Protein AF-A0A166EWQ1-F1 (afdb_monomer_lite)

pLDDT: mean 90.66, std 12.65, range [46.38, 98.62]

Foldseek 3Di:
DVVVVVVVCVVPDDPPPLVDPVNVVLLVVLLVCLVVCLVVVLLLDPPNPVCCPPPNCSNQVVLVVNLVSLLVNVVSQDSVAPPHAGDSPDPVSLLSLLLSLLSSLLSDDPPDALSSLLSLLSSLSNLVVDDPVSNVVCCVVRPPVPQNLQSSLLSVLVSLQDPRDPDLVSLLSSLQSCLVVCLDASNQQRCVVSCNLVSLLNNLVVLPLPDADSNLSNLLSSLSNLLSQLVRHDCVRRVQCCLQPNLVVVSLLSSLLRVLPHPDPPPPSCSSLSSLVSLLVVLLVLVPDDDDRPSLVSNLVSCLVRLQVSLVSLVCVCVVPVSSVVSSVRNNVSSVSSCVSSVHDNVVSVVVVVVVQVVQQQAAPQPPDPRNVPGDPDHWDADPQASSGTHPDPVSVVCCCVPVCVVVVRPRVSDDDDPPDPDD

Sequence (424 aa):
MVDATITRYATDTVVADYEGPHMKQLRRIILALCHAGYPNRELFMDDNVVLKTYAPGVSLELRFRFQHMLNMSYPFYLKAVGDKIFSMGSPGDTKAFRRMATLLWYYRSPEEGWQPESLITFSLQILTESSENDYFDFYDNDIVKLMGPFNFLTSLSGNLRRGDFPSPVFHERLLQNLGPVIAIYHLWPHYSSSGFFASLREVLDSYASLEGSRRWNIWEAGLHILMRITDQAPVNEGASPLIRHFDVVELMARSSILYVQTDTTKVDHNTCLKIIEDYTRIAEALHLRAGKNTLRKAFRQAARREWYPTLKVLRELPLRDRRTLPKCTKLIPAWQDLGRALGLDEANEKADFEREMKKAAQMCAWFECEYHEKKPPHPTRACVGCAEARYCSRLCQQKDWREGGHKQKCKRIKSEPHQPRGES

Secondary structure (DSSP, 8-state):
-HHHHHHHHHHS-----TTSHHHHHHHHHHHHHHHHHTTTGGGGSTT-HHHHHHSTTHHHHHHHHHHHHHHHHHHHHHHTTTTSPP-SSSHHHHHHHHHHHHHHHHT--TT--SHHHHHHHHHHHHHHTS-HHHHHHHIIIIIIITT-HHHHHHHHHHHHT-S--S-HHHHHHHHHHHHHHHT-GGGGGGTTTTTHHHHHHHHHHHGGG--HHHHHHHHHHHHHHHHHHHHHS-TTTTHHHHHHHS-HHHHHHHHHHHHHHS----TT--HHHHHHHHHHHHHHHHHHS-S--HHHHHHHHHHHHHHHHHHHHHHHHHHH-GGGHHHHHHHHHHHHHHHHHTT--HHHHHHHHHHHHHHHTTS-S-TTSGGGSS--SSPPEEPTTTSS-EESSHHHHHHHHHTSSHHHH-GGGGT---------

Structure (mmCIF, N/CA/C/O backbone):
data_AF-A0A166EWQ1-F1
#
_entry.id   AF-A0A166EWQ1-F1
#
loop_
_atom_site.group_PDB
_atom_site.id
_atom_site.type_symbol
_atom_site.label_atom_id
_atom_site.label_alt_id
_atom_site.label_comp_id
_atom_site.label_asym_id
_atom_site.label_entity_id
_atom_site.label_seq_id
_atom_site.pdbx_PDB_ins_code
_atom_site.Cartn_x
_atom_site.Cartn_y
_atom_site.Cartn_z
_atom_site.occupancy
_atom_site.B_iso_or_equiv
_atom_site.auth_seq_id
_atom_site.auth_comp_id
_atom_site.auth_asym_id
_atom_site.auth_atom_id
_atom_site.pdbx_PDB_model_num
ATOM 1 N N . MET A 1 1 ? 26.049 18.172 -4.152 1.00 46.38 1 MET A N 1
ATOM 2 C CA . MET A 1 1 ? 25.898 19.144 -5.263 1.00 46.38 1 MET A CA 1
ATOM 3 C C . MET A 1 1 ? 24.766 18.760 -6.222 1.00 46.38 1 MET A C 1
ATOM 5 O O . MET A 1 1 ? 23.975 19.631 -6.539 1.00 46.38 1 MET A O 1
ATOM 9 N N . VAL A 1 2 ? 24.627 17.483 -6.609 1.00 46.66 2 VAL A N 1
ATOM 10 C CA . VAL A 1 2 ? 23.572 16.981 -7.525 1.00 46.66 2 VAL A CA 1
ATOM 11 C C . VAL A 1 2 ? 22.136 17.204 -7.011 1.00 46.66 2 VAL A C 1
ATOM 13 O O . VAL A 1 2 ? 21.260 17.595 -7.779 1.00 46.66 2 VAL A O 1
ATOM 16 N N . ASP A 1 3 ? 21.900 17.036 -5.708 1.00 49.88 3 ASP A N 1
ATOM 17 C CA . ASP A 1 3 ? 20.554 17.111 -5.108 1.00 49.88 3 ASP A CA 1
ATOM 18 C C . ASP A 1 3 ? 19.939 18.526 -5.156 1.00 49.88 3 ASP A C 1
ATOM 20 O O . ASP A 1 3 ? 18.742 18.712 -5.395 1.00 49.88 3 ASP A O 1
ATOM 24 N N . ALA A 1 4 ? 20.787 19.553 -5.025 1.00 51.03 4 ALA A N 1
ATOM 25 C CA . ALA A 1 4 ? 20.375 20.949 -5.152 1.00 51.03 4 ALA A CA 1
ATOM 26 C C . ALA A 1 4 ? 20.030 21.313 -6.605 1.00 51.03 4 ALA A C 1
ATOM 28 O O . ALA A 1 4 ? 19.145 22.130 -6.835 1.00 51.03 4 ALA A O 1
ATOM 29 N N . THR A 1 5 ? 20.689 20.697 -7.592 1.00 52.03 5 THR A N 1
ATOM 30 C CA . THR A 1 5 ? 20.446 20.963 -9.016 1.00 52.03 5 THR A CA 1
ATOM 31 C C . THR A 1 5 ? 19.100 20.400 -9.463 1.00 52.03 5 THR A C 1
ATOM 33 O O . THR A 1 5 ? 18.322 21.128 -10.070 1.00 52.03 5 THR A O 1
ATOM 36 N N . ILE A 1 6 ? 18.774 19.152 -9.110 1.00 51.84 6 ILE A N 1
ATOM 37 C CA . ILE A 1 6 ? 17.490 18.528 -9.479 1.00 51.84 6 ILE A CA 1
ATOM 38 C C . ILE A 1 6 ? 16.313 19.276 -8.839 1.00 51.84 6 ILE A C 1
ATOM 40 O O . ILE A 1 6 ? 15.338 19.602 -9.517 1.00 51.84 6 ILE A O 1
ATOM 44 N N . THR A 1 7 ? 16.434 19.617 -7.553 1.00 51.84 7 THR A N 1
ATOM 45 C CA . THR A 1 7 ? 15.386 20.346 -6.826 1.00 51.84 7 THR A CA 1
ATOM 46 C C . THR A 1 7 ? 15.168 21.748 -7.404 1.00 51.84 7 THR A C 1
ATOM 48 O O . THR A 1 7 ? 14.027 22.174 -7.564 1.00 51.84 7 THR A O 1
ATOM 51 N N . ARG A 1 8 ? 16.243 22.443 -7.803 1.00 52.38 8 ARG A N 1
ATOM 52 C CA . ARG A 1 8 ? 16.173 23.790 -8.392 1.00 52.38 8 ARG A CA 1
ATOM 53 C C . ARG A 1 8 ? 15.623 23.786 -9.826 1.00 52.38 8 ARG A C 1
ATOM 55 O O . ARG A 1 8 ? 14.864 24.682 -10.183 1.00 52.38 8 ARG A O 1
ATOM 62 N N . TYR A 1 9 ? 15.916 22.749 -10.618 1.00 51.88 9 TYR A N 1
ATOM 63 C CA . TYR A 1 9 ? 15.311 22.551 -11.946 1.00 51.88 9 TYR A CA 1
ATOM 64 C C . TYR A 1 9 ? 13.805 22.261 -11.889 1.00 51.88 9 TYR A C 1
ATOM 66 O O . TYR A 1 9 ? 13.086 22.579 -12.834 1.00 51.88 9 TYR A O 1
ATOM 74 N N . ALA A 1 10 ? 13.315 21.668 -10.797 1.00 51.69 10 ALA A N 1
ATOM 75 C CA . ALA A 1 10 ? 11.887 21.416 -10.622 1.00 51.69 10 ALA A CA 1
ATOM 76 C C . ALA A 1 10 ? 11.091 22.695 -10.299 1.00 51.69 10 ALA A C 1
ATOM 78 O O . ALA A 1 10 ? 9.906 22.762 -10.623 1.00 51.69 10 ALA A O 1
ATOM 79 N N . THR A 1 11 ? 11.721 23.700 -9.680 1.00 52.19 11 THR A N 1
ATOM 80 C CA . THR A 1 11 ? 11.050 24.933 -9.236 1.00 52.19 11 THR A CA 1
ATOM 81 C C . THR A 1 11 ? 11.173 26.097 -10.221 1.00 52.19 11 THR A C 1
ATOM 83 O O . THR A 1 11 ? 10.214 26.849 -10.367 1.00 52.19 11 THR A O 1
ATOM 86 N N . ASP A 1 12 ? 12.289 26.225 -10.948 1.00 51.22 12 ASP A N 1
ATOM 87 C CA . ASP A 1 12 ? 12.482 27.289 -11.945 1.00 51.22 12 ASP A CA 1
ATOM 88 C C . ASP A 1 12 ? 12.051 26.806 -13.340 1.00 51.22 12 ASP A C 1
ATOM 90 O O . ASP A 1 12 ? 12.851 26.458 -14.210 1.00 51.22 12 ASP A O 1
ATOM 94 N N . THR A 1 13 ? 10.735 26.741 -13.556 1.00 51.94 13 THR A N 1
ATOM 95 C CA . THR A 1 13 ? 10.128 26.314 -14.821 1.00 51.94 13 THR A CA 1
ATOM 96 C C . THR A 1 13 ? 10.307 27.343 -15.938 1.00 51.94 13 THR A C 1
ATOM 98 O O . THR A 1 13 ? 9.356 28.001 -16.352 1.00 51.94 13 THR A O 1
ATOM 101 N N . VAL A 1 14 ? 11.493 27.394 -16.540 1.00 57.47 14 VAL A N 1
ATOM 102 C CA . VAL A 1 14 ? 11.603 27.831 -17.936 1.00 57.47 14 VAL A CA 1
ATOM 103 C C . VAL A 1 14 ? 10.801 26.828 -18.776 1.00 57.47 14 VAL A C 1
ATOM 105 O O . VAL A 1 14 ? 10.929 25.608 -18.612 1.00 57.47 14 VAL A O 1
ATOM 108 N N . VAL A 1 15 ? 9.878 27.312 -19.608 1.00 63.47 15 VAL A N 1
ATOM 109 C CA . VAL A 1 15 ? 9.184 26.487 -20.607 1.00 63.47 15 VAL A CA 1
ATOM 110 C C . VAL A 1 15 ? 10.235 26.107 -21.645 1.00 63.47 15 VAL A C 1
ATOM 112 O O . VAL A 1 15 ? 10.474 26.844 -22.594 1.00 63.47 15 VAL A O 1
ATOM 115 N N . ALA A 1 16 ? 10.960 25.017 -21.396 1.00 66.69 16 ALA A N 1
ATOM 116 C CA . ALA A 1 16 ? 11.902 24.489 -22.365 1.00 66.69 16 ALA A CA 1
ATOM 117 C C . ALA A 1 16 ? 11.133 24.131 -23.644 1.00 66.69 16 ALA A C 1
ATOM 119 O O . ALA A 1 16 ? 10.062 23.529 -23.573 1.00 66.69 16 ALA A O 1
ATOM 120 N N . ASP A 1 17 ? 11.670 24.510 -24.801 1.00 77.19 17 ASP A N 1
ATOM 121 C CA . ASP A 1 17 ? 11.145 24.095 -26.099 1.00 77.19 17 ASP A CA 1
ATOM 122 C C . ASP A 1 17 ? 11.398 22.589 -26.288 1.00 77.19 17 ASP A C 1
ATOM 124 O O . ASP A 1 17 ? 12.441 22.163 -26.789 1.00 77.19 17 ASP A O 1
ATOM 128 N N . TYR A 1 18 ? 10.454 21.767 -25.821 1.00 74.44 18 TYR A N 1
ATOM 129 C CA . TYR A 1 18 ? 10.530 20.302 -25.874 1.00 74.44 18 TYR A CA 1
ATOM 130 C C . TYR A 1 18 ? 10.568 19.747 -27.301 1.00 74.44 18 TYR A C 1
ATOM 132 O O . TYR A 1 18 ? 11.015 18.617 -27.509 1.00 74.44 18 TYR A O 1
ATOM 140 N N . GLU A 1 19 ? 10.131 20.546 -28.273 1.00 81.06 19 GLU A N 1
ATOM 141 C CA . GLU A 1 19 ? 10.158 20.216 -29.695 1.00 81.06 19 GLU A CA 1
ATOM 142 C C . GLU A 1 19 ? 11.393 20.771 -30.412 1.00 81.06 19 GLU A C 1
ATOM 144 O O . GLU A 1 19 ? 11.589 20.503 -31.607 1.00 81.06 19 GLU A O 1
ATOM 149 N N . GLY A 1 20 ? 12.261 21.465 -29.673 1.00 87.62 20 GLY A N 1
ATOM 150 C CA . GLY A 1 20 ? 13.514 22.002 -30.162 1.00 87.62 20 GLY A CA 1
ATOM 151 C C . GLY A 1 20 ? 14.469 20.910 -30.669 1.00 87.62 20 GLY A C 1
ATOM 152 O O . GLY A 1 20 ? 14.436 19.753 -30.224 1.00 87.62 20 GLY A O 1
ATOM 153 N N . PRO A 1 21 ? 15.375 21.254 -31.600 1.00 90.38 21 PRO A N 1
ATOM 154 C CA . PRO A 1 21 ? 16.267 20.295 -32.255 1.00 90.38 21 PRO A CA 1
ATOM 155 C C . PRO A 1 21 ? 17.169 19.536 -31.270 1.00 90.38 21 PRO A C 1
ATOM 157 O O . PRO A 1 21 ? 17.369 18.331 -31.426 1.00 90.38 21 PRO A O 1
ATOM 160 N N . HIS A 1 22 ? 17.651 20.200 -30.215 1.00 87.75 22 HIS A N 1
ATOM 161 C CA . HIS A 1 22 ? 18.484 19.575 -29.181 1.00 87.75 22 HIS A CA 1
ATOM 162 C C . HIS A 1 22 ? 17.735 18.493 -28.395 1.00 87.75 22 HIS A C 1
ATOM 164 O O . HIS A 1 22 ? 18.294 17.441 -28.092 1.00 87.75 22 HIS A O 1
ATOM 170 N N . MET A 1 23 ? 16.449 18.711 -28.120 1.00 86.00 23 MET A N 1
ATOM 171 C CA . MET A 1 23 ? 15.612 17.773 -27.370 1.00 86.00 23 MET A CA 1
ATOM 172 C C . MET A 1 23 ? 15.293 16.534 -28.199 1.00 86.00 23 MET A C 1
ATOM 174 O O . MET A 1 23 ? 15.384 15.405 -27.714 1.00 86.00 23 MET A O 1
ATOM 178 N N . LYS A 1 24 ? 15.009 16.734 -29.489 1.00 88.75 24 LYS A N 1
ATOM 179 C CA . LYS A 1 24 ? 14.868 15.645 -30.462 1.00 88.75 24 LYS A CA 1
ATOM 180 C C . LYS A 1 24 ? 16.156 14.835 -30.588 1.00 88.75 24 LYS A C 1
ATOM 182 O O . LYS A 1 24 ? 16.094 13.608 -30.636 1.00 88.75 24 LYS A O 1
ATOM 187 N N . GLN A 1 25 ? 17.314 15.495 -30.605 1.00 92.06 25 GLN A N 1
ATOM 188 C CA . GLN A 1 25 ? 18.610 14.820 -30.647 1.00 92.06 25 GLN A CA 1
ATOM 189 C C . GLN A 1 25 ? 18.873 14.005 -29.374 1.00 92.06 25 GLN A C 1
ATOM 191 O O . GLN A 1 25 ? 19.219 12.830 -29.480 1.00 92.06 25 GLN A O 1
ATOM 196 N N . LEU A 1 26 ? 18.651 14.580 -28.189 1.00 90.06 26 LEU A N 1
ATOM 197 C CA . LEU A 1 26 ? 18.811 13.877 -26.913 1.00 90.06 26 LEU A CA 1
ATOM 198 C C . LEU A 1 26 ? 17.898 12.646 -26.830 1.00 90.06 26 LEU A C 1
ATOM 200 O O . LEU A 1 26 ? 18.365 11.559 -26.490 1.00 90.06 26 LEU A O 1
ATOM 204 N N . ARG A 1 27 ? 16.624 12.787 -27.222 1.00 90.81 27 ARG A N 1
ATOM 205 C CA . ARG A 1 27 ? 15.670 11.668 -27.287 1.00 90.81 27 ARG A CA 1
ATOM 206 C C . ARG A 1 27 ? 16.175 10.556 -28.208 1.00 90.81 27 ARG A C 1
ATOM 208 O O . ARG A 1 27 ? 16.168 9.396 -27.811 1.00 90.81 27 ARG A O 1
ATOM 215 N N . ARG A 1 28 ? 16.661 10.897 -29.409 1.00 93.62 28 ARG A N 1
ATOM 216 C CA . ARG A 1 28 ? 17.239 9.920 -30.353 1.00 93.62 28 ARG A CA 1
ATOM 217 C C . ARG A 1 28 ? 18.448 9.194 -29.767 1.00 93.62 28 ARG A C 1
ATOM 219 O O . ARG A 1 28 ? 18.538 7.984 -29.931 1.00 93.62 28 ARG A O 1
ATOM 226 N N . ILE A 1 29 ? 19.345 9.904 -29.078 1.00 95.06 29 ILE A N 1
ATOM 227 C CA . ILE A 1 29 ? 20.519 9.299 -28.429 1.00 95.06 29 ILE A CA 1
ATOM 228 C C . ILE A 1 29 ? 20.074 8.307 -27.353 1.00 95.06 29 ILE A C 1
ATOM 230 O O . ILE A 1 29 ? 20.511 7.160 -27.361 1.00 95.06 29 ILE A O 1
ATOM 234 N N . ILE A 1 30 ? 19.166 8.714 -26.464 1.00 95.25 30 ILE A N 1
ATOM 235 C CA . ILE A 1 30 ? 18.662 7.849 -25.388 1.00 95.25 30 ILE A CA 1
ATOM 236 C C . ILE A 1 30 ? 17.980 6.607 -25.953 1.00 95.25 30 ILE A C 1
ATOM 238 O O . ILE A 1 30 ? 18.204 5.507 -25.457 1.00 95.25 30 ILE A O 1
ATOM 242 N N . LEU A 1 31 ? 17.188 6.761 -27.012 1.00 95.38 31 LEU A N 1
ATOM 243 C CA . LEU A 1 31 ? 16.522 5.635 -27.656 1.00 95.38 31 LEU A CA 1
ATOM 244 C C . LEU A 1 31 ? 17.490 4.698 -28.358 1.00 95.38 31 LEU A C 1
ATOM 246 O O . LEU A 1 31 ? 17.360 3.489 -28.198 1.00 95.38 31 LEU A O 1
ATOM 250 N N . ALA A 1 32 ? 18.486 5.229 -29.067 1.00 97.12 32 ALA A N 1
ATOM 251 C CA . ALA A 1 32 ? 19.542 4.412 -29.650 1.00 97.12 32 ALA A CA 1
ATOM 252 C C . ALA A 1 32 ? 20.263 3.594 -28.566 1.00 97.12 32 ALA A C 1
ATOM 254 O O . ALA A 1 32 ? 20.479 2.397 -28.740 1.00 97.12 32 ALA A O 1
ATOM 255 N N . LEU A 1 33 ? 20.550 4.210 -27.413 1.00 96.88 33 LEU A N 1
ATOM 256 C CA . LEU A 1 33 ? 21.139 3.520 -26.267 1.00 96.88 33 LEU A CA 1
ATOM 257 C C . LEU A 1 33 ? 20.197 2.474 -25.656 1.00 96.88 33 LEU A C 1
ATOM 259 O O . LEU A 1 33 ? 20.669 1.413 -25.268 1.00 96.88 33 LEU A O 1
ATOM 263 N N . CYS A 1 34 ? 18.886 2.721 -25.571 1.00 97.31 34 CYS A N 1
ATOM 264 C CA . CYS A 1 34 ? 17.930 1.738 -25.038 1.00 97.31 34 CYS A CA 1
ATOM 265 C C . CYS A 1 34 ? 17.773 0.537 -25.982 1.00 97.31 34 CYS A C 1
ATOM 267 O O . CYS A 1 34 ? 17.806 -0.609 -25.534 1.00 97.31 34 CYS A O 1
ATOM 269 N N . HIS A 1 35 ? 17.655 0.795 -27.289 1.00 97.12 35 HIS A N 1
ATOM 270 C CA . HIS A 1 35 ? 17.559 -0.237 -28.327 1.00 97.12 35 HIS A CA 1
ATOM 271 C C . HIS A 1 35 ? 18.827 -1.077 -28.436 1.00 97.12 35 HIS A C 1
ATOM 273 O O . HIS A 1 35 ? 18.727 -2.277 -28.659 1.00 97.12 35 HIS A O 1
ATOM 279 N N . ALA A 1 36 ? 20.007 -0.479 -28.262 1.00 97.62 36 ALA A N 1
ATOM 280 C CA . ALA A 1 36 ? 21.264 -1.222 -28.240 1.00 97.62 36 ALA A CA 1
ATOM 281 C C . ALA A 1 36 ? 21.509 -1.907 -26.885 1.00 97.62 36 ALA A C 1
ATOM 283 O O . ALA A 1 36 ? 21.977 -3.040 -26.837 1.00 97.62 36 ALA A O 1
ATOM 284 N N . GLY A 1 37 ? 21.188 -1.238 -25.779 1.00 96.88 37 GLY A N 1
ATOM 285 C CA . GLY A 1 37 ? 21.506 -1.693 -24.429 1.00 96.88 37 GLY A CA 1
ATOM 286 C C . GLY A 1 37 ? 20.692 -2.903 -23.989 1.00 96.88 37 GLY A C 1
ATOM 287 O O . GLY A 1 37 ? 21.254 -3.834 -23.427 1.00 96.88 37 GLY A O 1
ATOM 288 N N . TYR A 1 38 ? 19.388 -2.937 -24.270 1.00 97.06 38 TYR A N 1
ATOM 289 C CA . TYR A 1 38 ? 18.529 -4.012 -23.767 1.00 97.06 38 TYR A CA 1
ATOM 290 C C . TYR A 1 38 ? 18.789 -5.399 -24.406 1.00 97.06 38 TYR A C 1
ATOM 292 O O . TYR A 1 38 ? 18.804 -6.402 -23.682 1.00 97.06 38 TYR A O 1
ATOM 300 N N . PRO A 1 39 ? 19.039 -5.522 -25.726 1.00 97.00 39 PRO A N 1
ATOM 301 C CA . PRO A 1 39 ? 19.503 -6.780 -26.310 1.00 97.00 39 PRO A CA 1
ATOM 302 C C . PRO A 1 39 ? 20.836 -7.262 -25.728 1.00 97.00 39 PRO A C 1
ATOM 304 O O . PRO A 1 39 ? 21.005 -8.469 -25.610 1.00 97.00 39 PRO A O 1
ATOM 307 N N . ASN A 1 40 ? 21.710 -6.335 -25.312 1.00 97.19 40 ASN A N 1
ATOM 308 C CA . ASN A 1 40 ? 23.003 -6.597 -24.665 1.00 97.19 40 ASN A CA 1
ATOM 309 C C . ASN A 1 40 ? 22.927 -6.402 -23.132 1.00 97.19 40 ASN A C 1
ATOM 311 O O . ASN A 1 40 ? 23.843 -5.866 -22.496 1.00 97.19 40 ASN A O 1
ATOM 315 N N . ARG A 1 41 ? 21.783 -6.755 -22.524 1.00 96.69 41 ARG A N 1
ATOM 316 C CA . ARG A 1 41 ? 21.499 -6.500 -21.098 1.00 96.69 41 ARG A CA 1
ATOM 317 C C . ARG A 1 41 ? 22.480 -7.182 -20.151 1.00 96.69 41 ARG A C 1
ATOM 319 O O . ARG A 1 41 ? 22.698 -6.682 -19.054 1.00 96.69 41 ARG A O 1
ATOM 326 N N . GLU A 1 42 ? 23.098 -8.277 -20.577 1.00 96.81 42 GLU A N 1
ATOM 327 C CA . GLU A 1 42 ? 24.138 -8.986 -19.839 1.00 96.81 42 GLU A CA 1
ATOM 328 C C . GLU A 1 42 ? 25.334 -8.088 -19.510 1.00 96.81 42 GLU A C 1
ATOM 330 O O . GLU A 1 42 ? 26.019 -8.334 -18.525 1.00 96.81 42 GLU A O 1
ATOM 335 N N . LEU A 1 43 ? 25.583 -7.012 -20.266 1.00 96.69 43 LEU A N 1
ATOM 336 C CA . LEU A 1 43 ? 26.629 -6.038 -19.932 1.00 96.69 43 LEU A CA 1
ATOM 337 C C . LEU A 1 43 ? 26.334 -5.283 -18.626 1.00 96.69 43 LEU A C 1
ATOM 339 O O . LEU A 1 43 ? 27.253 -4.804 -17.962 1.00 96.69 43 LEU A O 1
ATOM 343 N N . PHE A 1 44 ? 25.059 -5.201 -18.248 1.00 96.38 44 PHE A N 1
ATOM 344 C CA . PHE A 1 44 ? 24.575 -4.520 -17.053 1.00 96.38 44 PHE A CA 1
ATOM 345 C C . PHE A 1 44 ? 24.315 -5.485 -15.890 1.00 96.38 44 PHE A C 1
ATOM 347 O O . PHE A 1 44 ? 23.883 -5.035 -14.836 1.00 96.38 44 PHE A O 1
ATOM 354 N N . MET A 1 45 ? 24.558 -6.788 -16.031 1.00 95.44 45 MET A N 1
ATOM 355 C CA . MET A 1 45 ? 24.306 -7.769 -14.969 1.00 95.44 45 MET A CA 1
ATOM 356 C C . MET A 1 45 ? 25.591 -8.089 -14.194 1.00 95.44 45 MET A C 1
ATOM 358 O O . MET A 1 45 ? 26.683 -8.105 -14.760 1.00 95.44 45 MET A O 1
ATOM 362 N N . ASP A 1 46 ? 25.473 -8.342 -12.888 1.00 91.50 46 ASP A N 1
ATOM 363 C CA . ASP A 1 46 ? 26.631 -8.625 -12.019 1.00 91.50 46 ASP A CA 1
ATOM 364 C C . ASP A 1 46 ? 27.250 -10.015 -12.246 1.00 91.50 46 ASP A C 1
ATOM 366 O O . ASP A 1 46 ? 28.379 -10.282 -11.828 1.00 91.50 46 ASP A O 1
ATOM 370 N N . ASP A 1 47 ? 26.523 -10.909 -12.911 1.00 92.56 47 ASP A N 1
ATOM 371 C CA . ASP A 1 47 ? 26.925 -12.281 -13.219 1.00 92.56 47 ASP A CA 1
ATOM 372 C C . ASP A 1 47 ? 27.624 -12.422 -14.582 1.00 92.56 47 ASP A C 1
ATOM 374 O O . ASP A 1 47 ? 27.967 -13.536 -14.987 1.00 92.56 47 ASP A O 1
ATOM 378 N N . ASN A 1 48 ? 27.919 -11.313 -15.272 1.00 95.56 48 ASN A N 1
ATOM 379 C CA . ASN A 1 48 ? 28.677 -11.344 -16.518 1.00 95.56 48 ASN A CA 1
ATOM 380 C C . ASN A 1 48 ? 30.131 -11.773 -16.276 1.00 95.56 48 ASN A C 1
ATOM 382 O O . ASN A 1 48 ? 31.006 -10.969 -15.946 1.00 95.56 48 ASN A O 1
ATOM 386 N N . VAL A 1 49 ? 30.395 -13.065 -16.476 1.00 96.06 49 VAL A N 1
ATOM 387 C CA . VAL A 1 49 ? 31.709 -13.685 -16.251 1.00 96.06 49 VAL A CA 1
ATOM 388 C C . VAL A 1 49 ? 32.803 -13.027 -17.095 1.00 96.06 49 VAL A C 1
ATOM 390 O O . VAL A 1 49 ? 33.920 -12.850 -16.608 1.00 96.06 49 VAL A O 1
ATOM 393 N N . VAL A 1 50 ? 32.494 -12.617 -18.330 1.00 96.25 50 VAL A N 1
ATOM 394 C CA . VAL A 1 50 ? 33.470 -12.000 -19.240 1.00 96.25 50 VAL A CA 1
ATOM 395 C C . VAL A 1 50 ? 33.902 -10.637 -18.707 1.00 96.25 50 VAL A C 1
ATOM 397 O O . VAL A 1 50 ? 35.094 -10.414 -18.503 1.00 96.25 50 VAL A O 1
ATOM 400 N N . LEU A 1 51 ? 32.955 -9.744 -18.406 1.00 95.88 51 LEU A N 1
ATOM 401 C CA . LEU A 1 51 ? 33.282 -8.425 -17.854 1.00 95.88 51 LEU A CA 1
ATOM 402 C C . LEU A 1 51 ? 33.940 -8.541 -16.481 1.00 95.88 51 LEU A C 1
ATOM 404 O O . LEU A 1 51 ? 34.929 -7.864 -16.222 1.00 95.88 51 LEU A O 1
ATOM 408 N N . LYS A 1 52 ? 33.476 -9.456 -15.628 1.00 95.38 52 LYS A N 1
ATOM 409 C CA . LYS A 1 52 ? 34.104 -9.704 -14.326 1.00 95.38 52 LYS A CA 1
ATOM 410 C C . LYS A 1 52 ? 35.568 -10.141 -14.450 1.00 95.38 52 LYS A C 1
ATOM 412 O O . LYS A 1 52 ? 36.375 -9.779 -13.599 1.00 95.38 52 LYS A O 1
ATOM 417 N N . THR A 1 53 ? 35.903 -10.898 -15.494 1.00 96.88 53 THR A N 1
ATOM 418 C CA . THR A 1 53 ? 37.260 -11.417 -15.723 1.00 96.88 53 THR A CA 1
ATOM 419 C C . THR A 1 53 ? 38.174 -10.380 -16.368 1.00 96.88 53 THR A C 1
ATOM 421 O O . THR A 1 53 ? 39.312 -10.217 -15.936 1.00 96.88 53 THR A O 1
ATOM 424 N N . TYR A 1 54 ? 37.694 -9.679 -17.396 1.00 97.56 54 TYR A N 1
ATOM 425 C CA . TYR A 1 54 ? 38.548 -8.845 -18.248 1.00 97.56 54 TYR A CA 1
ATOM 426 C C . TYR A 1 54 ? 38.405 -7.339 -18.005 1.00 97.56 54 TYR A C 1
ATOM 428 O O . TYR A 1 54 ? 39.280 -6.576 -18.405 1.00 97.56 54 TYR A O 1
ATOM 436 N N . ALA A 1 55 ? 37.321 -6.896 -17.369 1.00 96.50 55 ALA A N 1
ATOM 437 C CA . ALA A 1 55 ? 37.015 -5.485 -17.161 1.00 96.50 55 ALA A CA 1
ATOM 438 C C . ALA A 1 55 ? 36.200 -5.266 -15.863 1.00 96.50 55 ALA A C 1
ATOM 440 O O . ALA A 1 55 ? 35.050 -4.808 -15.910 1.00 96.50 55 ALA A O 1
ATOM 441 N N . PRO A 1 56 ? 36.754 -5.630 -14.688 1.00 95.31 56 PRO A N 1
ATOM 442 C CA . PRO A 1 56 ? 36.026 -5.571 -13.425 1.00 95.31 56 PRO A CA 1
ATOM 443 C C . PRO A 1 56 ? 35.532 -4.148 -13.138 1.00 95.31 56 PRO A C 1
ATOM 445 O O . PRO A 1 56 ? 36.275 -3.178 -13.264 1.00 95.31 56 PRO A O 1
ATOM 448 N N . GLY A 1 57 ? 34.259 -4.029 -12.758 1.00 93.81 57 GLY A N 1
ATOM 449 C CA . GLY A 1 57 ? 33.606 -2.746 -12.480 1.00 93.81 57 GLY A CA 1
ATOM 450 C C . GLY A 1 57 ? 32.962 -2.065 -13.692 1.00 93.81 57 GLY A C 1
ATOM 451 O O . GLY A 1 57 ? 32.151 -1.163 -13.496 1.00 93.81 57 GLY A O 1
ATOM 452 N N . VAL A 1 58 ? 33.219 -2.515 -14.930 1.00 95.50 58 VAL A N 1
ATOM 453 C CA . VAL A 1 58 ? 32.615 -1.891 -16.125 1.00 95.50 58 VAL A CA 1
ATOM 454 C C . VAL A 1 58 ? 31.091 -1.985 -16.122 1.00 95.50 58 VAL A C 1
ATOM 456 O O . VAL A 1 58 ? 30.437 -1.001 -16.449 1.00 95.50 58 VAL A O 1
ATOM 459 N N . SER A 1 59 ? 30.503 -3.105 -15.690 1.00 95.56 59 SER A N 1
ATOM 460 C CA . SER A 1 59 ? 29.041 -3.220 -15.566 1.00 95.56 59 SER A CA 1
ATOM 461 C C . SER A 1 59 ? 28.458 -2.174 -14.619 1.00 95.56 59 SER A C 1
ATOM 463 O O . SER A 1 59 ? 27.445 -1.557 -14.934 1.00 95.56 59 SER A O 1
ATOM 465 N N . LEU A 1 60 ? 29.125 -1.927 -13.487 1.00 94.31 60 LEU A N 1
ATOM 466 C CA . LEU A 1 60 ? 28.695 -0.927 -12.514 1.00 94.31 60 LEU A CA 1
ATOM 467 C C . LEU A 1 60 ? 28.762 0.488 -13.100 1.00 94.31 60 LEU A C 1
ATOM 469 O O . LEU A 1 60 ? 27.783 1.224 -13.008 1.00 94.31 60 LEU A O 1
ATOM 473 N N . GLU A 1 61 ? 29.873 0.842 -13.750 1.00 94.19 61 GLU A N 1
ATOM 474 C CA . GLU A 1 61 ? 30.047 2.157 -14.380 1.00 94.19 61 GLU A CA 1
ATOM 475 C C . GLU A 1 61 ? 29.040 2.374 -15.521 1.00 94.19 61 GLU A C 1
ATOM 477 O O . GLU A 1 61 ? 28.431 3.441 -15.622 1.00 94.19 61 GLU A O 1
ATOM 482 N N . LEU A 1 62 ? 28.804 1.355 -16.357 1.00 95.19 62 LEU A N 1
ATOM 483 C CA . LEU A 1 62 ? 27.803 1.409 -17.426 1.00 95.19 62 LEU A CA 1
ATOM 484 C C . LEU A 1 62 ? 26.405 1.666 -16.867 1.00 95.19 62 LEU A C 1
ATOM 486 O O . LEU A 1 62 ? 25.686 2.522 -17.389 1.00 95.19 62 LEU A O 1
ATOM 490 N N . ARG A 1 63 ? 26.025 0.960 -15.796 1.00 94.75 63 ARG A N 1
ATOM 491 C CA . ARG A 1 63 ? 24.745 1.180 -15.119 1.00 94.75 63 ARG A CA 1
ATOM 492 C C . ARG A 1 63 ? 24.648 2.587 -14.561 1.00 94.75 63 ARG A C 1
ATOM 494 O O . ARG A 1 63 ? 23.712 3.284 -14.933 1.00 94.75 63 ARG A O 1
ATOM 501 N N . PHE A 1 64 ? 25.639 3.022 -13.787 1.00 93.00 64 PHE A N 1
ATOM 502 C CA . PHE A 1 64 ? 25.665 4.349 -13.174 1.00 93.00 64 PHE A CA 1
ATOM 503 C C . PHE A 1 64 ? 25.480 5.456 -14.219 1.00 93.00 64 PHE A C 1
ATOM 505 O O . PHE A 1 64 ? 24.598 6.314 -14.112 1.00 93.00 64 PHE A O 1
ATOM 512 N N . ARG A 1 65 ? 26.269 5.413 -15.300 1.00 93.19 65 ARG A N 1
ATOM 513 C CA . ARG A 1 65 ? 26.190 6.406 -16.380 1.00 93.19 65 ARG A CA 1
ATOM 514 C C . ARG A 1 65 ? 24.834 6.381 -17.066 1.00 93.19 65 ARG A C 1
ATOM 516 O O . ARG A 1 65 ? 24.267 7.442 -17.333 1.00 93.19 65 ARG A O 1
ATOM 523 N N . PHE A 1 66 ? 24.303 5.196 -17.352 1.00 95.00 66 PHE A N 1
ATOM 524 C CA . PHE A 1 66 ? 23.040 5.086 -18.068 1.00 95.00 66 PHE A CA 1
ATOM 525 C C . PHE A 1 66 ? 21.849 5.473 -17.182 1.00 95.00 66 PHE A C 1
ATOM 527 O O . PHE A 1 66 ? 20.999 6.251 -17.609 1.00 95.00 66 PHE A O 1
ATOM 534 N N . GLN A 1 67 ? 21.830 5.051 -15.920 1.00 93.75 67 GLN A N 1
ATOM 535 C CA . GLN A 1 67 ? 20.857 5.499 -14.924 1.00 93.75 67 GLN A CA 1
ATOM 536 C C . GLN A 1 67 ? 20.849 7.020 -14.823 1.00 93.75 67 GLN A C 1
ATOM 538 O O . GLN A 1 67 ? 19.788 7.638 -14.915 1.00 93.75 67 GLN A O 1
ATOM 543 N N . HIS A 1 68 ? 22.027 7.637 -14.714 1.00 90.69 68 HIS A N 1
ATOM 544 C CA . HIS A 1 68 ? 22.142 9.087 -14.673 1.00 90.69 68 HIS A CA 1
ATOM 545 C C . HIS A 1 68 ? 21.576 9.747 -15.938 1.00 90.69 68 HIS A C 1
ATOM 547 O O . HIS A 1 68 ? 20.792 10.688 -15.830 1.00 90.69 68 HIS A O 1
ATOM 553 N N . MET A 1 69 ? 21.899 9.237 -17.132 1.00 92.62 69 MET A N 1
ATOM 554 C CA . MET A 1 69 ? 21.346 9.759 -18.389 1.00 92.62 69 MET A CA 1
ATOM 555 C C . MET A 1 69 ? 19.817 9.653 -18.443 1.00 92.62 69 MET A C 1
ATOM 557 O O . MET A 1 69 ? 19.155 10.636 -18.783 1.00 92.62 69 MET A O 1
ATOM 561 N N . LEU A 1 70 ? 19.245 8.501 -18.075 1.00 92.75 70 LEU A N 1
ATOM 562 C CA . LEU A 1 70 ? 17.792 8.312 -18.066 1.00 92.75 70 LEU A CA 1
ATOM 563 C C . LEU A 1 70 ? 17.118 9.255 -17.060 1.00 92.75 70 LEU A C 1
ATOM 565 O O . LEU A 1 70 ? 16.171 9.956 -17.419 1.00 92.75 70 LEU A O 1
ATOM 569 N N . ASN A 1 71 ? 17.653 9.357 -15.844 1.00 88.88 71 ASN A N 1
ATOM 570 C CA . ASN A 1 71 ? 17.113 10.228 -14.799 1.00 88.88 71 ASN A CA 1
ATOM 571 C C . ASN A 1 71 ? 17.209 11.714 -15.161 1.00 88.88 71 ASN A C 1
ATOM 573 O O . ASN A 1 71 ? 16.242 12.454 -14.996 1.00 88.88 71 ASN A O 1
ATOM 577 N N . MET A 1 72 ? 18.335 12.160 -15.720 1.00 85.25 72 MET A N 1
ATOM 578 C CA . MET A 1 72 ? 18.500 13.551 -16.158 1.00 85.25 72 MET A CA 1
ATOM 579 C C . MET A 1 72 ? 17.606 13.901 -17.344 1.00 85.25 72 MET A C 1
ATOM 581 O O . MET A 1 72 ? 17.228 15.058 -17.515 1.00 85.25 72 MET A O 1
ATOM 585 N N . SER A 1 73 ? 17.239 12.909 -18.153 1.00 85.44 73 SER A N 1
ATOM 586 C CA . SER A 1 73 ? 16.336 13.119 -19.277 1.00 85.44 73 SER A CA 1
ATOM 587 C C . SER A 1 73 ? 14.855 13.170 -18.887 1.00 85.44 73 SER A C 1
ATOM 589 O O . SER A 1 73 ? 14.031 13.661 -19.653 1.00 85.44 73 SER A O 1
ATOM 591 N N . TYR A 1 74 ? 14.508 12.716 -17.681 1.00 78.69 74 TYR A N 1
ATOM 592 C CA . TYR A 1 74 ? 13.123 12.573 -17.241 1.00 78.69 74 TYR A CA 1
ATOM 593 C C . TYR A 1 74 ? 12.289 13.866 -17.244 1.00 78.69 74 TYR A C 1
ATOM 595 O O . TYR A 1 74 ? 11.188 13.841 -17.808 1.00 78.69 74 TYR A O 1
ATOM 603 N N . PRO A 1 75 ? 12.753 14.999 -16.664 1.00 74.50 75 PRO A N 1
ATOM 604 C CA . PRO A 1 75 ? 11.954 16.227 -16.614 1.00 74.50 75 PRO A CA 1
ATOM 605 C C . PRO A 1 75 ? 11.492 16.691 -17.999 1.00 74.50 75 PRO A C 1
ATOM 607 O O . PRO A 1 75 ? 10.484 17.388 -18.134 1.00 74.50 75 PRO A O 1
ATOM 610 N N . PHE A 1 76 ? 12.219 16.275 -19.036 1.00 73.69 76 PHE A N 1
ATOM 611 C CA . PHE A 1 76 ? 11.921 16.596 -20.416 1.00 73.69 76 PHE A CA 1
ATOM 612 C C . PHE A 1 76 ? 10.745 15.823 -21.000 1.00 73.69 76 PHE A C 1
ATOM 614 O O . PHE A 1 76 ? 10.032 16.355 -21.847 1.00 73.69 76 PHE A O 1
ATOM 621 N N . TYR A 1 77 ? 10.509 14.602 -20.533 1.00 71.00 77 TYR A N 1
ATOM 622 C CA . TYR A 1 77 ? 9.408 13.774 -21.017 1.00 71.00 77 TYR A CA 1
ATOM 623 C C . TYR A 1 77 ? 8.112 14.046 -20.263 1.00 71.00 77 TYR A C 1
ATOM 625 O O . TYR A 1 77 ? 7.041 13.967 -20.852 1.00 71.00 77 TYR A O 1
ATOM 633 N N . LEU A 1 78 ? 8.192 14.428 -18.985 1.00 67.25 78 LEU A N 1
ATOM 634 C CA . LEU A 1 78 ? 6.992 14.673 -18.188 1.00 67.25 78 LEU A CA 1
ATOM 635 C C . LEU A 1 78 ? 6.277 15.981 -18.568 1.00 67.25 78 LEU A C 1
ATOM 637 O O . LEU A 1 78 ? 5.053 16.047 -18.589 1.00 67.25 78 LEU A O 1
ATOM 641 N N . LYS A 1 79 ? 7.036 17.047 -18.852 1.00 59.47 79 LYS A N 1
ATOM 642 C CA . LYS A 1 79 ? 6.479 18.400 -19.024 1.00 59.47 79 LYS A CA 1
ATOM 643 C C . LYS A 1 79 ? 6.038 18.711 -20.461 1.00 59.47 79 LYS A C 1
ATOM 645 O O . LYS A 1 79 ? 5.171 19.559 -20.645 1.00 59.47 79 LYS A O 1
ATOM 650 N N . ALA A 1 80 ? 6.541 17.979 -21.459 1.00 52.78 80 ALA A N 1
ATOM 651 C CA . ALA A 1 80 ? 6.094 18.090 -22.854 1.00 52.78 80 ALA A CA 1
ATOM 652 C C . ALA A 1 80 ? 4.642 17.614 -23.069 1.00 52.78 80 ALA A C 1
ATOM 654 O O . ALA A 1 80 ? 4.044 17.860 -24.114 1.00 52.78 80 ALA A O 1
ATOM 655 N N . VAL A 1 81 ? 4.085 16.909 -22.085 1.00 48.91 81 VAL A N 1
ATOM 656 C CA . VAL A 1 81 ? 2.932 16.035 -22.282 1.00 48.91 81 VAL A CA 1
ATOM 657 C C . VAL A 1 81 ? 1.685 16.528 -21.524 1.00 48.91 81 VAL A C 1
ATOM 659 O O . VAL A 1 81 ? 0.569 16.191 -21.909 1.00 48.91 81 VAL A O 1
ATOM 662 N N . GLY A 1 82 ? 1.810 17.410 -20.526 1.00 53.28 82 GLY A N 1
ATOM 663 C CA . GLY A 1 82 ? 0.678 17.739 -19.643 1.00 53.28 82 GLY A CA 1
ATOM 664 C C . GLY A 1 82 ? 0.159 16.482 -18.927 1.00 53.28 82 GLY A C 1
ATOM 665 O O . GLY A 1 82 ? 0.919 15.538 -18.742 1.00 53.28 82 GLY A O 1
ATOM 666 N N . ASP A 1 83 ? -1.132 16.424 -18.591 1.00 56.25 83 ASP A N 1
ATOM 667 C CA . ASP A 1 83 ? -1.808 15.210 -18.081 1.00 56.25 83 ASP A CA 1
ATOM 668 C C . ASP A 1 83 ? -1.884 14.049 -19.114 1.00 56.25 83 ASP A C 1
ATOM 670 O O . ASP A 1 83 ? -2.711 13.149 -18.972 1.00 56.25 83 ASP A O 1
ATOM 674 N N . LYS A 1 84 ? -1.094 14.059 -20.199 1.00 56.78 84 LYS A N 1
ATOM 675 C CA . LYS A 1 84 ? -1.146 13.016 -21.237 1.00 56.78 84 LYS A CA 1
ATOM 676 C C . LYS A 1 84 ? -0.154 11.866 -20.967 1.00 56.78 84 LYS A C 1
ATOM 678 O O . LYS A 1 84 ? 0.720 11.928 -20.107 1.00 56.78 84 LYS A O 1
ATOM 683 N N . ILE A 1 85 ? -0.335 10.828 -21.775 1.00 75.56 85 ILE A N 1
ATOM 684 C CA . ILE A 1 85 ? 0.391 9.555 -21.842 1.00 75.56 85 ILE A CA 1
ATOM 685 C C . ILE A 1 85 ? 1.890 9.770 -22.103 1.00 75.56 85 ILE A C 1
ATOM 687 O O . ILE A 1 85 ? 2.258 10.509 -23.023 1.00 75.56 85 ILE A O 1
ATOM 691 N N . PHE A 1 86 ? 2.759 9.109 -21.333 1.00 85.25 86 PHE A N 1
ATOM 692 C CA . PHE A 1 86 ? 4.208 9.152 -21.548 1.00 85.25 86 PHE A CA 1
ATOM 693 C C . PHE A 1 86 ? 4.544 8.539 -22.915 1.00 85.25 86 PHE A C 1
ATOM 695 O O . PHE A 1 86 ? 4.158 7.414 -23.222 1.00 85.25 86 PHE A O 1
ATOM 702 N N . SER A 1 87 ? 5.312 9.250 -23.746 1.00 86.00 87 SER A N 1
ATOM 703 C CA . SER A 1 87 ? 5.701 8.750 -25.068 1.00 86.00 87 SER A CA 1
ATOM 704 C C . SER A 1 87 ? 7.130 9.124 -25.432 1.00 86.00 87 SER A C 1
ATOM 706 O O . SER A 1 87 ? 7.538 10.282 -25.331 1.00 86.00 87 SER A O 1
ATOM 708 N N . MET A 1 88 ? 7.870 8.141 -25.946 1.00 88.62 88 MET A N 1
ATOM 709 C CA . MET A 1 88 ? 9.196 8.344 -26.529 1.00 88.62 88 MET A CA 1
ATOM 710 C C . MET A 1 88 ? 9.162 8.544 -28.052 1.00 88.62 88 MET A C 1
ATOM 712 O O . MET A 1 88 ? 10.203 8.540 -28.699 1.00 88.62 88 MET A O 1
ATOM 716 N N . GLY A 1 89 ? 7.990 8.767 -28.648 1.00 88.00 89 GLY A N 1
ATOM 717 C CA . GLY A 1 89 ? 7.826 8.947 -30.094 1.00 88.00 89 GLY A CA 1
ATOM 718 C C . GLY A 1 89 ? 7.018 7.814 -30.711 1.00 88.00 89 GLY A C 1
ATOM 719 O O . GLY A 1 89 ? 5.889 8.049 -31.131 1.00 88.00 89 GLY A O 1
ATOM 720 N N . SER A 1 90 ? 7.556 6.591 -30.729 1.00 92.44 90 SER A N 1
ATOM 721 C CA . SER A 1 90 ? 6.815 5.394 -31.151 1.00 92.44 90 SER A CA 1
ATOM 722 C C . SER A 1 90 ? 6.495 4.454 -29.971 1.00 92.44 90 SER A C 1
ATOM 724 O O . SER A 1 90 ? 7.163 4.513 -28.928 1.00 92.44 90 SER A O 1
ATOM 726 N N . PRO A 1 91 ? 5.505 3.547 -30.102 1.00 93.06 91 PRO A N 1
ATOM 727 C CA . PRO A 1 91 ? 5.262 2.500 -29.105 1.00 93.06 91 PRO A CA 1
ATOM 728 C C . PRO A 1 91 ? 6.485 1.599 -28.870 1.00 93.06 91 PRO A C 1
ATOM 730 O O . PRO A 1 91 ? 6.790 1.258 -27.730 1.00 93.06 91 PRO A O 1
ATOM 733 N N . GLY A 1 92 ? 7.233 1.266 -29.931 1.00 95.56 92 GLY A N 1
ATOM 734 C CA . GLY A 1 92 ? 8.456 0.461 -29.835 1.00 95.56 92 GLY A CA 1
ATOM 735 C C . GLY A 1 92 ? 9.574 1.164 -29.060 1.00 95.56 92 GLY A C 1
ATOM 736 O O . GLY A 1 92 ? 10.218 0.549 -28.213 1.00 95.56 92 GLY A O 1
ATOM 737 N N . ASP A 1 93 ? 9.752 2.466 -29.283 1.00 94.69 93 ASP A N 1
ATOM 738 C CA . ASP A 1 93 ? 10.714 3.295 -28.542 1.00 94.69 93 ASP A CA 1
ATOM 739 C C . ASP A 1 93 ? 10.358 3.392 -27.057 1.00 94.69 93 ASP A C 1
ATOM 741 O O . ASP A 1 93 ? 11.215 3.284 -26.180 1.00 94.69 93 ASP A O 1
ATOM 745 N N . THR A 1 94 ? 9.067 3.550 -26.773 1.00 93.81 94 THR A N 1
ATOM 746 C CA . THR A 1 94 ? 8.537 3.637 -25.409 1.00 93.81 94 THR A CA 1
ATOM 747 C C . THR A 1 94 ? 8.728 2.311 -24.664 1.00 93.81 94 THR A C 1
ATOM 749 O O . THR A 1 94 ? 9.171 2.300 -23.513 1.00 93.81 94 THR A O 1
ATOM 752 N N . LYS A 1 95 ? 8.512 1.182 -25.350 1.00 95.75 95 LYS A N 1
ATOM 753 C CA . LYS A 1 95 ? 8.805 -0.167 -24.848 1.00 95.75 95 LYS A CA 1
ATOM 754 C C . LYS A 1 95 ? 10.295 -0.376 -24.566 1.00 95.75 95 LYS A C 1
ATOM 756 O O . LYS A 1 95 ? 10.639 -0.890 -23.501 1.00 95.75 95 LYS A O 1
ATOM 761 N N . ALA A 1 96 ? 11.176 0.019 -25.487 1.00 96.31 96 ALA A N 1
ATOM 762 C CA . ALA A 1 96 ? 12.624 -0.109 -25.311 1.00 96.31 96 ALA A CA 1
ATOM 763 C C . ALA A 1 96 ? 13.118 0.702 -24.103 1.00 96.31 96 ALA A C 1
ATOM 765 O O . ALA A 1 96 ? 13.870 0.184 -23.277 1.00 96.31 96 ALA A O 1
ATOM 766 N N . PHE A 1 97 ? 12.630 1.938 -23.952 1.00 96.25 97 PHE A N 1
ATOM 767 C CA . PHE A 1 97 ? 12.917 2.766 -22.782 1.00 96.25 97 PHE A CA 1
ATOM 768 C C . PHE A 1 97 ? 12.434 2.108 -21.484 1.00 96.25 97 PHE A C 1
ATOM 770 O O . PHE A 1 97 ? 13.224 1.973 -20.551 1.00 96.25 97 PHE A O 1
ATOM 777 N N . ARG A 1 98 ? 11.171 1.650 -21.424 1.00 95.88 98 ARG A N 1
ATOM 778 C CA . ARG A 1 98 ? 10.605 0.977 -20.239 1.00 95.88 98 ARG A CA 1
ATOM 779 C C . ARG A 1 98 ? 11.479 -0.192 -19.800 1.00 95.88 98 ARG A C 1
ATOM 781 O O . ARG A 1 98 ? 11.856 -0.281 -18.636 1.00 95.88 98 ARG A O 1
ATOM 788 N N . ARG A 1 99 ? 11.813 -1.077 -20.739 1.00 97.19 99 ARG A N 1
ATOM 789 C CA . ARG A 1 99 ? 12.631 -2.266 -20.487 1.00 97.19 99 ARG A CA 1
ATOM 790 C C . ARG A 1 99 ? 14.005 -1.915 -19.929 1.00 97.19 99 ARG A C 1
ATOM 792 O O . ARG A 1 99 ? 14.426 -2.498 -18.931 1.00 97.19 99 ARG A O 1
ATOM 799 N N . MET A 1 100 ? 14.664 -0.920 -20.521 1.00 97.50 100 MET A N 1
ATOM 800 C CA . MET A 1 100 ? 15.961 -0.462 -20.036 1.00 97.50 100 MET A CA 1
ATOM 801 C C . MET A 1 100 ? 15.864 0.188 -18.649 1.00 97.50 100 MET A C 1
ATOM 803 O O . MET A 1 100 ? 16.689 -0.092 -17.782 1.00 97.50 100 MET A O 1
ATOM 807 N N . ALA A 1 101 ? 14.832 0.997 -18.398 1.00 96.38 101 ALA A N 1
ATOM 808 C CA . ALA A 1 101 ? 14.592 1.615 -17.096 1.00 96.38 101 ALA A CA 1
ATOM 809 C C . ALA A 1 101 ? 14.369 0.565 -15.991 1.00 96.38 101 ALA A C 1
ATOM 811 O O . ALA A 1 101 ? 14.966 0.676 -14.920 1.00 96.38 101 ALA A O 1
ATOM 812 N N . THR A 1 102 ? 13.575 -0.482 -16.251 1.00 96.94 102 THR A N 1
ATOM 813 C CA . THR A 1 102 ? 13.366 -1.585 -15.295 1.00 96.94 102 THR A CA 1
ATOM 814 C C . THR A 1 102 ? 14.661 -2.343 -15.020 1.00 96.94 102 THR A C 1
ATOM 816 O O . THR A 1 102 ? 14.982 -2.595 -13.860 1.00 96.94 102 THR A O 1
ATOM 819 N N . LEU A 1 103 ? 15.416 -2.690 -16.071 1.00 97.06 103 LEU A N 1
ATOM 820 C CA . LEU A 1 103 ? 16.690 -3.401 -15.950 1.00 97.06 103 LEU A CA 1
ATOM 821 C C . LEU A 1 103 ? 17.668 -2.622 -15.063 1.00 97.06 103 LEU A C 1
ATOM 823 O O . LEU A 1 103 ? 18.218 -3.165 -14.106 1.00 97.06 103 LEU A O 1
ATOM 827 N N . LEU A 1 104 ? 17.848 -1.335 -15.361 1.00 96.06 104 LEU A N 1
ATOM 828 C CA . LEU A 1 104 ? 18.757 -0.466 -14.626 1.00 96.06 104 LEU A CA 1
ATOM 829 C C . LEU A 1 104 ? 18.289 -0.203 -13.191 1.00 96.06 104 LEU A C 1
ATOM 831 O O . LEU A 1 104 ? 19.120 -0.090 -12.299 1.00 96.06 104 LEU A O 1
ATOM 835 N N . TRP A 1 105 ? 16.983 -0.125 -12.931 1.00 95.81 105 TRP A N 1
ATOM 836 C CA . TRP A 1 105 ? 16.471 -0.063 -11.559 1.00 95.81 105 TRP A CA 1
ATOM 837 C C . TRP A 1 105 ? 16.780 -1.337 -10.762 1.00 95.81 105 TRP A C 1
ATOM 839 O O . TRP A 1 105 ? 17.137 -1.269 -9.580 1.00 95.81 105 TRP A O 1
ATOM 849 N N . TYR A 1 106 ? 16.622 -2.501 -11.393 1.00 96.31 106 TYR A N 1
ATOM 850 C CA . TYR A 1 106 ? 16.813 -3.781 -10.725 1.00 96.31 106 TYR A CA 1
ATOM 851 C C . TYR A 1 106 ? 18.286 -4.017 -10.379 1.00 96.31 106 TYR A C 1
ATOM 853 O O . TYR A 1 106 ? 18.593 -4.295 -9.223 1.00 96.31 106 TYR A O 1
ATOM 861 N N . TYR A 1 107 ? 19.194 -3.798 -11.334 1.00 94.88 107 TYR A N 1
ATOM 862 C CA . TYR A 1 107 ? 20.644 -3.923 -11.133 1.00 94.88 107 TYR A CA 1
ATOM 863 C C . TYR A 1 107 ? 21.306 -2.635 -10.610 1.00 94.88 107 TYR A C 1
ATOM 865 O O . TYR A 1 107 ? 22.487 -2.406 -10.843 1.00 94.88 107 TYR A O 1
ATOM 873 N N . ARG A 1 108 ? 20.567 -1.752 -9.932 1.00 92.06 108 ARG A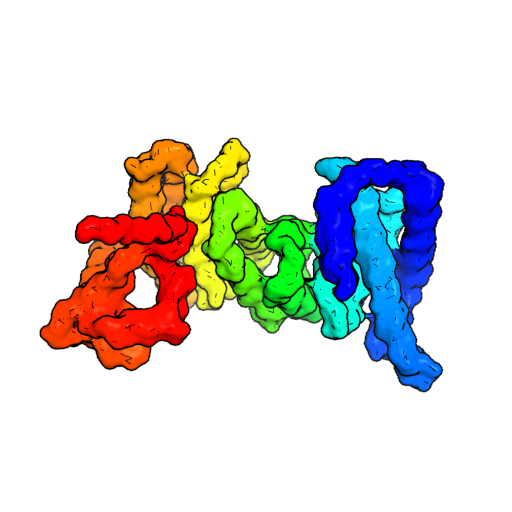 N 1
ATOM 874 C CA . ARG A 1 108 ? 21.075 -0.430 -9.524 1.00 92.06 108 ARG A CA 1
ATOM 875 C C . ARG A 1 108 ? 22.356 -0.484 -8.684 1.00 92.06 108 ARG A C 1
ATOM 877 O O . ARG A 1 108 ? 22.543 -1.397 -7.882 1.00 92.06 108 ARG A O 1
ATOM 884 N N . SER A 1 109 ? 23.207 0.535 -8.830 1.00 85.00 109 SER A N 1
ATOM 885 C CA . SER A 1 109 ? 24.378 0.710 -7.967 1.00 85.00 109 SER A CA 1
ATOM 886 C C . SER A 1 109 ? 23.954 0.972 -6.509 1.00 85.00 109 SER A C 1
ATOM 888 O O . SER A 1 109 ? 23.067 1.799 -6.280 1.00 85.00 109 SER A O 1
ATOM 890 N N . PRO A 1 110 ? 24.573 0.315 -5.510 1.00 77.69 110 PRO A N 1
ATOM 891 C CA . PRO A 1 110 ? 24.265 0.539 -4.096 1.00 77.69 110 PRO A CA 1
ATOM 892 C C . PRO A 1 110 ? 24.695 1.926 -3.593 1.00 77.69 110 PRO A C 1
ATOM 894 O O . PRO A 1 110 ? 24.191 2.377 -2.569 1.00 77.69 110 PRO A O 1
ATOM 897 N N . GLU A 1 111 ? 25.611 2.600 -4.294 1.00 77.62 111 GLU A N 1
ATOM 898 C CA . GLU A 1 111 ? 26.118 3.928 -3.914 1.00 77.62 111 GLU A CA 1
ATOM 899 C C . GLU A 1 111 ? 25.213 5.078 -4.378 1.00 77.62 111 GLU A C 1
ATOM 901 O O . GLU A 1 111 ? 25.477 6.246 -4.085 1.00 77.62 111 GLU A O 1
ATOM 906 N N . GLU A 1 112 ? 24.142 4.774 -5.110 1.00 67.31 112 GLU A N 1
ATOM 907 C CA . GLU A 1 112 ? 23.246 5.795 -5.635 1.00 67.31 112 GLU A CA 1
ATOM 908 C C . GLU A 1 112 ? 22.184 6.220 -4.615 1.00 67.31 112 GLU A C 1
ATOM 910 O O . GLU A 1 112 ? 21.681 5.438 -3.800 1.00 67.31 112 GLU A O 1
ATOM 915 N N . GLY A 1 113 ? 21.838 7.509 -4.679 1.00 77.56 113 GLY A N 1
ATOM 916 C CA . GLY A 1 113 ? 20.724 8.078 -3.931 1.00 77.56 113 GLY A CA 1
ATOM 917 C C . GLY A 1 113 ? 19.383 7.531 -4.426 1.00 77.56 113 GLY A C 1
ATOM 918 O O . GLY A 1 113 ? 19.263 6.388 -4.850 1.00 77.56 113 GLY A O 1
ATOM 919 N N . TRP A 1 114 ? 18.349 8.358 -4.377 1.00 77.44 114 TRP A N 1
ATOM 920 C CA . TRP A 1 114 ? 16.982 7.988 -4.755 1.00 77.44 114 TRP A CA 1
ATOM 921 C C . TRP A 1 114 ? 16.746 7.898 -6.278 1.00 77.44 114 TRP A C 1
ATOM 923 O O . TRP A 1 114 ? 15.629 7.635 -6.727 1.00 77.44 114 TRP A O 1
ATOM 933 N N . GLN A 1 115 ? 17.747 8.212 -7.107 1.00 82.88 115 GLN A N 1
ATOM 934 C CA . GLN A 1 115 ? 17.537 8.377 -8.546 1.00 82.88 115 GLN A CA 1
ATOM 935 C C . GLN A 1 115 ? 17.085 7.080 -9.251 1.00 82.88 115 GLN A C 1
ATOM 937 O O . GLN A 1 115 ? 16.135 7.155 -10.042 1.00 82.88 115 GLN A O 1
ATOM 942 N N . PRO A 1 116 ? 17.662 5.891 -8.982 1.00 85.56 116 PRO A N 1
ATOM 943 C CA . PRO A 1 116 ? 17.182 4.632 -9.557 1.00 85.56 116 PRO A CA 1
ATOM 944 C C . PRO A 1 116 ? 15.708 4.346 -9.272 1.00 85.56 116 PRO A C 1
ATOM 946 O O . PRO A 1 116 ? 15.012 3.785 -10.113 1.00 85.56 116 PRO A O 1
ATOM 949 N N . GLU A 1 117 ? 15.205 4.738 -8.104 1.00 88.25 117 GLU A N 1
ATOM 950 C CA . GLU A 1 117 ? 13.825 4.503 -7.683 1.00 88.25 117 GLU A CA 1
ATOM 951 C C . GLU A 1 117 ? 12.815 5.217 -8.593 1.00 88.25 117 GLU A C 1
ATOM 953 O O . GLU A 1 117 ? 11.682 4.761 -8.779 1.00 88.25 117 GLU A O 1
ATOM 958 N N . SER A 1 118 ? 13.222 6.332 -9.193 1.00 89.44 118 SER A N 1
ATOM 959 C CA . SER A 1 118 ? 12.376 7.040 -10.143 1.00 89.44 118 SER A CA 1
ATOM 960 C C . SER A 1 118 ? 12.197 6.244 -11.447 1.00 89.44 118 SER A C 1
ATOM 962 O O . SER A 1 118 ? 11.094 6.218 -11.993 1.00 89.44 118 SER A O 1
ATOM 964 N N . LEU A 1 119 ? 13.206 5.468 -11.870 1.00 93.56 119 LEU A N 1
ATOM 965 C CA . LEU A 1 119 ? 13.148 4.642 -13.083 1.00 93.56 119 LEU A CA 1
ATOM 966 C C . LEU A 1 119 ? 12.049 3.577 -13.021 1.00 93.56 119 LEU A C 1
ATOM 968 O O . LEU A 1 119 ? 11.326 3.406 -14.004 1.00 93.56 119 LEU A O 1
ATOM 972 N N . ILE A 1 120 ? 11.868 2.894 -11.882 1.00 95.00 120 ILE A N 1
ATOM 973 C CA . ILE A 1 120 ? 10.767 1.924 -11.752 1.00 95.00 120 ILE A CA 1
ATOM 974 C C . ILE A 1 120 ? 9.410 2.616 -11.761 1.00 95.00 120 ILE A C 1
ATOM 976 O O . ILE A 1 120 ? 8.480 2.125 -12.392 1.00 95.00 120 ILE A O 1
ATOM 980 N N . THR A 1 121 ? 9.304 3.791 -11.139 1.00 92.50 121 THR A N 1
ATOM 981 C CA . THR A 1 121 ? 8.063 4.574 -11.148 1.00 92.50 121 THR A CA 1
ATOM 982 C C . THR A 1 121 ? 7.651 4.913 -12.582 1.00 92.50 121 THR A C 1
ATOM 984 O O . THR A 1 121 ? 6.479 4.773 -12.933 1.00 92.50 121 THR A O 1
ATOM 987 N N . PHE A 1 122 ? 8.612 5.297 -13.428 1.00 90.81 122 PHE A N 1
ATOM 988 C CA . PHE A 1 122 ? 8.367 5.612 -14.840 1.00 90.81 122 PHE A CA 1
ATOM 989 C C . PHE A 1 122 ? 8.073 4.372 -15.666 1.00 90.81 122 PHE A C 1
ATOM 991 O O . PHE A 1 122 ? 7.150 4.379 -16.474 1.00 90.81 122 PHE A O 1
ATOM 998 N N . SER A 1 123 ? 8.824 3.297 -15.441 1.00 95.00 123 SER A N 1
ATOM 999 C CA . SER A 1 123 ? 8.583 2.028 -16.115 1.00 95.00 123 SER A CA 1
ATOM 1000 C C . SER A 1 123 ? 7.152 1.532 -15.879 1.00 95.00 123 SER A C 1
ATOM 1002 O O . SER A 1 123 ? 6.443 1.195 -16.829 1.00 95.00 123 SER A O 1
ATOM 1004 N N . LEU A 1 124 ? 6.692 1.579 -14.625 1.00 94.50 124 LEU A N 1
ATOM 1005 C CA . LEU A 1 124 ? 5.330 1.205 -14.258 1.00 94.50 124 LEU A CA 1
ATOM 1006 C C . LEU A 1 124 ? 4.294 2.163 -14.855 1.00 94.50 124 LEU A C 1
ATOM 1008 O O . LEU A 1 124 ? 3.269 1.696 -15.340 1.00 94.50 124 LEU A O 1
ATOM 1012 N N . GLN A 1 125 ? 4.561 3.474 -14.884 1.00 92.44 125 GLN A N 1
ATOM 1013 C CA . GLN A 1 125 ? 3.670 4.446 -15.530 1.00 92.44 125 GLN A CA 1
ATOM 1014 C C . GLN A 1 125 ? 3.441 4.094 -17.006 1.00 92.44 125 GLN A C 1
ATOM 1016 O O . GLN A 1 125 ? 2.301 3.937 -17.434 1.00 92.44 125 GLN A O 1
ATOM 1021 N N . ILE A 1 126 ? 4.524 3.885 -17.759 1.00 93.44 126 ILE A N 1
ATOM 1022 C CA . ILE A 1 126 ? 4.468 3.489 -19.173 1.00 93.44 126 ILE A CA 1
ATOM 1023 C C . ILE A 1 126 ? 3.664 2.200 -19.347 1.00 93.44 126 ILE A C 1
ATOM 1025 O O . ILE A 1 126 ? 2.878 2.052 -20.282 1.00 93.44 126 ILE A O 1
ATOM 1029 N N . LEU A 1 127 ? 3.869 1.245 -18.441 1.00 93.81 127 LEU A N 1
ATOM 1030 C CA . LEU A 1 127 ? 3.189 -0.039 -18.479 1.00 93.81 127 LEU A CA 1
ATOM 1031 C C . LEU A 1 127 ? 1.669 0.096 -18.302 1.00 93.81 127 LEU A C 1
ATOM 1033 O O . LEU A 1 127 ? 0.936 -0.631 -18.966 1.00 93.81 127 LEU A O 1
ATOM 1037 N N . THR A 1 128 ? 1.189 1.035 -17.477 1.00 90.75 128 THR A N 1
ATOM 1038 C CA . THR A 1 128 ? -0.261 1.278 -17.309 1.00 90.75 128 THR A CA 1
ATOM 1039 C C . THR A 1 128 ? -0.954 1.780 -18.578 1.00 90.75 128 THR A C 1
ATOM 1041 O O . THR A 1 128 ? -2.162 1.615 -18.723 1.00 90.75 128 THR A O 1
ATOM 1044 N N . GLU A 1 129 ? -0.190 2.348 -19.511 1.00 89.81 129 GLU A N 1
ATOM 1045 C CA . GLU A 1 129 ? -0.668 2.892 -20.787 1.00 89.81 129 GLU A CA 1
ATOM 1046 C C . GLU A 1 129 ? -0.401 1.936 -21.965 1.00 89.81 129 GLU A C 1
ATOM 1048 O O . GLU A 1 129 ? -0.736 2.227 -23.114 1.00 89.81 129 GLU A O 1
ATOM 1053 N N . SER A 1 130 ? 0.230 0.792 -21.694 1.00 92.44 130 SER A N 1
ATOM 1054 C CA . SER A 1 130 ? 0.616 -0.184 -22.710 1.00 92.44 130 SER A CA 1
ATOM 1055 C C . SER A 1 130 ? -0.551 -1.091 -23.101 1.00 92.44 130 SER A C 1
ATOM 1057 O O . SER A 1 130 ? -1.467 -1.339 -22.319 1.00 92.44 130 SER A O 1
ATOM 1059 N N . SER A 1 131 ? -0.505 -1.638 -24.319 1.00 94.81 131 SER A N 1
ATOM 1060 C CA . SER A 1 131 ? -1.456 -2.679 -24.732 1.00 94.81 131 SER A CA 1
ATOM 1061 C C . SER A 1 131 ? -1.333 -3.919 -23.842 1.00 94.81 131 SER A C 1
ATOM 1063 O O . SER A 1 131 ? -0.229 -4.248 -23.411 1.00 94.81 131 SER A O 1
ATOM 1065 N N . GLU A 1 132 ? -2.422 -4.663 -23.667 1.00 94.81 132 GLU A N 1
ATOM 1066 C CA . GLU A 1 132 ? -2.457 -5.899 -22.874 1.00 94.81 132 GLU A CA 1
ATOM 1067 C C . GLU A 1 132 ? -1.385 -6.926 -23.298 1.00 94.81 132 GLU A C 1
ATOM 1069 O O . GLU A 1 132 ? -0.665 -7.460 -22.458 1.00 94.81 132 GLU A O 1
ATOM 1074 N N . ASN A 1 133 ? -1.185 -7.124 -24.606 1.00 95.69 133 ASN A N 1
ATOM 1075 C CA . ASN A 1 133 ? -0.134 -8.013 -25.122 1.00 95.69 133 ASN A CA 1
ATOM 1076 C C . ASN A 1 133 ? 1.272 -7.570 -24.699 1.00 95.69 133 ASN A C 1
ATOM 1078 O O . ASN A 1 133 ? 2.110 -8.390 -24.337 1.00 95.69 133 ASN A O 1
ATOM 1082 N N . ASP A 1 134 ? 1.538 -6.266 -24.756 1.00 94.69 134 ASP A N 1
ATOM 1083 C CA . ASP A 1 134 ? 2.825 -5.711 -24.344 1.00 94.69 134 ASP A CA 1
ATOM 1084 C C . ASP A 1 134 ? 3.016 -5.772 -22.823 1.00 94.69 134 ASP A C 1
ATOM 1086 O O . ASP A 1 134 ? 4.132 -5.986 -22.351 1.00 94.69 134 ASP A O 1
ATOM 1090 N N . TYR A 1 135 ? 1.928 -5.637 -22.064 1.00 94.75 135 TYR A N 1
ATOM 1091 C CA . TYR A 1 135 ? 1.922 -5.808 -20.618 1.00 94.75 135 TYR A CA 1
ATOM 1092 C C . TYR A 1 135 ? 2.332 -7.232 -20.217 1.00 94.75 135 TYR A C 1
ATOM 1094 O O . TYR A 1 135 ? 3.252 -7.397 -19.412 1.00 94.75 135 TYR A O 1
ATOM 1102 N N . PHE A 1 136 ? 1.712 -8.257 -20.814 1.00 94.88 136 PHE A N 1
ATOM 1103 C CA . PHE A 1 136 ? 2.046 -9.654 -20.523 1.00 94.88 136 PHE A CA 1
ATOM 1104 C C . PHE A 1 136 ? 3.440 -10.035 -21.031 1.00 94.88 136 PHE A C 1
ATOM 1106 O O . PHE A 1 136 ? 4.202 -10.653 -20.292 1.00 94.88 136 PHE A O 1
ATOM 1113 N N . ASP A 1 137 ? 3.822 -9.595 -22.236 1.00 95.69 137 ASP A N 1
ATOM 1114 C CA . ASP A 1 137 ? 5.170 -9.819 -22.776 1.00 95.69 137 ASP A CA 1
ATOM 1115 C C . ASP A 1 137 ? 6.258 -9.221 -21.877 1.00 95.69 137 ASP A C 1
ATOM 1117 O O . ASP A 1 137 ? 7.279 -9.862 -21.619 1.00 95.69 137 ASP A O 1
ATOM 1121 N N . PHE A 1 138 ? 6.043 -7.999 -21.382 1.00 95.62 138 PHE A N 1
ATOM 1122 C CA . PHE A 1 138 ? 6.941 -7.384 -20.413 1.00 95.62 138 PHE A CA 1
ATOM 1123 C C . PHE A 1 138 ? 7.011 -8.207 -19.135 1.00 95.62 138 PHE A C 1
ATOM 1125 O O . PHE A 1 138 ? 8.093 -8.536 -18.666 1.00 95.62 138 PHE A O 1
ATOM 1132 N N . TYR A 1 139 ? 5.871 -8.576 -18.567 1.00 94.81 139 TYR A N 1
ATOM 1133 C CA . TYR A 1 139 ? 5.887 -9.282 -17.302 1.00 94.81 139 TYR A CA 1
ATOM 1134 C C . TYR A 1 139 ? 6.565 -10.657 -17.393 1.00 94.81 139 TYR A C 1
ATOM 1136 O O . TYR A 1 139 ? 7.463 -10.958 -16.603 1.00 94.81 139 TYR A O 1
ATOM 1144 N N . ASP A 1 140 ? 6.194 -11.468 -18.380 1.00 95.75 140 ASP A N 1
ATOM 1145 C CA . ASP A 1 140 ? 6.719 -12.824 -18.519 1.00 95.75 140 ASP A CA 1
ATOM 1146 C C . ASP A 1 140 ? 8.221 -12.819 -18.818 1.00 95.75 140 ASP A C 1
ATOM 1148 O O . ASP A 1 140 ? 8.973 -13.617 -18.253 1.00 95.75 140 ASP A O 1
ATOM 1152 N N . ASN A 1 141 ? 8.685 -11.919 -19.689 1.00 96.12 141 ASN A N 1
ATOM 1153 C CA . ASN A 1 141 ? 10.080 -11.914 -20.122 1.00 96.12 141 ASN A CA 1
ATOM 1154 C C . ASN A 1 141 ? 10.991 -11.063 -19.228 1.00 96.12 141 ASN A C 1
ATOM 1156 O O . ASN A 1 141 ? 12.105 -11.491 -18.924 1.00 96.12 141 ASN A O 1
ATOM 1160 N N . ASP A 1 142 ? 10.536 -9.892 -18.783 1.00 95.56 142 ASP A N 1
ATOM 1161 C CA . ASP A 1 142 ? 11.353 -8.947 -18.017 1.00 95.56 142 ASP A CA 1
ATOM 1162 C C . ASP A 1 142 ? 11.244 -9.145 -16.500 1.00 95.56 142 ASP A C 1
ATOM 1164 O O . ASP A 1 142 ? 12.225 -8.935 -15.790 1.00 95.56 142 ASP A O 1
ATOM 1168 N N . ILE A 1 143 ? 10.083 -9.548 -15.978 1.00 95.75 143 ILE A N 1
ATOM 1169 C CA . ILE A 1 143 ? 9.891 -9.703 -14.528 1.00 95.75 143 ILE A CA 1
ATOM 1170 C C . ILE A 1 143 ? 10.070 -11.161 -14.110 1.00 95.75 143 ILE A C 1
ATOM 1172 O O . ILE A 1 143 ? 10.920 -11.458 -13.271 1.00 95.75 143 ILE A O 1
ATOM 1176 N N . VAL A 1 144 ? 9.311 -12.087 -14.700 1.00 95.69 144 VAL A N 1
ATOM 1177 C CA . VAL A 1 144 ? 9.331 -13.500 -14.289 1.00 95.69 144 VAL A CA 1
ATOM 1178 C C . VAL A 1 144 ? 10.626 -14.181 -14.706 1.00 95.69 144 VAL A C 1
ATOM 1180 O O . VAL A 1 144 ? 11.318 -14.723 -13.848 1.00 95.69 144 VAL A O 1
ATOM 1183 N N . LYS A 1 145 ? 10.970 -14.155 -16.001 1.00 96.06 145 LYS A N 1
ATOM 1184 C CA . LYS A 1 145 ? 12.152 -14.870 -16.508 1.00 96.06 145 LYS A CA 1
ATOM 1185 C C . LYS A 1 145 ? 13.470 -14.213 -16.111 1.00 96.06 145 LYS A C 1
ATOM 1187 O O . LYS A 1 145 ? 14.402 -14.926 -15.759 1.00 96.06 145 LYS A O 1
ATOM 1192 N N . LEU A 1 146 ? 13.565 -12.886 -16.205 1.00 95.12 146 LEU A N 1
ATOM 1193 C CA . LEU A 1 146 ? 14.831 -12.181 -15.991 1.00 95.12 146 LEU A CA 1
ATOM 1194 C C . LEU A 1 146 ? 15.122 -11.908 -14.508 1.00 95.12 146 LEU A C 1
ATOM 1196 O O . LEU A 1 146 ? 16.228 -12.177 -14.054 1.00 95.12 146 LEU A O 1
ATOM 1200 N N . MET A 1 147 ? 14.158 -11.378 -13.750 1.00 96.31 147 MET A N 1
ATOM 1201 C CA . MET A 1 147 ? 14.384 -10.981 -12.348 1.00 96.31 147 MET A CA 1
ATOM 1202 C C . MET A 1 147 ? 13.982 -12.076 -11.357 1.00 96.31 147 MET A C 1
ATOM 1204 O O . MET A 1 147 ? 14.601 -12.234 -10.302 1.00 96.31 147 MET A O 1
ATOM 1208 N N . GLY A 1 148 ? 12.935 -12.829 -11.688 1.00 97.62 148 GLY A N 1
ATOM 1209 C CA . GLY A 1 148 ? 12.254 -13.735 -10.776 1.00 97.62 148 GLY A CA 1
ATOM 1210 C C . GLY A 1 148 ? 11.240 -12.985 -9.898 1.00 97.62 148 GLY A C 1
ATOM 1211 O O . GLY A 1 148 ? 11.562 -11.931 -9.336 1.00 97.62 148 GLY A O 1
ATOM 1212 N N . PRO A 1 149 ? 10.018 -13.521 -9.715 1.00 97.69 149 PRO A N 1
ATOM 1213 C CA . PRO A 1 149 ? 8.933 -12.812 -9.033 1.00 97.69 149 PRO A CA 1
ATOM 1214 C C . PRO A 1 149 ? 9.268 -12.464 -7.573 1.00 97.69 149 PRO A C 1
ATOM 1216 O O . PRO A 1 149 ? 8.985 -11.354 -7.120 1.00 97.69 149 PRO A O 1
ATOM 1219 N N . PHE A 1 150 ? 9.938 -13.368 -6.850 1.00 98.06 150 PHE A N 1
ATOM 1220 C CA . PHE A 1 150 ? 10.391 -13.117 -5.480 1.00 98.06 150 PHE A CA 1
ATOM 1221 C C . PHE A 1 150 ? 11.398 -11.962 -5.401 1.00 98.06 150 PHE A C 1
ATOM 1223 O O . PHE A 1 150 ? 11.228 -11.049 -4.594 1.00 98.06 150 PHE A O 1
ATOM 1230 N N . ASN A 1 151 ? 12.434 -11.969 -6.246 1.00 97.62 151 ASN A N 1
ATOM 1231 C CA . ASN A 1 151 ? 13.464 -10.929 -6.212 1.00 97.62 151 ASN A CA 1
ATOM 1232 C C . ASN A 1 151 ? 12.909 -9.580 -6.666 1.00 97.62 151 ASN A C 1
ATOM 1234 O O . ASN A 1 151 ? 13.285 -8.554 -6.108 1.00 97.62 151 ASN A O 1
ATOM 1238 N N . PHE A 1 152 ? 11.997 -9.573 -7.644 1.00 97.69 152 PHE A N 1
ATOM 1239 C CA . PHE A 1 152 ? 11.295 -8.361 -8.053 1.00 97.69 152 PHE A CA 1
ATOM 1240 C C . PHE A 1 152 ? 10.559 -7.723 -6.868 1.00 97.69 152 PHE A C 1
ATOM 1242 O O . PHE A 1 152 ? 10.774 -6.545 -6.574 1.00 97.69 152 PHE A O 1
ATOM 1249 N N . LEU A 1 153 ? 9.757 -8.503 -6.132 1.00 98.06 153 LEU A N 1
ATOM 1250 C CA . LEU A 1 153 ? 9.059 -7.994 -4.951 1.00 98.06 153 LEU A CA 1
ATOM 1251 C C . LEU A 1 153 ? 10.013 -7.590 -3.827 1.00 98.06 153 LEU A C 1
ATOM 1253 O O . LEU A 1 153 ? 9.753 -6.594 -3.159 1.00 98.06 153 LEU A O 1
ATOM 1257 N N . THR A 1 154 ? 11.111 -8.316 -3.609 1.00 97.69 154 THR A N 1
ATOM 1258 C CA . THR A 1 154 ? 12.134 -7.951 -2.614 1.00 97.69 154 THR A CA 1
ATOM 1259 C C . THR A 1 154 ? 12.784 -6.609 -2.962 1.00 97.69 154 THR A C 1
ATOM 1261 O O . THR A 1 154 ? 12.868 -5.722 -2.111 1.00 97.69 154 THR A O 1
ATOM 1264 N N . SER A 1 155 ? 13.163 -6.408 -4.227 1.00 96.38 155 SER A N 1
ATOM 1265 C CA . SER A 1 155 ? 13.706 -5.141 -4.728 1.00 96.38 155 SER A CA 1
ATOM 1266 C C . SER A 1 155 ? 12.708 -3.993 -4.586 1.00 96.38 155 SER A C 1
ATOM 1268 O O . SER A 1 155 ? 13.077 -2.910 -4.128 1.00 96.38 155 SER A O 1
ATOM 1270 N N . LEU A 1 156 ? 11.437 -4.237 -4.913 1.00 96.62 156 LEU A N 1
ATOM 1271 C CA . LEU A 1 156 ? 10.352 -3.273 -4.740 1.00 96.62 156 LEU A CA 1
ATOM 1272 C C . LEU A 1 156 ? 10.091 -2.948 -3.263 1.00 96.62 156 LEU A C 1
ATOM 1274 O O . LEU A 1 156 ? 9.874 -1.794 -2.913 1.00 96.62 156 LEU A O 1
ATOM 1278 N N . SER A 1 157 ? 10.170 -3.944 -2.385 1.00 97.00 157 SER A N 1
ATOM 1279 C CA . SER A 1 157 ? 10.040 -3.774 -0.934 1.00 97.00 157 SER A CA 1
ATOM 1280 C C . SER A 1 157 ? 11.160 -2.893 -0.386 1.00 97.00 157 SER A C 1
ATOM 1282 O O . SER A 1 157 ? 10.906 -1.984 0.399 1.00 97.00 157 SER A O 1
ATOM 1284 N N . GLY A 1 158 ? 12.398 -3.114 -0.837 1.00 94.81 158 GLY A N 1
ATOM 1285 C CA . GLY A 1 158 ? 13.530 -2.249 -0.507 1.00 94.81 158 GLY A CA 1
ATOM 1286 C C . GLY A 1 158 ? 13.314 -0.807 -0.969 1.00 94.81 158 GLY A C 1
ATOM 1287 O O . GLY A 1 158 ? 13.602 0.115 -0.217 1.00 94.81 158 GLY A O 1
ATOM 1288 N N . ASN A 1 159 ? 12.748 -0.623 -2.164 1.00 93.19 159 ASN A N 1
ATOM 1289 C CA . ASN A 1 159 ? 12.409 0.687 -2.714 1.00 93.19 159 ASN A CA 1
ATOM 1290 C C . ASN A 1 159 ? 11.343 1.401 -1.864 1.00 93.19 159 ASN A C 1
ATOM 1292 O O . ASN A 1 159 ? 11.585 2.515 -1.423 1.00 93.19 159 ASN A O 1
ATOM 1296 N N . LEU A 1 160 ? 10.239 0.731 -1.520 1.00 94.81 160 LEU A N 1
ATOM 1297 C CA . LEU A 1 160 ? 9.190 1.289 -0.656 1.00 94.81 160 LEU A CA 1
ATOM 1298 C C . LEU A 1 160 ? 9.728 1.742 0.715 1.00 94.81 160 LEU A C 1
ATOM 1300 O O . LEU A 1 160 ? 9.320 2.772 1.232 1.00 94.81 160 LEU A O 1
ATOM 1304 N N . ARG A 1 161 ? 10.677 1.021 1.318 1.00 93.25 161 ARG A N 1
ATOM 1305 C CA . ARG A 1 161 ? 11.213 1.391 2.644 1.00 93.25 161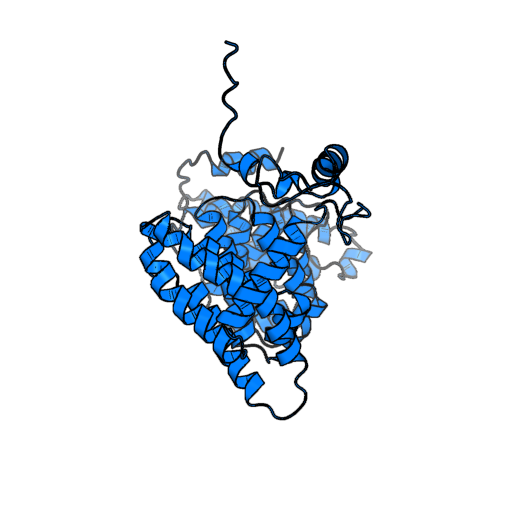 ARG A CA 1
ATOM 1306 C C . ARG A 1 161 ? 12.147 2.597 2.644 1.00 93.25 161 ARG A C 1
ATOM 1308 O O . ARG A 1 161 ? 12.561 3.036 3.719 1.00 93.25 161 ARG A O 1
ATOM 1315 N N . ARG A 1 162 ? 12.537 3.115 1.480 1.00 89.44 162 ARG A N 1
ATOM 1316 C CA . ARG A 1 162 ? 13.485 4.226 1.420 1.00 89.44 162 ARG A CA 1
ATOM 1317 C C . ARG A 1 162 ? 12.859 5.490 2.005 1.00 89.44 162 ARG A C 1
ATOM 1319 O O . ARG A 1 162 ? 11.822 5.971 1.560 1.00 89.44 162 ARG A O 1
ATOM 1326 N N . GLY A 1 163 ? 13.508 6.040 3.027 1.00 84.44 163 GLY A N 1
ATOM 1327 C CA . GLY A 1 163 ? 13.099 7.297 3.661 1.00 84.44 163 GLY A CA 1
ATOM 1328 C C . GLY A 1 163 ? 13.677 8.543 2.986 1.00 84.44 163 GLY A C 1
ATOM 1329 O O . GLY A 1 163 ? 13.276 9.652 3.323 1.00 84.44 163 GLY A O 1
ATOM 1330 N N . ASP A 1 164 ? 14.613 8.371 2.051 1.00 85.38 164 ASP A N 1
ATOM 1331 C CA . ASP A 1 164 ? 15.376 9.440 1.401 1.00 85.38 164 ASP A CA 1
ATOM 1332 C C . ASP A 1 164 ? 14.767 9.916 0.073 1.00 85.38 164 ASP A C 1
ATOM 1334 O O . ASP A 1 164 ? 15.413 10.639 -0.685 1.00 85.38 164 ASP A O 1
ATOM 1338 N N . PHE A 1 165 ? 13.513 9.554 -0.216 1.00 82.19 165 PHE A N 1
ATOM 1339 C CA . PHE A 1 165 ? 12.821 10.098 -1.380 1.00 82.19 165 PHE A CA 1
ATOM 1340 C C . PHE A 1 165 ? 12.656 11.619 -1.267 1.00 82.19 165 PHE A C 1
ATOM 1342 O O . PHE A 1 165 ? 12.189 12.120 -0.241 1.00 82.19 165 PHE A O 1
ATOM 1349 N N . PRO A 1 166 ? 12.917 12.365 -2.354 1.00 77.69 166 PRO A N 1
ATOM 1350 C CA . PRO A 1 166 ? 12.910 13.826 -2.337 1.00 77.69 166 PRO A CA 1
ATOM 1351 C C . PRO A 1 166 ? 11.500 14.394 -2.146 1.00 77.69 166 PRO A C 1
ATOM 1353 O O . PRO A 1 166 ? 11.333 15.543 -1.741 1.00 77.69 166 PRO A O 1
ATOM 1356 N N . SER A 1 167 ? 10.462 13.616 -2.472 1.00 86.94 167 SER A N 1
ATOM 1357 C CA . SER A 1 167 ? 9.075 14.054 -2.377 1.00 86.94 167 SER A CA 1
ATOM 1358 C C . SER A 1 167 ? 8.111 12.876 -2.195 1.00 86.94 167 SER A C 1
ATOM 1360 O O . SER A 1 167 ? 8.234 11.881 -2.915 1.00 86.94 167 SER A O 1
ATOM 1362 N N . PRO A 1 168 ? 7.080 13.011 -1.333 1.00 89.44 168 PRO A N 1
ATOM 1363 C CA . PRO A 1 168 ? 5.991 12.037 -1.208 1.00 89.44 168 PRO A CA 1
ATOM 1364 C C . PRO A 1 168 ? 5.268 11.728 -2.528 1.00 89.44 168 PRO A C 1
ATOM 1366 O O . PRO A 1 168 ? 4.679 10.662 -2.674 1.00 89.44 168 PRO A O 1
ATOM 1369 N N . VAL A 1 169 ? 5.340 12.640 -3.507 1.00 89.00 169 VAL A N 1
ATOM 1370 C CA . VAL A 1 169 ? 4.729 12.473 -4.836 1.00 89.00 169 VAL A CA 1
ATOM 1371 C C . VAL A 1 169 ? 5.311 11.269 -5.586 1.00 89.00 169 VAL A C 1
ATOM 1373 O O . VAL A 1 169 ? 4.598 10.632 -6.357 1.00 89.00 169 VAL A O 1
ATOM 1376 N N . PHE A 1 170 ? 6.583 10.921 -5.364 1.00 89.38 170 PHE A N 1
ATOM 1377 C CA . PHE A 1 170 ? 7.176 9.741 -6.000 1.00 89.38 170 PHE A CA 1
ATOM 1378 C C . PHE A 1 170 ? 6.563 8.449 -5.466 1.00 89.38 170 PHE A C 1
ATOM 1380 O O . PHE A 1 170 ? 6.169 7.606 -6.264 1.00 89.38 170 PHE A O 1
ATOM 1387 N N . HIS A 1 171 ? 6.397 8.327 -4.147 1.00 91.88 171 HIS A N 1
ATOM 1388 C CA . HIS A 1 171 ? 5.702 7.186 -3.554 1.00 91.88 171 HIS A CA 1
ATOM 1389 C C . HIS A 1 171 ? 4.237 7.120 -3.976 1.00 91.88 171 HIS A C 1
ATOM 1391 O O . HIS A 1 171 ? 3.758 6.044 -4.312 1.00 91.88 171 HIS A O 1
ATOM 1397 N N . GLU A 1 172 ? 3.538 8.257 -4.014 1.00 93.19 172 GLU A N 1
ATOM 1398 C CA . GLU A 1 172 ? 2.165 8.318 -4.523 1.00 93.19 172 GLU A CA 1
ATOM 1399 C C . GLU A 1 172 ? 2.073 7.721 -5.938 1.00 93.19 172 GLU A C 1
ATOM 1401 O O . GLU A 1 172 ? 1.291 6.800 -6.168 1.00 93.19 172 GLU A O 1
ATOM 1406 N N . ARG A 1 173 ? 2.924 8.184 -6.864 1.00 92.62 173 ARG A N 1
ATOM 1407 C CA . ARG A 1 173 ? 2.955 7.698 -8.253 1.00 92.62 173 ARG A CA 1
ATOM 1408 C C . ARG A 1 173 ? 3.380 6.240 -8.357 1.00 92.62 173 ARG A C 1
ATOM 1410 O O . ARG A 1 173 ? 2.781 5.484 -9.117 1.00 92.62 173 ARG A O 1
ATOM 1417 N N . LEU A 1 174 ? 4.394 5.838 -7.594 1.00 94.56 174 LEU A N 1
ATOM 1418 C CA . LEU A 1 174 ? 4.851 4.454 -7.547 1.00 94.56 174 LEU A CA 1
ATOM 1419 C C . LEU A 1 174 ? 3.699 3.528 -7.148 1.00 94.56 174 LEU A C 1
ATOM 1421 O O . LEU A 1 174 ? 3.429 2.559 -7.851 1.00 94.56 174 LEU A O 1
ATOM 1425 N N . LEU A 1 175 ? 2.985 3.852 -6.068 1.00 95.94 175 LEU A N 1
ATOM 1426 C CA . LEU A 1 175 ? 1.856 3.057 -5.588 1.00 95.94 175 LEU A CA 1
ATOM 1427 C C . LEU A 1 175 ? 0.688 3.047 -6.589 1.00 95.94 175 LEU A C 1
ATOM 1429 O O . LEU A 1 175 ? 0.117 1.988 -6.841 1.00 95.94 175 LEU A O 1
ATOM 1433 N N . GLN A 1 176 ? 0.362 4.192 -7.202 1.00 93.88 176 GLN A N 1
ATOM 1434 C CA . GLN A 1 176 ? -0.685 4.285 -8.231 1.00 93.88 176 GLN A CA 1
ATOM 1435 C C . GLN A 1 176 ? -0.392 3.365 -9.424 1.00 93.88 176 GLN A C 1
ATOM 1437 O O . GLN A 1 176 ? -1.263 2.607 -9.852 1.00 93.88 176 GLN A O 1
ATOM 1442 N N . ASN A 1 177 ? 0.849 3.379 -9.914 1.00 94.44 177 ASN A N 1
ATOM 1443 C CA . ASN A 1 177 ? 1.253 2.599 -11.085 1.00 94.44 177 ASN A CA 1
ATOM 1444 C C . ASN A 1 177 ? 1.516 1.120 -10.767 1.00 94.44 177 ASN A C 1
ATOM 1446 O O . ASN A 1 177 ? 1.545 0.282 -11.666 1.00 94.44 177 ASN A O 1
ATOM 1450 N N . LEU A 1 178 ? 1.699 0.776 -9.491 1.00 95.50 178 LEU A N 1
ATOM 1451 C CA . LEU A 1 178 ? 1.947 -0.595 -9.063 1.00 95.50 178 LEU A CA 1
ATOM 1452 C C . LEU A 1 178 ? 0.678 -1.461 -9.064 1.00 95.50 178 LEU A C 1
ATOM 1454 O O . LEU A 1 178 ? 0.770 -2.676 -9.235 1.00 95.50 178 LEU A O 1
ATOM 1458 N N . GLY A 1 179 ? -0.502 -0.854 -8.902 1.00 91.06 179 GLY A N 1
ATOM 1459 C CA . GLY A 1 179 ? -1.784 -1.560 -8.786 1.00 91.06 179 GLY A CA 1
ATOM 1460 C C . GLY A 1 179 ? -2.048 -2.611 -9.878 1.00 91.06 179 GLY A C 1
ATOM 1461 O O . GLY A 1 179 ? -2.418 -3.733 -9.535 1.00 91.06 179 GLY A O 1
ATOM 1462 N N . PRO A 1 180 ? -1.845 -2.311 -11.176 1.00 89.06 180 PRO A N 1
ATOM 1463 C CA . PRO A 1 180 ? -1.986 -3.309 -12.233 1.00 89.06 180 PRO A CA 1
ATOM 1464 C C . PRO A 1 180 ? -0.949 -4.428 -12.140 1.00 89.06 180 PRO A C 1
ATOM 1466 O O . PRO A 1 180 ? -1.297 -5.588 -12.306 1.00 89.06 180 PRO A O 1
ATOM 1469 N N . VAL A 1 181 ? 0.319 -4.112 -11.868 1.00 92.50 181 VAL A N 1
ATOM 1470 C CA . VAL A 1 181 ? 1.430 -5.087 -11.891 1.00 92.50 181 VAL A CA 1
ATOM 1471 C C . VAL A 1 181 ? 1.371 -6.054 -10.725 1.00 92.50 181 VAL A C 1
ATOM 1473 O O . VAL A 1 181 ? 1.692 -7.232 -10.866 1.00 92.50 181 VAL A O 1
ATOM 1476 N N . ILE A 1 182 ? 0.957 -5.564 -9.560 1.00 94.75 182 ILE A N 1
ATOM 1477 C CA . ILE A 1 182 ? 0.985 -6.376 -8.355 1.00 94.75 182 ILE A CA 1
ATOM 1478 C C . ILE A 1 182 ? -0.002 -7.536 -8.442 1.00 94.75 182 ILE A C 1
ATOM 1480 O O . ILE A 1 182 ? 0.265 -8.557 -7.836 1.00 94.75 182 ILE A O 1
ATOM 1484 N N . ALA A 1 183 ? -1.082 -7.427 -9.222 1.00 92.06 183 ALA A N 1
ATOM 1485 C CA . ALA A 1 183 ? -2.154 -8.420 -9.306 1.00 92.06 183 ALA A CA 1
ATOM 1486 C C . ALA A 1 183 ? -1.783 -9.722 -10.043 1.00 92.06 183 ALA A C 1
ATOM 1488 O O . ALA A 1 183 ? -2.593 -10.645 -10.086 1.00 92.06 183 ALA A O 1
ATOM 1489 N N . ILE A 1 184 ? -0.583 -9.827 -10.613 1.00 94.44 184 ILE A N 1
ATOM 1490 C CA . ILE A 1 184 ? -0.218 -10.954 -11.473 1.00 94.44 184 ILE A CA 1
ATOM 1491 C C . ILE A 1 184 ? 0.063 -12.220 -10.656 1.00 94.44 184 ILE A C 1
ATOM 1493 O O . ILE A 1 184 ? 0.760 -12.184 -9.641 1.00 94.44 184 ILE A O 1
ATOM 1497 N N . TYR A 1 185 ? -0.438 -13.361 -11.140 1.00 96.69 185 TYR A N 1
ATOM 1498 C CA . TYR A 1 185 ? -0.481 -14.612 -10.381 1.00 96.69 185 TYR A CA 1
ATOM 1499 C C . TYR A 1 185 ? 0.876 -15.161 -9.941 1.00 96.69 185 TYR A C 1
ATOM 1501 O O . TYR A 1 185 ? 0.978 -15.772 -8.878 1.00 96.69 185 TYR A O 1
ATOM 1509 N N . HIS A 1 186 ? 1.937 -14.903 -10.707 1.00 97.12 186 HIS A N 1
ATOM 1510 C CA . HIS A 1 186 ? 3.287 -15.320 -10.335 1.00 97.12 186 HIS A CA 1
ATOM 1511 C C . HIS A 1 186 ? 3.822 -14.578 -9.094 1.00 97.12 186 HIS A C 1
ATOM 1513 O O . HIS A 1 186 ? 4.755 -15.066 -8.462 1.00 97.12 186 HIS A O 1
ATOM 1519 N N . LEU A 1 187 ? 3.257 -13.420 -8.720 1.00 97.69 187 LEU A N 1
ATOM 1520 C CA . LEU A 1 187 ? 3.657 -12.675 -7.517 1.00 97.69 187 LEU A CA 1
ATOM 1521 C C . LEU A 1 187 ? 2.972 -13.180 -6.245 1.00 97.69 187 LEU A C 1
ATOM 1523 O O . LEU A 1 187 ? 3.516 -12.981 -5.158 1.00 97.69 187 LEU A O 1
ATOM 1527 N N . TRP A 1 188 ? 1.802 -13.819 -6.359 1.00 97.44 188 TRP A N 1
ATOM 1528 C CA . TRP A 1 188 ? 0.946 -14.135 -5.209 1.00 97.44 188 TRP A CA 1
ATOM 1529 C C . TRP A 1 188 ? 1.658 -14.912 -4.098 1.00 97.44 188 TRP A C 1
ATOM 1531 O O . TRP A 1 188 ? 1.611 -14.446 -2.958 1.00 97.44 188 TRP A O 1
ATOM 1541 N N . PRO A 1 189 ? 2.396 -16.004 -4.390 1.00 98.06 189 PRO A N 1
ATOM 1542 C CA . PRO A 1 189 ? 3.061 -16.792 -3.349 1.00 98.06 189 PRO A CA 1
ATOM 1543 C C . PRO A 1 189 ? 4.170 -16.033 -2.611 1.00 98.06 189 PRO A C 1
ATOM 1545 O O . PRO A 1 189 ? 4.714 -16.517 -1.619 1.00 98.06 189 PRO A O 1
ATOM 1548 N N . HIS A 1 190 ? 4.565 -14.863 -3.121 1.00 98.31 190 HIS A N 1
ATOM 1549 C CA . HIS A 1 190 ? 5.761 -14.161 -2.688 1.00 98.31 190 HIS A CA 1
ATOM 1550 C C . HIS A 1 190 ? 5.488 -12.882 -1.897 1.00 98.31 190 HIS A C 1
ATOM 1552 O O . HIS A 1 190 ? 6.417 -12.410 -1.245 1.00 98.31 190 HIS A O 1
ATOM 1558 N N . TYR A 1 191 ? 4.258 -12.344 -1.868 1.00 97.69 191 TYR A N 1
ATOM 1559 C CA . TYR A 1 191 ? 3.965 -11.072 -1.183 1.00 97.69 191 TYR A CA 1
ATOM 1560 C C . TYR A 1 191 ? 4.414 -11.049 0.281 1.00 97.69 191 TYR A C 1
ATOM 1562 O O . TYR A 1 191 ? 4.986 -10.066 0.758 1.00 97.69 191 TYR A O 1
ATOM 157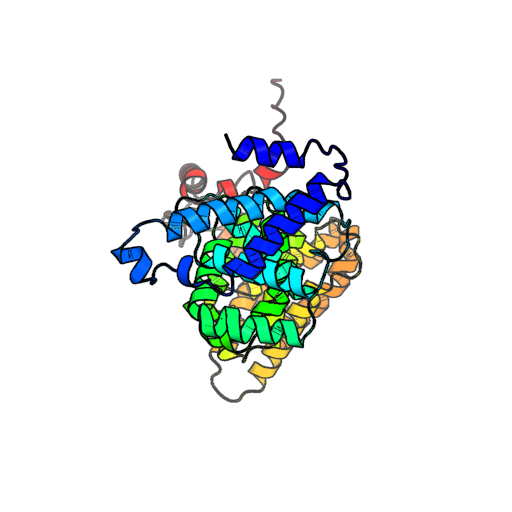0 N N . SER A 1 192 ? 4.146 -12.136 1.007 1.00 96.56 192 SER A N 1
ATOM 1571 C CA . SER A 1 192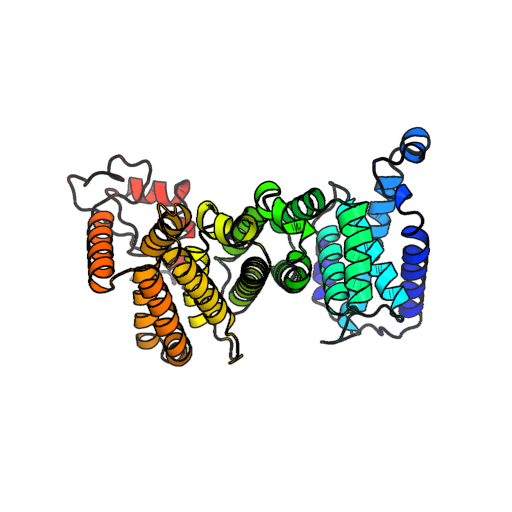 ? 4.518 -12.235 2.420 1.00 96.56 192 SER A CA 1
ATOM 1572 C C . SER A 1 192 ? 6.009 -12.516 2.578 1.00 96.56 192 SER A C 1
ATOM 1574 O O . SER A 1 192 ? 6.683 -11.830 3.344 1.00 96.56 192 SER A O 1
ATOM 1576 N N . SER A 1 193 ? 6.544 -13.489 1.832 1.00 97.38 193 SER A N 1
ATOM 1577 C CA . SER A 1 193 ? 7.940 -13.921 1.971 1.00 97.38 193 SER A CA 1
ATOM 1578 C C . SER A 1 193 ? 8.952 -12.865 1.524 1.00 97.38 193 SER A C 1
ATOM 1580 O O . SER A 1 193 ? 10.061 -12.841 2.044 1.00 97.38 193 SER A O 1
ATOM 1582 N N . SER A 1 194 ? 8.596 -11.994 0.576 1.00 97.94 194 SER A N 1
ATOM 1583 C CA . SER A 1 194 ? 9.464 -10.901 0.119 1.00 97.94 194 SER A CA 1
ATOM 1584 C C . SER A 1 194 ? 9.432 -9.682 1.051 1.00 97.94 194 SER A C 1
ATOM 1586 O O . SER A 1 194 ? 10.171 -8.721 0.843 1.00 97.94 194 SER A O 1
ATOM 1588 N N . GLY A 1 195 ? 8.530 -9.669 2.040 1.00 97.75 195 GLY A N 1
ATOM 1589 C CA . GLY A 1 195 ? 8.279 -8.514 2.899 1.00 97.75 195 GLY A CA 1
ATOM 1590 C C . GLY A 1 195 ? 7.473 -7.389 2.240 1.00 97.75 195 GLY A C 1
ATOM 1591 O O . GLY A 1 195 ? 7.423 -6.299 2.805 1.00 97.75 195 GLY A O 1
ATOM 1592 N N . PHE A 1 196 ? 6.819 -7.629 1.097 1.00 98.19 196 PHE A N 1
ATOM 1593 C CA . PHE A 1 196 ? 6.104 -6.589 0.344 1.00 98.19 196 PHE A CA 1
ATOM 1594 C C . PHE A 1 196 ? 4.999 -5.922 1.162 1.00 98.19 196 PHE A C 1
ATOM 1596 O O . PHE A 1 196 ? 4.940 -4.696 1.243 1.00 98.19 196 PHE A O 1
ATOM 1603 N N . PHE A 1 197 ? 4.163 -6.712 1.836 1.00 97.88 197 PHE A N 1
ATOM 1604 C CA . PHE A 1 197 ? 3.111 -6.163 2.692 1.00 97.88 197 PHE A CA 1
ATOM 1605 C C . PHE A 1 197 ? 3.664 -5.355 3.876 1.00 97.88 197 PHE A C 1
ATOM 1607 O O . PHE A 1 197 ? 3.086 -4.328 4.228 1.00 97.88 197 PHE A O 1
ATOM 1614 N N . ALA A 1 198 ? 4.795 -5.776 4.458 1.00 97.38 198 ALA A N 1
ATOM 1615 C CA . ALA A 1 198 ? 5.450 -5.034 5.536 1.00 97.38 198 ALA A CA 1
ATOM 1616 C C . ALA A 1 198 ? 5.931 -3.672 5.028 1.00 97.38 198 ALA A C 1
ATOM 1618 O O . ALA A 1 198 ? 5.617 -2.647 5.622 1.00 97.38 198 ALA A O 1
ATOM 1619 N N . SER A 1 199 ? 6.608 -3.649 3.878 1.00 97.56 199 SER A N 1
ATOM 1620 C CA . SER A 1 199 ? 7.094 -2.414 3.263 1.00 97.56 199 SER A CA 1
ATOM 1621 C C . SER A 1 199 ? 5.969 -1.474 2.847 1.00 97.56 199 SER A C 1
ATOM 1623 O O . SER A 1 199 ? 6.061 -0.275 3.087 1.00 97.56 199 SER A O 1
ATOM 1625 N N . LEU A 1 200 ? 4.880 -2.001 2.278 1.00 97.75 200 LEU A N 1
ATOM 1626 C CA . LEU A 1 200 ? 3.703 -1.196 1.953 1.00 97.75 200 LEU A CA 1
ATOM 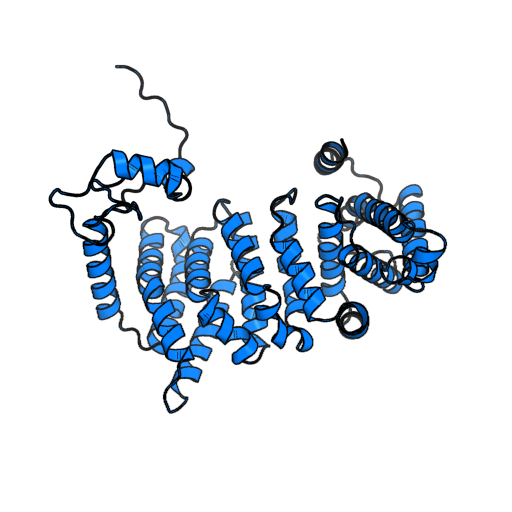1627 C C . LEU A 1 200 ? 3.108 -0.557 3.214 1.00 97.75 200 LEU A C 1
ATOM 1629 O O . LEU A 1 200 ? 2.799 0.633 3.220 1.00 97.75 200 LEU A O 1
ATOM 1633 N N . ARG A 1 201 ? 2.985 -1.328 4.300 1.00 97.00 201 ARG A N 1
ATOM 1634 C CA . ARG A 1 201 ? 2.498 -0.821 5.586 1.00 97.00 201 ARG A CA 1
ATOM 1635 C C . ARG A 1 201 ? 3.417 0.262 6.155 1.00 97.00 201 ARG A C 1
ATOM 1637 O O . ARG A 1 201 ? 2.926 1.314 6.557 1.00 97.00 201 ARG A O 1
ATOM 1644 N N . GLU A 1 202 ? 4.727 0.027 6.150 1.00 95.88 202 GLU A N 1
ATOM 1645 C CA . GLU A 1 202 ? 5.741 0.983 6.610 1.00 95.88 202 GLU A CA 1
ATOM 1646 C C . GLU A 1 202 ? 5.659 2.314 5.841 1.00 95.88 202 GLU A C 1
ATOM 1648 O O . GLU A 1 202 ? 5.705 3.376 6.463 1.00 95.88 202 GLU A O 1
ATOM 1653 N N . VAL A 1 203 ? 5.446 2.282 4.518 1.00 95.56 203 VAL A N 1
ATOM 1654 C CA . VAL A 1 203 ? 5.224 3.493 3.702 1.00 95.56 203 VAL A CA 1
ATOM 1655 C C . VAL A 1 203 ? 3.967 4.244 4.124 1.00 95.56 203 VAL A C 1
ATOM 1657 O O . VAL A 1 203 ? 3.994 5.460 4.302 1.00 95.56 203 VAL A O 1
ATOM 1660 N N . LEU A 1 204 ? 2.848 3.544 4.299 1.00 96.06 204 LEU A N 1
ATOM 1661 C CA . LEU A 1 204 ? 1.596 4.184 4.709 1.00 96.06 204 LEU A CA 1
ATOM 1662 C C . LEU A 1 204 ? 1.723 4.846 6.089 1.00 96.06 204 LEU A C 1
ATOM 1664 O O . LEU A 1 204 ? 1.207 5.950 6.311 1.00 96.06 204 LEU A O 1
ATOM 1668 N N . ASP A 1 205 ? 2.447 4.199 7.001 1.00 94.69 205 ASP A N 1
ATOM 1669 C CA . ASP A 1 205 ? 2.708 4.711 8.341 1.00 94.69 205 ASP A CA 1
ATOM 1670 C C . ASP A 1 205 ? 3.709 5.871 8.361 1.00 94.69 205 ASP A C 1
ATOM 1672 O O . ASP A 1 205 ? 3.486 6.837 9.099 1.00 94.69 205 ASP A O 1
ATOM 1676 N N . SER A 1 206 ? 4.751 5.856 7.523 1.00 93.69 206 SER A N 1
ATOM 1677 C CA . SER A 1 206 ? 5.722 6.959 7.438 1.00 93.69 206 SER A CA 1
ATOM 1678 C C . SER A 1 206 ? 5.059 8.276 7.011 1.00 93.69 206 SER A C 1
ATOM 1680 O O . SER A 1 206 ? 5.422 9.353 7.492 1.00 93.69 206 SER A O 1
ATOM 1682 N N . TYR A 1 207 ? 3.995 8.186 6.207 1.00 93.19 207 TYR A N 1
ATOM 1683 C CA . TYR A 1 207 ? 3.191 9.324 5.764 1.00 93.19 207 TYR A CA 1
ATOM 1684 C C . TYR A 1 207 ? 1.985 9.647 6.653 1.00 93.19 207 TYR A C 1
ATOM 1686 O O . TYR A 1 207 ? 1.227 10.573 6.355 1.00 93.19 207 TYR A O 1
ATOM 1694 N N . ALA A 1 208 ? 1.819 8.974 7.796 1.00 89.75 208 ALA A N 1
ATOM 1695 C CA . ALA A 1 208 ? 0.751 9.280 8.750 1.00 89.75 208 ALA A CA 1
ATOM 1696 C C . ALA A 1 208 ? 0.862 10.690 9.365 1.00 89.75 208 ALA A C 1
ATOM 1698 O O . ALA A 1 208 ? -0.087 11.178 9.981 1.00 89.75 208 ALA A O 1
ATOM 1699 N N . SER A 1 209 ? 2.016 11.347 9.235 1.00 86.81 209 SER A N 1
ATOM 1700 C CA . SER A 1 209 ? 2.241 12.710 9.713 1.00 86.81 209 SER A CA 1
ATOM 1701 C C . SER A 1 209 ? 1.862 13.796 8.710 1.00 86.81 209 SER A C 1
ATOM 1703 O O . SER A 1 209 ? 1.686 14.931 9.146 1.00 86.81 209 SER A O 1
ATOM 1705 N N . LEU A 1 210 ? 1.714 13.461 7.423 1.00 90.06 210 LEU A N 1
ATOM 1706 C CA . LEU A 1 210 ? 1.329 14.421 6.395 1.00 90.06 210 LEU A CA 1
ATOM 1707 C C . LEU A 1 210 ? -0.096 14.941 6.630 1.00 90.06 210 LEU A C 1
ATOM 1709 O O . LEU A 1 210 ? -0.942 14.270 7.226 1.00 90.06 210 LEU A O 1
ATOM 1713 N N . GLU A 1 211 ? -0.373 16.138 6.131 1.00 89.56 211 GLU A N 1
ATOM 1714 C CA . GLU A 1 211 ? -1.688 16.767 6.230 1.00 89.56 211 GLU A CA 1
ATOM 1715 C C . GLU A 1 211 ? -2.358 16.875 4.856 1.00 89.56 211 GLU A C 1
ATOM 1717 O O . GLU A 1 211 ? -1.707 16.843 3.806 1.00 89.56 211 GLU A O 1
ATOM 1722 N N . GLY A 1 212 ? -3.687 16.982 4.874 1.00 89.38 212 GLY A N 1
ATOM 1723 C CA . GLY A 1 212 ? -4.498 17.264 3.694 1.00 89.38 212 GLY A CA 1
ATOM 1724 C C . GLY A 1 212 ? -4.556 16.144 2.650 1.00 89.38 212 GLY A C 1
ATOM 1725 O O . GLY A 1 212 ? -4.462 14.950 2.946 1.00 89.38 212 GLY A O 1
ATOM 1726 N N . SER A 1 213 ? -4.750 16.555 1.396 1.00 91.19 213 SER A N 1
ATOM 1727 C CA . SER A 1 213 ? -5.033 15.669 0.262 1.00 91.19 213 SER A CA 1
ATOM 1728 C C . SER A 1 213 ? -3.875 14.741 -0.100 1.00 91.19 213 SER A C 1
ATOM 1730 O O . SER A 1 213 ? -4.117 13.592 -0.448 1.00 91.19 213 SER A O 1
ATOM 1732 N N . ARG A 1 214 ? -2.619 15.183 0.043 1.00 91.56 214 ARG A N 1
ATOM 1733 C CA . ARG A 1 214 ? -1.445 14.353 -0.289 1.00 91.56 214 ARG A CA 1
ATOM 1734 C C . ARG A 1 214 ? -1.370 13.093 0.561 1.00 91.56 214 ARG A C 1
ATOM 1736 O O . ARG A 1 214 ? -1.093 12.015 0.045 1.00 91.56 214 ARG A O 1
ATOM 1743 N N . ARG A 1 215 ? -1.657 13.216 1.862 1.00 94.44 215 ARG A N 1
ATOM 1744 C CA . ARG A 1 215 ? -1.729 12.050 2.745 1.00 94.44 215 ARG A CA 1
ATOM 1745 C C . ARG A 1 215 ? -2.804 11.082 2.268 1.00 94.44 215 ARG A C 1
ATOM 1747 O O . ARG A 1 215 ? -2.549 9.885 2.203 1.00 94.44 215 ARG A O 1
ATOM 1754 N N . TRP A 1 216 ? -3.985 11.601 1.934 1.00 95.19 216 TRP A N 1
ATOM 1755 C CA . TRP A 1 216 ? -5.073 10.778 1.416 1.00 95.19 216 TRP A CA 1
ATOM 1756 C C . TRP A 1 216 ? -4.685 10.066 0.118 1.00 95.19 216 TRP A C 1
ATOM 1758 O O . TRP A 1 216 ? -4.888 8.864 0.042 1.00 95.19 216 TRP A O 1
ATOM 1768 N N . ASN A 1 217 ? -4.058 10.742 -0.846 1.00 93.94 217 ASN A N 1
ATOM 1769 C CA . ASN A 1 217 ? -3.693 10.127 -2.125 1.00 93.94 217 ASN A CA 1
ATOM 1770 C C . ASN A 1 217 ? -2.749 8.924 -1.966 1.00 93.94 217 ASN A C 1
ATOM 1772 O O . ASN A 1 217 ? -2.928 7.906 -2.630 1.00 93.94 217 ASN A O 1
ATOM 1776 N N . ILE A 1 218 ? -1.757 9.022 -1.073 1.00 95.19 218 ILE A N 1
ATOM 1777 C CA . ILE A 1 218 ? -0.831 7.914 -0.785 1.00 95.19 218 ILE A CA 1
ATOM 1778 C C . ILE A 1 218 ? -1.584 6.738 -0.157 1.00 95.19 218 ILE A C 1
ATOM 1780 O O . ILE A 1 218 ? -1.404 5.590 -0.562 1.00 95.19 218 ILE A O 1
ATOM 1784 N N . TRP A 1 219 ? -2.451 7.027 0.816 1.00 96.44 219 TRP A N 1
ATOM 1785 C CA . TRP A 1 219 ? -3.274 6.013 1.471 1.00 96.44 219 TRP A CA 1
ATOM 1786 C C . TRP A 1 219 ? -4.244 5.349 0.498 1.00 96.44 219 TRP A C 1
ATOM 1788 O O . TRP A 1 219 ? -4.327 4.127 0.458 1.00 96.44 219 TRP A O 1
ATOM 1798 N N . GLU A 1 220 ? -4.912 6.131 -0.340 1.00 96.00 220 GLU A N 1
ATOM 1799 C CA . GLU A 1 220 ? -5.800 5.641 -1.385 1.00 96.00 220 GLU A CA 1
ATOM 1800 C C . GLU A 1 220 ? -5.070 4.737 -2.385 1.00 96.00 220 GLU A C 1
ATOM 1802 O O . GLU A 1 220 ? -5.555 3.647 -2.686 1.00 96.00 220 GLU A O 1
ATOM 1807 N N . ALA A 1 221 ? -3.881 5.133 -2.847 1.00 95.94 221 ALA A N 1
ATOM 1808 C CA . ALA A 1 221 ? -3.065 4.306 -3.733 1.00 95.94 221 ALA A CA 1
ATOM 1809 C C . ALA A 1 221 ? -2.669 2.973 -3.069 1.00 95.94 221 ALA A C 1
ATOM 1811 O O . ALA A 1 221 ? -2.772 1.911 -3.686 1.00 95.94 221 ALA A O 1
ATOM 1812 N N . GLY A 1 222 ? -2.294 3.008 -1.785 1.00 97.19 222 GLY A N 1
ATOM 1813 C CA . GLY A 1 222 ? -2.036 1.801 -0.999 1.00 97.19 222 GLY A CA 1
ATOM 1814 C C . GLY A 1 222 ? -3.267 0.899 -0.863 1.00 97.19 222 GLY A C 1
ATOM 1815 O O . GLY A 1 222 ? -3.163 -0.310 -1.060 1.00 97.19 222 GLY A O 1
ATOM 1816 N N . LEU A 1 223 ? -4.449 1.462 -0.597 1.00 97.25 223 LEU A N 1
ATOM 1817 C CA . LEU A 1 223 ? -5.698 0.694 -0.532 1.00 97.25 223 LEU A CA 1
ATOM 1818 C C . LEU A 1 223 ? -6.053 0.063 -1.875 1.00 97.25 223 LEU A C 1
ATOM 1820 O O . LEU A 1 223 ? -6.478 -1.087 -1.897 1.00 97.25 223 LEU A O 1
ATOM 1824 N N . HIS A 1 224 ? -5.841 0.764 -2.990 1.00 96.62 224 HIS A N 1
ATOM 1825 C CA . HIS A 1 224 ? -6.059 0.192 -4.317 1.00 96.62 224 HIS A CA 1
ATOM 1826 C C . HIS A 1 224 ? -5.186 -1.039 -4.568 1.00 96.62 224 HIS A C 1
ATOM 1828 O O . HIS A 1 224 ? -5.687 -2.028 -5.102 1.00 96.62 224 HIS A O 1
ATOM 1834 N N . ILE A 1 225 ? -3.920 -1.019 -4.143 1.00 97.62 225 ILE A N 1
ATOM 1835 C CA . ILE A 1 225 ? -3.050 -2.203 -4.189 1.00 97.62 225 ILE A CA 1
ATOM 1836 C C . ILE A 1 225 ? -3.655 -3.343 -3.361 1.00 97.62 225 ILE A C 1
ATOM 1838 O O . ILE A 1 225 ? -3.799 -4.456 -3.864 1.00 97.62 225 ILE A O 1
ATOM 1842 N N . LEU A 1 226 ? -4.054 -3.071 -2.115 1.00 97.62 226 LEU A N 1
ATOM 1843 C CA . LEU A 1 226 ? -4.628 -4.090 -1.230 1.00 97.62 226 LEU A CA 1
ATOM 1844 C C . LEU A 1 226 ? -5.928 -4.680 -1.781 1.00 97.62 226 LEU A C 1
ATOM 1846 O O . LEU A 1 226 ? -6.119 -5.893 -1.707 1.00 97.62 226 LEU A O 1
ATOM 1850 N N . MET A 1 227 ? -6.793 -3.849 -2.362 1.00 97.12 227 MET A N 1
ATOM 1851 C CA . MET A 1 227 ? -8.019 -4.284 -3.030 1.00 97.12 227 MET A CA 1
ATOM 1852 C C . MET A 1 227 ? -7.710 -5.191 -4.217 1.00 97.12 227 MET A C 1
ATOM 1854 O O . MET A 1 227 ? -8.259 -6.281 -4.301 1.00 97.12 227 MET A O 1
ATOM 1858 N N . ARG A 1 228 ? -6.789 -4.787 -5.104 1.00 96.62 228 ARG A N 1
ATOM 1859 C CA . ARG A 1 228 ? -6.397 -5.592 -6.274 1.00 96.62 228 ARG A CA 1
ATOM 1860 C C . ARG A 1 228 ? -5.858 -6.959 -5.866 1.00 96.62 228 ARG A C 1
ATOM 1862 O O . ARG A 1 228 ? -6.242 -7.961 -6.456 1.00 96.62 228 ARG A O 1
ATOM 1869 N N . ILE A 1 229 ? -5.016 -7.005 -4.836 1.00 97.44 229 ILE A N 1
ATOM 1870 C CA . ILE A 1 229 ? -4.494 -8.263 -4.291 1.00 97.44 229 ILE A CA 1
ATOM 1871 C C . ILE A 1 229 ? -5.622 -9.107 -3.690 1.00 97.44 229 ILE A C 1
ATOM 1873 O O . ILE A 1 229 ? -5.677 -10.308 -3.922 1.00 97.44 229 ILE A O 1
ATOM 1877 N N . THR A 1 230 ? -6.523 -8.486 -2.929 1.00 97.12 230 THR A N 1
ATOM 1878 C CA . THR A 1 230 ? -7.641 -9.174 -2.268 1.00 97.12 230 THR A CA 1
ATOM 1879 C C . THR A 1 230 ? -8.639 -9.757 -3.275 1.00 97.12 230 THR A C 1
ATOM 1881 O O . THR A 1 230 ? -9.161 -10.843 -3.042 1.00 97.12 230 THR A O 1
ATOM 1884 N N . ASP A 1 231 ? -8.883 -9.053 -4.379 1.00 96.50 231 ASP A N 1
ATOM 1885 C CA . ASP A 1 231 ? -9.813 -9.443 -5.443 1.00 96.50 231 ASP A CA 1
ATOM 1886 C C . ASP A 1 231 ? -9.246 -10.548 -6.348 1.00 96.50 231 ASP A C 1
ATOM 1888 O O . ASP A 1 231 ? -9.965 -11.466 -6.733 1.00 96.50 231 ASP A O 1
ATOM 1892 N N . GLN A 1 232 ? -7.952 -10.482 -6.673 1.00 96.44 232 GLN A N 1
ATOM 1893 C CA . GLN A 1 232 ? -7.346 -11.351 -7.688 1.00 96.44 232 GLN A CA 1
ATOM 1894 C C . GLN A 1 232 ? -6.622 -12.566 -7.096 1.00 96.44 232 GLN A C 1
ATOM 1896 O O . GLN A 1 232 ? -6.653 -13.642 -7.690 1.00 96.44 232 GLN A O 1
ATOM 1901 N N . ALA A 1 233 ? -5.974 -12.430 -5.933 1.00 97.25 233 ALA A N 1
ATOM 1902 C CA . ALA A 1 233 ? -5.197 -13.517 -5.349 1.00 97.25 233 ALA A CA 1
ATOM 1903 C C . ALA A 1 233 ? -6.078 -14.490 -4.538 1.00 97.25 233 ALA A C 1
ATOM 1905 O O . ALA A 1 233 ? -7.023 -14.074 -3.862 1.00 97.25 233 ALA A O 1
ATOM 1906 N N . PRO A 1 234 ? -5.735 -15.792 -4.503 1.00 97.62 234 PRO A N 1
ATOM 1907 C CA . PRO A 1 234 ? -6.342 -16.753 -3.598 1.00 97.62 234 PRO A CA 1
ATOM 1908 C C . PRO A 1 234 ? -6.318 -16.254 -2.154 1.00 97.62 234 PRO A C 1
ATOM 1910 O O . PRO A 1 234 ? -5.343 -15.653 -1.702 1.00 97.62 234 PRO A O 1
ATOM 1913 N N . VAL A 1 235 ? -7.373 -16.559 -1.392 1.00 97.50 235 VAL A N 1
ATOM 1914 C CA . VAL A 1 235 ? -7.535 -16.079 -0.006 1.00 97.50 235 VAL A CA 1
ATOM 1915 C C . VAL A 1 235 ? -6.305 -16.373 0.861 1.00 97.50 235 VAL A C 1
ATOM 1917 O O . VAL A 1 235 ? -5.977 -15.562 1.720 1.00 97.50 235 VAL A O 1
ATOM 1920 N N . ASN A 1 236 ? -5.618 -17.502 0.662 1.00 97.06 236 ASN A N 1
ATOM 1921 C CA . ASN A 1 236 ? -4.407 -17.871 1.406 1.00 97.06 236 ASN A CA 1
ATOM 1922 C C . ASN A 1 236 ? -3.182 -17.001 1.091 1.00 97.06 236 ASN A C 1
ATOM 1924 O O . ASN A 1 236 ? -2.349 -16.853 1.979 1.00 97.06 236 ASN A O 1
ATOM 1928 N N . GLU A 1 237 ? -3.099 -16.417 -0.104 1.00 97.38 237 GLU A N 1
ATOM 1929 C CA . GLU A 1 237 ? -1.966 -15.593 -0.552 1.00 97.38 237 GLU A CA 1
ATOM 1930 C C . GLU A 1 237 ? -2.246 -14.084 -0.441 1.00 97.38 237 GLU A C 1
ATOM 1932 O O . GLU A 1 237 ? -1.340 -13.299 -0.170 1.00 97.38 237 GLU A O 1
ATOM 1937 N N . GLY A 1 238 ? -3.507 -13.668 -0.606 1.00 96.81 238 GLY A N 1
ATOM 1938 C CA . GLY A 1 238 ? -3.938 -12.270 -0.503 1.00 96.81 238 GLY A CA 1
ATOM 1939 C C . GLY A 1 238 ? -4.519 -11.922 0.869 1.00 96.81 238 GLY A C 1
ATOM 1940 O O . GLY A 1 238 ? -3.821 -11.468 1.777 1.00 96.81 238 GLY A O 1
ATOM 1941 N N . ALA A 1 239 ? -5.828 -12.132 1.032 1.00 98.06 239 ALA A N 1
ATOM 1942 C CA . ALA A 1 239 ? -6.575 -11.673 2.207 1.00 98.06 239 ALA A CA 1
ATOM 1943 C C . ALA A 1 239 ? -6.074 -12.257 3.545 1.00 98.06 239 ALA A C 1
ATOM 1945 O O . ALA A 1 239 ? -6.069 -11.570 4.565 1.00 98.06 239 ALA A O 1
ATOM 1946 N N . SER A 1 240 ? -5.652 -13.524 3.580 1.00 98.06 240 SER A N 1
ATOM 1947 C CA . SER A 1 240 ? -5.265 -14.208 4.821 1.00 98.06 240 SER A CA 1
ATOM 1948 C C . SER A 1 240 ? -4.032 -13.582 5.487 1.00 98.06 240 SER A C 1
ATOM 1950 O O . SER A 1 240 ? -4.127 -13.244 6.672 1.00 98.06 240 SER A O 1
ATOM 1952 N N . PRO A 1 241 ? -2.896 -13.379 4.787 1.00 98.00 241 PRO A N 1
ATOM 1953 C CA . PRO A 1 241 ? -1.770 -12.638 5.344 1.00 98.00 241 PRO A CA 1
ATOM 1954 C C . PRO A 1 241 ? -2.134 -11.213 5.759 1.00 98.00 241 PRO A C 1
ATOM 1956 O O . PRO A 1 241 ? -1.761 -10.793 6.854 1.00 98.00 241 PRO A O 1
ATOM 1959 N N . LEU A 1 242 ? -2.910 -10.496 4.937 1.00 97.81 242 LEU A N 1
ATOM 1960 C CA . LEU A 1 242 ? -3.351 -9.125 5.225 1.00 97.81 242 LEU A CA 1
ATOM 1961 C C . LEU A 1 242 ? -4.140 -9.026 6.538 1.00 97.81 242 LEU A C 1
ATOM 1963 O O . LEU A 1 242 ? -3.904 -8.128 7.346 1.00 97.81 242 LEU A O 1
ATOM 1967 N N . ILE A 1 243 ? -5.015 -9.998 6.794 1.00 98.06 243 ILE A N 1
ATOM 1968 C CA . ILE A 1 243 ? -5.764 -10.115 8.049 1.00 98.06 243 ILE A CA 1
ATOM 1969 C C . ILE A 1 243 ? -4.850 -10.476 9.224 1.00 98.06 243 ILE A C 1
ATOM 1971 O O . ILE A 1 243 ? -4.967 -9.894 10.300 1.00 98.06 243 ILE A O 1
ATOM 1975 N N . ARG A 1 244 ? -3.983 -11.483 9.064 1.00 97.00 244 ARG A N 1
ATOM 1976 C CA . ARG A 1 244 ? -3.244 -12.078 10.192 1.00 97.00 244 ARG A CA 1
ATOM 1977 C C . ARG A 1 244 ? -2.027 -11.275 10.625 1.00 97.00 244 ARG A C 1
ATOM 1979 O O . ARG A 1 244 ? -1.696 -11.293 11.807 1.00 97.00 244 ARG A O 1
ATOM 1986 N N . HIS A 1 245 ? -1.339 -10.650 9.679 1.00 94.94 245 HIS A N 1
ATOM 1987 C CA . HIS A 1 245 ? 0.014 -10.140 9.894 1.00 94.94 245 HIS A CA 1
ATOM 1988 C C . HIS A 1 245 ? 0.144 -8.640 9.637 1.00 94.94 245 HIS A C 1
ATOM 1990 O O . HIS A 1 245 ? 1.036 -8.021 10.205 1.00 94.94 245 HIS A O 1
ATOM 1996 N N . PHE A 1 246 ? -0.748 -8.049 8.837 1.00 94.56 246 PHE A N 1
ATOM 1997 C CA . PHE A 1 246 ? -0.623 -6.649 8.403 1.00 94.56 246 PHE A CA 1
ATOM 1998 C C . PHE A 1 246 ? -1.767 -5.743 8.868 1.00 94.56 246 PHE A C 1
ATOM 2000 O O . PHE A 1 246 ? -1.801 -4.565 8.515 1.00 94.56 246 PHE A O 1
ATOM 2007 N N . ASP A 1 247 ? -2.675 -6.293 9.679 1.00 95.62 247 ASP A N 1
ATOM 2008 C CA . ASP A 1 247 ? -3.816 -5.610 10.289 1.00 95.62 247 ASP A CA 1
ATOM 2009 C C . ASP A 1 247 ? -4.598 -4.742 9.293 1.00 95.62 247 ASP A C 1
ATOM 2011 O O . ASP A 1 247 ? -4.764 -3.529 9.445 1.00 95.62 247 ASP A O 1
ATOM 2015 N N . VAL A 1 248 ? -5.072 -5.378 8.219 1.00 97.94 248 VAL A N 1
ATOM 2016 C CA . VAL A 1 248 ? -5.851 -4.691 7.179 1.00 97.94 248 VAL A CA 1
ATOM 2017 C C . VAL A 1 248 ? -7.087 -3.975 7.734 1.00 97.94 248 VAL A C 1
ATOM 2019 O O . VAL A 1 248 ? -7.503 -2.963 7.177 1.00 97.94 248 VAL A O 1
ATOM 2022 N N . VAL A 1 249 ? -7.639 -4.430 8.864 1.00 98.38 249 VAL A N 1
ATOM 2023 C CA . VAL A 1 249 ? -8.783 -3.764 9.498 1.00 98.38 249 VAL A CA 1
ATOM 2024 C C . VAL A 1 249 ? -8.386 -2.417 10.097 1.00 98.38 249 VAL A C 1
ATOM 2026 O O . VAL A 1 249 ? -9.109 -1.440 9.903 1.00 98.38 249 VAL A O 1
ATOM 2029 N N . GLU A 1 250 ? -7.221 -2.325 10.743 1.00 97.75 250 GLU A N 1
ATOM 2030 C CA . GLU A 1 250 ? -6.659 -1.045 11.193 1.00 97.75 250 GLU A CA 1
ATOM 2031 C C . GLU A 1 250 ? -6.382 -0.108 10.004 1.00 97.75 250 GLU A C 1
ATOM 2033 O O . GLU A 1 250 ? -6.697 1.085 10.061 1.00 97.75 250 GLU A O 1
ATOM 2038 N N . LEU A 1 251 ? -5.853 -0.635 8.890 1.00 97.50 251 LEU A N 1
ATOM 2039 C CA . LEU A 1 251 ? -5.644 0.156 7.671 1.00 97.50 251 LEU A CA 1
ATOM 2040 C C . LEU A 1 251 ? -6.959 0.718 7.126 1.00 97.50 251 LEU A C 1
ATOM 2042 O O . LEU A 1 251 ? -7.037 1.914 6.838 1.00 97.50 251 LEU A O 1
ATOM 2046 N N . MET A 1 252 ? -8.000 -0.110 7.022 1.00 98.25 252 MET A N 1
ATOM 2047 C CA . MET A 1 252 ? -9.331 0.311 6.578 1.00 98.25 252 MET A CA 1
ATOM 2048 C C . MET A 1 252 ? -9.949 1.351 7.524 1.00 98.25 252 MET A C 1
ATOM 2050 O O . MET A 1 252 ? -10.502 2.353 7.061 1.00 98.25 252 MET A O 1
ATOM 2054 N N . ALA A 1 253 ? -9.818 1.157 8.838 1.00 98.31 253 ALA A N 1
ATOM 2055 C CA . ALA A 1 253 ? -10.302 2.079 9.862 1.00 98.31 253 ALA A CA 1
ATOM 2056 C C . ALA A 1 253 ? -9.649 3.465 9.739 1.00 98.31 253 ALA A C 1
ATOM 2058 O O . ALA A 1 253 ? -10.333 4.484 9.589 1.00 98.31 253 ALA A O 1
ATOM 2059 N N . ARG A 1 254 ? -8.311 3.505 9.721 1.00 96.81 254 ARG A N 1
ATOM 2060 C CA . ARG A 1 254 ? -7.531 4.745 9.589 1.00 96.81 254 ARG A CA 1
ATOM 2061 C C . ARG A 1 254 ? -7.810 5.455 8.270 1.00 96.81 254 ARG A C 1
ATOM 2063 O O . ARG A 1 254 ? -7.980 6.674 8.261 1.00 96.81 254 ARG A O 1
ATOM 2070 N N . SER A 1 255 ? -7.909 4.696 7.182 1.00 96.94 255 SER A N 1
ATOM 2071 C CA . SER A 1 255 ? -8.248 5.219 5.857 1.00 96.94 255 SER A CA 1
ATOM 2072 C C . SER A 1 255 ? -9.637 5.835 5.814 1.00 96.94 255 SER A C 1
ATOM 2074 O O . SER A 1 255 ? -9.811 6.899 5.234 1.00 96.94 255 SER A O 1
ATOM 2076 N N . SER A 1 256 ? -10.623 5.204 6.455 1.00 97.56 256 SER A N 1
ATOM 2077 C CA . SER A 1 256 ? -11.997 5.709 6.497 1.00 97.56 256 SER A CA 1
ATOM 2078 C C . SER A 1 256 ? -12.070 7.057 7.211 1.00 97.56 256 SER A C 1
ATOM 2080 O O . SER A 1 256 ? -12.678 7.993 6.698 1.00 97.56 256 SER A O 1
ATOM 2082 N N . ILE A 1 257 ? -11.389 7.195 8.353 1.00 96.94 257 ILE A N 1
ATOM 2083 C CA . ILE A 1 257 ? -11.312 8.467 9.088 1.00 96.94 257 ILE A CA 1
ATOM 2084 C C . ILE A 1 257 ? -10.591 9.532 8.250 1.00 96.94 257 ILE A C 1
ATOM 2086 O O . ILE A 1 257 ? -11.089 10.650 8.117 1.00 96.94 257 ILE A O 1
ATOM 2090 N N . LEU A 1 258 ? -9.455 9.180 7.640 1.00 95.38 258 LEU A N 1
ATOM 2091 C CA . LEU A 1 258 ? -8.681 10.089 6.792 1.00 95.38 258 LEU A CA 1
ATOM 2092 C C . LEU A 1 258 ? -9.483 10.562 5.569 1.00 95.38 258 LEU A C 1
ATOM 2094 O O . LEU A 1 258 ? -9.488 11.752 5.260 1.00 95.38 258 LEU A O 1
ATOM 2098 N N . TYR A 1 259 ? -10.190 9.649 4.903 1.00 95.50 259 TYR A N 1
ATOM 2099 C CA . TYR A 1 259 ? -11.038 9.940 3.748 1.00 95.50 259 TYR A CA 1
ATOM 2100 C C . TYR A 1 259 ? -12.140 10.952 4.081 1.00 95.50 259 TYR A C 1
ATOM 2102 O O . TYR A 1 259 ? -12.423 11.879 3.315 1.00 95.50 259 TYR A O 1
ATOM 2110 N N . VAL A 1 260 ? -12.767 10.782 5.244 1.00 95.38 260 VAL A N 1
ATOM 2111 C CA . VAL A 1 260 ? -13.818 11.683 5.712 1.00 95.38 260 VAL A CA 1
ATOM 2112 C C . VAL A 1 260 ? -13.265 13.085 5.975 1.00 95.38 260 VAL A C 1
ATOM 2114 O O . VAL A 1 260 ? -13.922 14.060 5.622 1.00 95.38 260 VAL A O 1
ATOM 2117 N N . GLN A 1 261 ? -12.061 13.179 6.542 1.00 94.44 261 GLN A N 1
ATOM 2118 C CA . GLN A 1 261 ? -11.419 14.440 6.929 1.00 94.44 261 GLN A CA 1
ATOM 2119 C C . GLN A 1 261 ? -10.764 15.208 5.773 1.00 94.44 261 GLN A C 1
ATOM 2121 O O . GLN A 1 261 ? -10.470 16.388 5.932 1.00 94.44 261 GLN A O 1
ATOM 2126 N N . THR A 1 262 ? -10.488 14.574 4.631 1.00 93.50 262 THR A N 1
ATOM 2127 C CA . THR A 1 262 ? -9.868 15.273 3.494 1.00 93.50 262 THR A CA 1
ATOM 2128 C C . THR A 1 262 ? -10.865 16.186 2.772 1.00 93.50 262 THR A C 1
ATOM 2130 O O . THR A 1 262 ? -11.999 15.789 2.493 1.00 93.50 262 THR A O 1
ATOM 2133 N N . ASP A 1 263 ? -10.414 17.379 2.382 1.00 90.50 263 ASP A N 1
ATOM 2134 C CA . ASP A 1 263 ? -11.177 18.362 1.595 1.00 90.50 263 ASP A CA 1
ATOM 2135 C C . ASP A 1 263 ? -11.340 17.977 0.111 1.00 90.50 263 ASP A C 1
ATOM 2137 O O . ASP A 1 263 ? -11.792 18.788 -0.697 1.00 90.50 263 ASP A O 1
ATOM 2141 N N . THR A 1 264 ? -10.958 16.757 -0.293 1.00 85.00 264 THR A N 1
ATOM 2142 C CA . THR A 1 264 ? -11.106 16.326 -1.691 1.00 85.00 264 THR A CA 1
ATOM 2143 C C . THR A 1 264 ? -12.562 16.462 -2.154 1.00 85.00 264 THR A C 1
ATOM 2145 O O . THR A 1 264 ? -13.474 15.833 -1.612 1.00 85.00 264 THR A O 1
ATOM 2148 N N . THR A 1 265 ? -12.766 17.310 -3.165 1.00 73.75 265 THR A N 1
ATOM 2149 C CA . THR A 1 265 ? -14.057 17.554 -3.826 1.00 73.75 265 THR A CA 1
ATOM 2150 C C . THR A 1 265 ? -14.393 16.480 -4.851 1.00 73.75 265 THR A C 1
ATOM 2152 O O . THR A 1 265 ? -15.494 16.475 -5.396 1.00 73.75 265 THR A O 1
ATOM 2155 N N . LYS A 1 266 ? -13.462 15.560 -5.126 1.00 77.69 266 LYS A N 1
ATOM 2156 C CA . LYS A 1 266 ? -13.680 14.432 -6.028 1.00 77.69 266 LYS A CA 1
ATOM 2157 C C . LYS A 1 266 ? -14.717 13.498 -5.394 1.00 77.69 266 LYS A C 1
ATOM 2159 O O . LYS A 1 266 ? -14.420 12.705 -4.504 1.00 77.69 266 LYS A O 1
ATOM 2164 N N . VAL A 1 267 ? -15.959 13.641 -5.850 1.00 56.47 267 VAL A N 1
ATOM 2165 C CA . VAL A 1 267 ? -17.159 12.984 -5.304 1.00 56.47 267 VAL A CA 1
ATOM 2166 C C . VAL A 1 267 ? -17.119 11.449 -5.440 1.00 56.47 267 VAL A C 1
ATOM 2168 O O . VAL A 1 267 ? -17.861 10.761 -4.742 1.00 56.47 267 VAL A O 1
ATOM 2171 N N . ASP A 1 268 ? -16.230 10.901 -6.277 1.00 68.94 268 ASP A N 1
ATOM 2172 C CA . ASP A 1 268 ? -16.184 9.470 -6.626 1.00 68.94 268 ASP A CA 1
ATOM 2173 C C . ASP A 1 268 ? -15.078 8.652 -5.925 1.00 68.94 268 ASP A C 1
ATOM 2175 O O . ASP A 1 268 ? -14.731 7.546 -6.337 1.00 68.94 268 ASP A O 1
ATOM 2179 N N . HIS A 1 269 ? -14.511 9.155 -4.827 1.00 79.75 269 HIS A N 1
ATOM 2180 C CA . HIS A 1 269 ? -13.566 8.371 -4.025 1.00 79.75 269 HIS A CA 1
ATOM 2181 C C . HIS A 1 269 ? -14.297 7.295 -3.201 1.00 79.75 269 HIS A C 1
ATOM 2183 O O . HIS A 1 269 ? -14.522 7.421 -1.999 1.00 79.75 269 HIS A O 1
ATOM 2189 N N . ASN A 1 270 ? -14.687 6.209 -3.868 1.00 91.31 270 ASN A N 1
ATOM 2190 C CA . ASN A 1 270 ? -15.352 5.055 -3.258 1.00 91.31 270 ASN A CA 1
ATOM 2191 C C . ASN A 1 270 ? -14.360 3.978 -2.777 1.00 91.31 270 ASN A C 1
ATOM 2193 O O . ASN A 1 270 ? -14.780 2.889 -2.401 1.00 91.31 270 ASN A O 1
ATOM 2197 N N . THR A 1 271 ? -13.054 4.257 -2.762 1.00 95.31 271 THR A N 1
ATOM 2198 C CA . THR A 1 271 ? -11.999 3.284 -2.423 1.00 95.31 271 THR A CA 1
ATOM 2199 C C . THR A 1 271 ? -12.190 2.672 -1.034 1.00 95.31 271 THR A C 1
ATOM 2201 O O . THR A 1 271 ? -12.173 1.451 -0.902 1.00 95.31 271 THR A O 1
ATOM 2204 N N . CYS A 1 272 ? -12.477 3.491 -0.010 1.00 96.81 272 CYS A N 1
ATOM 2205 C CA . CYS A 1 272 ? -12.789 2.984 1.333 1.00 96.81 272 CYS A CA 1
ATOM 2206 C C . CYS A 1 272 ? -14.047 2.105 1.354 1.00 96.81 272 CYS A C 1
ATOM 2208 O O . CYS A 1 272 ? -14.060 1.092 2.040 1.00 96.81 272 CYS A O 1
ATOM 2210 N N . LEU A 1 273 ? -15.097 2.470 0.612 1.00 96.94 273 LEU A N 1
ATOM 2211 C CA . LEU A 1 273 ? -16.333 1.680 0.567 1.00 96.94 273 LEU A CA 1
ATOM 2212 C C . LEU A 1 273 ? -16.083 0.320 -0.077 1.00 96.94 273 LEU A C 1
ATOM 2214 O O . LEU A 1 273 ? -16.392 -0.701 0.527 1.00 96.94 273 LEU A O 1
ATOM 2218 N N . LYS A 1 274 ? -15.430 0.309 -1.242 1.00 97.00 274 LYS A N 1
ATOM 2219 C CA . LYS A 1 274 ? -15.141 -0.919 -1.983 1.00 97.00 274 LYS A CA 1
ATOM 2220 C C . LYS A 1 274 ? -14.290 -1.895 -1.169 1.00 97.00 274 LYS A C 1
ATOM 2222 O O . LYS A 1 274 ? -14.643 -3.063 -1.081 1.00 97.00 274 LYS A O 1
ATOM 2227 N N . ILE A 1 275 ? -13.224 -1.430 -0.505 1.00 97.69 275 ILE A N 1
ATOM 2228 C CA . ILE A 1 275 ? -12.422 -2.334 0.337 1.00 97.69 275 ILE A CA 1
ATOM 2229 C C . ILE A 1 275 ? -13.224 -2.861 1.539 1.00 97.69 275 ILE A C 1
ATOM 2231 O O . ILE A 1 275 ? -13.081 -4.025 1.901 1.00 97.69 275 ILE A O 1
ATOM 2235 N N . ILE A 1 276 ? -14.104 -2.054 2.146 1.00 98.44 276 ILE A N 1
ATOM 2236 C CA . ILE A 1 276 ? -14.992 -2.525 3.223 1.00 98.44 276 ILE A CA 1
ATOM 2237 C C . ILE A 1 276 ? -15.954 -3.598 2.701 1.00 98.44 276 ILE A C 1
ATOM 2239 O O . ILE A 1 276 ? -16.127 -4.628 3.352 1.00 98.44 276 ILE A O 1
ATOM 2243 N N . GLU A 1 277 ? -16.546 -3.392 1.529 1.00 97.94 277 GLU A N 1
ATOM 2244 C CA . GLU A 1 277 ? -17.447 -4.346 0.876 1.00 97.94 277 GLU A CA 1
ATOM 2245 C C . GLU A 1 277 ? -16.724 -5.656 0.522 1.00 97.94 277 GLU A C 1
ATOM 2247 O O . GLU A 1 277 ? -17.227 -6.736 0.832 1.00 97.94 277 GLU A O 1
ATOM 2252 N N . ASP A 1 278 ? -15.511 -5.592 -0.035 1.00 97.62 278 ASP A N 1
ATOM 2253 C CA . ASP A 1 278 ? -14.680 -6.766 -0.341 1.00 97.62 278 ASP A CA 1
ATOM 2254 C C . ASP A 1 278 ? -14.415 -7.610 0.910 1.00 97.62 278 ASP A C 1
ATOM 2256 O O . ASP A 1 278 ? -14.626 -8.827 0.927 1.00 97.62 278 ASP A O 1
ATOM 2260 N N . TYR A 1 279 ? -14.018 -6.956 2.001 1.00 98.56 279 TYR A N 1
ATOM 2261 C CA . TYR A 1 279 ? -13.754 -7.622 3.272 1.00 98.56 279 TYR A CA 1
ATOM 2262 C C . TYR A 1 279 ? -15.032 -8.085 3.988 1.00 98.56 279 TYR A C 1
ATOM 2264 O O . TYR A 1 279 ? -14.986 -9.069 4.730 1.00 98.56 279 TYR A O 1
ATOM 2272 N N . THR A 1 280 ? -16.180 -7.460 3.713 1.00 98.62 280 THR A N 1
ATOM 2273 C CA . THR A 1 280 ? -17.503 -7.941 4.148 1.00 98.62 280 THR A CA 1
ATOM 2274 C C . THR A 1 280 ? -17.851 -9.248 3.437 1.00 98.62 280 THR A C 1
ATOM 2276 O O . THR A 1 280 ? -18.142 -10.240 4.107 1.00 98.62 280 THR A O 1
ATOM 2279 N N . ARG A 1 281 ? -17.687 -9.314 2.107 1.00 98.25 281 ARG A N 1
ATOM 2280 C CA . ARG A 1 281 ? -17.881 -10.549 1.321 1.00 98.25 281 ARG A CA 1
ATOM 2281 C C . ARG A 1 281 ? -16.965 -11.679 1.800 1.00 98.25 281 ARG A C 1
ATOM 2283 O O . ARG A 1 281 ? -17.394 -12.826 1.930 1.00 98.25 281 ARG A O 1
ATOM 2290 N N . ILE A 1 282 ? -15.708 -11.366 2.124 1.00 98.12 282 ILE A N 1
ATOM 2291 C CA . ILE A 1 282 ? -14.769 -12.338 2.706 1.00 98.12 282 ILE A CA 1
ATOM 2292 C C . ILE A 1 282 ? -15.248 -12.813 4.082 1.00 98.12 282 ILE A C 1
ATOM 2294 O O . ILE A 1 282 ? -15.200 -14.013 4.358 1.00 98.12 282 ILE A O 1
ATOM 2298 N N . ALA A 1 283 ? -15.716 -11.913 4.950 1.00 98.31 283 ALA A N 1
ATOM 2299 C CA . ALA A 1 283 ? -16.234 -12.277 6.267 1.00 98.31 283 ALA A CA 1
ATOM 2300 C C . ALA A 1 283 ? -17.434 -13.237 6.166 1.00 98.31 283 ALA A C 1
ATOM 2302 O O . ALA A 1 283 ? -17.451 -14.265 6.851 1.00 98.31 283 ALA A O 1
ATOM 2303 N N . GLU A 1 284 ? -18.378 -12.959 5.267 1.00 97.81 284 GLU A N 1
ATOM 2304 C CA . GLU A 1 284 ? -19.529 -13.824 4.977 1.00 97.81 284 GLU A CA 1
ATOM 2305 C C . GLU A 1 284 ? -19.087 -15.190 4.439 1.00 97.81 284 GLU A C 1
ATOM 2307 O O . GLU A 1 284 ? -19.476 -16.233 4.973 1.00 97.81 284 GLU A O 1
ATOM 2312 N N . ALA A 1 285 ? -18.185 -15.215 3.453 1.00 97.38 285 ALA A N 1
ATOM 2313 C CA . ALA A 1 285 ? -17.652 -16.457 2.897 1.00 97.38 285 ALA A CA 1
ATOM 2314 C C . ALA A 1 285 ? -16.927 -17.308 3.957 1.00 97.38 285 ALA A C 1
ATOM 2316 O O . ALA A 1 285 ? -17.037 -18.536 3.967 1.00 97.38 285 ALA A O 1
ATOM 2317 N N . LEU A 1 286 ? -16.199 -16.676 4.883 1.00 96.94 286 LEU A N 1
ATOM 2318 C CA . LEU A 1 286 ? -15.556 -17.362 6.005 1.00 96.94 286 LEU A CA 1
ATOM 2319 C C . LEU A 1 286 ? -16.563 -17.880 7.041 1.00 96.94 286 LEU A C 1
ATOM 2321 O O . LEU A 1 286 ? -16.239 -18.837 7.752 1.00 96.94 286 LEU A O 1
ATOM 2325 N N . HIS A 1 287 ? -17.748 -17.270 7.139 1.00 96.06 287 HIS A N 1
ATOM 2326 C CA . HIS A 1 287 ? -18.835 -17.714 8.010 1.00 96.06 287 HIS A CA 1
ATOM 2327 C C . HIS A 1 287 ? -19.486 -19.002 7.500 1.00 96.06 287 HIS A C 1
ATOM 2329 O O . HIS A 1 287 ? -19.769 -19.886 8.306 1.00 96.06 287 HIS A O 1
ATOM 2335 N N . LEU A 1 288 ? -19.677 -19.117 6.183 1.00 96.50 288 LEU A N 1
ATOM 2336 C CA . LEU A 1 288 ? -20.323 -20.266 5.537 1.00 96.50 288 LEU A CA 1
ATOM 2337 C C . LEU A 1 288 ? -19.484 -21.554 5.585 1.00 96.50 288 LEU A C 1
ATOM 2339 O O . LEU A 1 288 ? -20.014 -22.650 5.414 1.00 96.50 288 LEU A O 1
ATOM 2343 N N . ARG A 1 289 ? -18.172 -21.453 5.825 1.00 94.62 289 ARG A N 1
ATOM 2344 C CA . ARG A 1 289 ? -17.292 -22.625 5.938 1.00 94.62 289 ARG A CA 1
ATOM 2345 C C . ARG A 1 289 ? -17.528 -23.349 7.265 1.00 94.62 289 ARG A C 1
ATOM 2347 O O . ARG A 1 289 ? -17.291 -22.784 8.332 1.00 94.62 289 ARG A O 1
ATOM 2354 N N . ALA A 1 290 ? -17.934 -24.616 7.191 1.00 89.75 290 ALA A N 1
ATOM 2355 C CA . ALA A 1 290 ? -18.080 -25.480 8.358 1.00 89.75 290 ALA A CA 1
ATOM 2356 C C . ALA A 1 290 ? -16.729 -25.727 9.062 1.00 89.75 290 ALA A C 1
ATOM 2358 O O . ALA A 1 290 ? -15.677 -25.814 8.426 1.00 89.75 290 ALA A O 1
ATOM 2359 N N . GLY A 1 291 ? -16.764 -25.876 10.388 1.00 94.06 291 GLY A N 1
ATOM 2360 C CA . GLY A 1 291 ? -15.600 -26.239 11.200 1.00 94.06 291 GLY A CA 1
ATOM 2361 C C . GLY A 1 291 ? -14.800 -25.063 11.773 1.00 94.06 291 GLY A C 1
ATOM 2362 O O . GLY A 1 291 ? -15.198 -23.897 11.750 1.00 94.06 291 GLY A O 1
ATOM 2363 N N . LYS A 1 292 ? -13.649 -25.388 12.371 1.00 93.94 292 LYS A N 1
ATOM 2364 C CA . LYS A 1 292 ? -12.796 -24.431 13.088 1.00 93.94 292 LYS A CA 1
ATOM 2365 C C . LYS A 1 292 ? -11.992 -23.574 12.103 1.00 93.94 292 LYS A C 1
ATOM 2367 O O . LYS A 1 292 ? -10.887 -23.934 11.709 1.00 93.94 292 LYS A O 1
ATOM 2372 N N . ASN A 1 293 ? -12.521 -22.405 11.746 1.00 95.88 293 ASN A N 1
ATOM 2373 C CA . ASN A 1 293 ? -11.858 -21.458 10.848 1.00 95.88 293 ASN A CA 1
ATOM 2374 C C . ASN A 1 293 ? -10.947 -20.480 11.624 1.00 95.88 293 ASN A C 1
ATOM 2376 O O . ASN A 1 293 ? -11.403 -19.490 12.202 1.00 95.88 293 ASN A O 1
ATOM 2380 N N . THR A 1 294 ? -9.638 -20.752 11.640 1.00 97.25 294 THR A N 1
ATOM 2381 C CA . THR A 1 294 ? -8.643 -19.903 12.325 1.00 97.25 294 THR A CA 1
ATOM 2382 C C . THR A 1 294 ? -8.539 -18.506 11.718 1.00 97.25 294 THR A C 1
ATOM 2384 O O . THR A 1 294 ? -8.324 -17.544 12.453 1.00 97.25 294 THR A O 1
ATOM 2387 N N . LEU A 1 295 ? -8.743 -18.372 10.401 1.00 97.69 295 LEU A N 1
ATOM 2388 C CA . LEU A 1 295 ? -8.740 -17.076 9.727 1.00 97.69 295 LEU A CA 1
ATOM 2389 C C . LEU A 1 295 ? -9.943 -16.225 10.147 1.00 97.69 295 LEU A C 1
ATOM 2391 O O . LEU A 1 295 ? -9.756 -15.066 10.494 1.00 97.69 295 LEU A O 1
ATOM 2395 N N . ARG A 1 296 ? -11.147 -16.809 10.226 1.00 97.75 296 ARG A N 1
ATOM 2396 C CA . ARG A 1 296 ? -12.344 -16.126 10.753 1.00 97.75 296 ARG A CA 1
ATOM 2397 C C . ARG A 1 296 ? -12.113 -15.598 12.168 1.00 97.75 296 ARG A C 1
ATOM 2399 O O . ARG A 1 296 ? -12.473 -14.463 12.466 1.00 97.75 296 ARG A O 1
ATOM 2406 N N . LYS A 1 297 ? -11.498 -16.408 13.041 1.00 97.50 297 LYS A N 1
ATOM 2407 C CA . LYS A 1 297 ? -11.165 -15.989 14.412 1.00 97.50 297 LYS A CA 1
ATOM 2408 C C . LYS A 1 2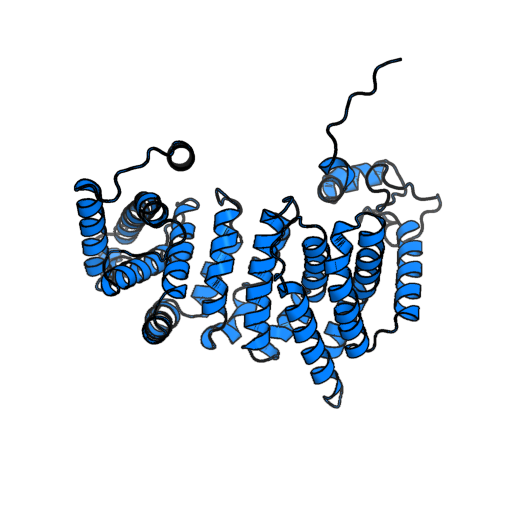97 ? -10.179 -14.817 14.417 1.00 97.50 297 LYS A C 1
ATOM 2410 O O . LYS A 1 297 ? -10.410 -13.858 15.145 1.00 97.50 297 LYS A O 1
ATOM 2415 N N . ALA A 1 298 ? -9.115 -14.887 13.614 1.00 97.94 298 ALA A N 1
ATOM 2416 C CA . ALA A 1 298 ? -8.137 -13.805 13.492 1.00 97.94 298 ALA A CA 1
ATOM 2417 C C . ALA A 1 298 ? -8.783 -12.515 12.961 1.00 97.94 298 ALA A C 1
ATOM 2419 O O . ALA A 1 298 ? -8.587 -11.454 13.544 1.00 97.94 298 ALA A O 1
ATOM 2420 N N . PHE A 1 299 ? -9.625 -12.623 11.930 1.00 98.31 299 PHE A N 1
ATOM 2421 C CA . PHE A 1 299 ? -10.320 -11.485 11.336 1.00 98.31 299 PHE A CA 1
ATOM 2422 C C . PHE A 1 299 ? -11.274 -10.818 12.330 1.00 98.31 299 PHE A C 1
ATOM 2424 O O . PHE A 1 299 ? -11.206 -9.611 12.549 1.00 98.31 299 PHE A O 1
ATOM 2431 N N . ARG A 1 300 ? -12.095 -11.613 13.026 1.00 98.12 300 ARG A N 1
ATOM 2432 C CA . ARG A 1 300 ? -12.967 -11.102 14.088 1.00 98.12 300 ARG A CA 1
ATOM 2433 C C . ARG A 1 300 ? -12.162 -10.423 15.196 1.00 98.12 300 ARG A C 1
ATOM 2435 O O . ARG A 1 300 ? -12.561 -9.364 15.660 1.00 98.12 300 ARG A O 1
ATOM 2442 N N . GLN A 1 301 ? -11.041 -11.010 15.618 1.00 97.69 301 GLN A N 1
ATOM 2443 C CA . GLN A 1 301 ? -10.196 -10.434 16.665 1.00 97.69 301 GLN A CA 1
ATOM 2444 C C . GLN A 1 301 ? -9.603 -9.082 16.251 1.00 97.69 301 GLN A C 1
ATOM 2446 O O . GLN A 1 301 ? -9.631 -8.153 17.055 1.00 97.69 301 GLN A O 1
ATOM 2451 N N . ALA A 1 302 ? -9.091 -8.966 15.022 1.00 97.19 302 ALA A N 1
ATOM 2452 C CA . ALA A 1 302 ? -8.595 -7.700 14.488 1.00 97.19 302 ALA A CA 1
ATOM 2453 C C . ALA A 1 302 ? -9.719 -6.652 14.447 1.00 97.19 302 ALA A C 1
ATOM 2455 O O . ALA A 1 302 ? -9.559 -5.551 14.966 1.00 97.19 302 ALA A O 1
ATOM 2456 N N . ALA A 1 303 ? -10.900 -7.034 13.951 1.00 98.06 303 ALA A N 1
ATOM 2457 C CA . ALA A 1 303 ? -12.042 -6.133 13.874 1.00 98.06 303 ALA A CA 1
ATOM 2458 C C . ALA A 1 303 ? -12.551 -5.650 15.234 1.00 98.06 303 ALA A C 1
ATOM 2460 O O . ALA A 1 303 ? -12.855 -4.471 15.352 1.00 98.06 303 ALA A O 1
ATOM 2461 N N . ARG A 1 304 ? -12.587 -6.481 16.286 1.00 97.62 304 ARG A N 1
ATOM 2462 C CA . ARG A 1 304 ? -13.014 -6.023 17.628 1.00 97.62 304 ARG A CA 1
ATOM 2463 C C . ARG A 1 304 ? -12.193 -4.842 18.153 1.00 97.62 304 ARG A C 1
ATOM 2465 O O . ARG A 1 304 ? -12.735 -3.992 18.849 1.00 97.62 304 ARG A O 1
ATOM 2472 N N . ARG A 1 305 ? -10.904 -4.763 17.801 1.00 96.44 305 ARG A N 1
ATOM 2473 C CA . ARG A 1 305 ? -10.031 -3.654 18.221 1.00 96.44 305 ARG A CA 1
ATOM 2474 C C . ARG A 1 305 ? -10.410 -2.328 17.570 1.00 96.44 305 ARG A C 1
ATOM 2476 O O . ARG A 1 305 ? -10.352 -1.299 18.229 1.00 96.44 305 ARG A O 1
ATOM 2483 N N . GLU A 1 306 ? -10.821 -2.362 16.307 1.00 98.06 306 GLU A N 1
ATOM 2484 C CA . GLU A 1 306 ? -10.942 -1.163 15.469 1.00 98.06 306 GLU A CA 1
ATOM 2485 C C . GLU A 1 306 ? -12.392 -0.779 15.158 1.00 98.06 306 GLU A C 1
ATOM 2487 O O . GLU A 1 306 ? -12.693 0.384 14.881 1.00 98.06 306 GLU A O 1
ATOM 2492 N N . TRP A 1 307 ? -13.317 -1.739 15.213 1.00 98.62 307 TRP A N 1
ATOM 2493 C CA . TRP A 1 307 ? -14.660 -1.600 14.661 1.00 98.62 307 TRP A CA 1
ATOM 2494 C C . TRP A 1 307 ? -15.493 -0.539 15.385 1.00 98.62 307 TRP A C 1
ATOM 2496 O O . TRP A 1 307 ? -15.879 0.456 14.767 1.00 98.62 307 TRP A O 1
ATOM 2506 N N . TYR A 1 308 ? -15.739 -0.705 16.690 1.00 98.62 308 TYR A N 1
ATOM 2507 C CA . TYR A 1 308 ? -16.536 0.262 17.450 1.00 98.62 308 TYR A CA 1
ATOM 2508 C C . TYR A 1 308 ? -15.841 1.628 17.615 1.00 98.62 308 TYR A C 1
ATOM 2510 O O . TYR A 1 308 ? -16.509 2.645 17.402 1.00 98.62 308 TYR A O 1
ATOM 2518 N N . PRO A 1 309 ? -14.526 1.711 17.922 1.00 98.00 309 PRO A N 1
ATOM 2519 C CA . PRO A 1 309 ? -13.823 2.995 17.973 1.00 98.00 309 PRO A CA 1
ATOM 2520 C C . PRO A 1 309 ? -13.973 3.803 16.682 1.00 98.00 309 PRO A C 1
ATOM 2522 O O . PRO A 1 309 ? -14.304 4.989 16.728 1.00 98.00 309 PRO A O 1
ATOM 2525 N N . THR A 1 310 ? -13.812 3.153 15.527 1.00 98.38 310 THR A N 1
ATOM 2526 C CA . THR A 1 310 ? -13.968 3.798 14.218 1.00 98.38 310 THR A CA 1
ATOM 2527 C C . THR A 1 310 ? -15.408 4.237 13.984 1.00 98.38 310 THR A C 1
ATOM 2529 O O . THR A 1 310 ? -15.641 5.385 13.610 1.00 98.38 310 THR A O 1
ATOM 2532 N N . LEU A 1 311 ? -16.388 3.374 14.270 1.00 98.62 311 LEU A N 1
ATOM 2533 C CA . LEU A 1 311 ? -17.810 3.696 14.125 1.00 98.62 311 LEU A CA 1
ATOM 2534 C C . LEU A 1 311 ? -18.212 4.916 14.967 1.00 98.62 311 LEU A C 1
ATOM 2536 O O . LEU A 1 311 ? -18.925 5.800 14.488 1.00 98.62 311 LEU A O 1
ATOM 2540 N N . LYS A 1 312 ? -17.719 4.993 16.208 1.00 98.00 312 LYS A N 1
ATOM 2541 C CA . LYS A 1 312 ? -17.915 6.145 17.092 1.00 98.00 312 LYS A CA 1
ATOM 2542 C C . LYS A 1 312 ? -17.338 7.421 16.474 1.00 98.00 312 LYS A C 1
ATOM 2544 O O . LYS A 1 312 ? -18.050 8.419 16.389 1.00 98.00 312 LYS A O 1
ATOM 2549 N N . VAL A 1 313 ? -16.092 7.387 15.995 1.00 97.38 313 VAL A N 1
ATOM 2550 C CA . VAL A 1 313 ? -15.451 8.548 15.350 1.00 97.38 313 VAL A CA 1
ATOM 2551 C C . VAL A 1 313 ? -16.225 8.992 14.106 1.00 97.38 313 VAL A C 1
ATOM 2553 O O . VAL A 1 313 ? -16.519 10.177 13.969 1.00 97.38 313 VAL A O 1
ATOM 2556 N N . LEU A 1 314 ? -16.620 8.061 13.233 1.00 97.69 314 LEU A N 1
ATOM 2557 C CA . LEU A 1 314 ? -17.387 8.368 12.021 1.00 97.69 314 LEU A CA 1
ATOM 2558 C C . LEU A 1 314 ? -18.733 9.044 12.328 1.00 97.69 314 LEU A C 1
ATOM 2560 O O . LEU A 1 314 ? -19.163 9.909 11.569 1.00 97.69 314 LEU A O 1
ATOM 2564 N N . ARG A 1 315 ? -19.385 8.693 13.444 1.00 98.25 315 ARG A N 1
ATOM 2565 C CA . ARG A 1 315 ? -20.634 9.331 13.897 1.00 98.25 315 ARG A CA 1
ATOM 2566 C C . ARG A 1 315 ? -20.420 10.702 14.538 1.00 98.25 315 ARG A C 1
ATOM 2568 O O . ARG A 1 315 ? -21.289 11.559 14.432 1.00 98.25 315 ARG A O 1
ATOM 2575 N N . GLU A 1 316 ? -19.282 10.922 15.191 1.00 97.44 316 GLU A N 1
ATOM 2576 C CA . GLU A 1 316 ? -18.957 12.208 15.819 1.00 97.44 316 GLU A CA 1
ATOM 2577 C C . GLU A 1 316 ? -18.470 13.264 14.816 1.00 97.44 316 GLU A C 1
ATOM 2579 O O . GLU A 1 316 ? -18.697 14.453 15.036 1.00 97.44 316 GLU A O 1
ATOM 2584 N N . LEU A 1 317 ? -17.806 12.862 13.726 1.00 96.69 317 LEU A N 1
ATOM 2585 C CA . LEU A 1 317 ? -17.238 13.795 12.742 1.00 96.69 317 LEU A CA 1
ATOM 2586 C C . LEU A 1 317 ? -18.282 14.757 12.134 1.00 96.69 317 LEU A C 1
ATOM 2588 O O . LEU A 1 317 ? -18.034 15.963 12.187 1.00 96.69 317 LEU A O 1
ATOM 2592 N N . PRO A 1 318 ? -19.471 14.310 11.674 1.00 97.50 318 PRO A N 1
ATOM 2593 C CA . PRO A 1 318 ? -20.504 15.202 11.137 1.00 97.50 318 PRO A CA 1
ATOM 2594 C C . PRO A 1 318 ? -21.050 16.225 12.131 1.00 97.50 318 PRO A C 1
ATOM 2596 O O . PRO A 1 318 ? -21.535 17.276 11.714 1.00 97.50 318 PRO A O 1
ATOM 2599 N N . LEU A 1 319 ? -20.974 15.930 13.434 1.00 97.19 319 LEU A N 1
ATOM 2600 C CA . LEU A 1 319 ? -21.388 16.858 14.490 1.00 97.19 319 LEU A CA 1
ATOM 2601 C C . LEU A 1 319 ? -20.393 18.014 14.649 1.00 97.19 319 LEU A C 1
ATOM 2603 O O . LEU A 1 319 ? -20.777 19.097 15.080 1.00 97.19 319 LEU A O 1
ATOM 2607 N N . ARG A 1 320 ? -19.118 17.779 14.316 1.00 96.19 320 ARG A N 1
ATOM 2608 C CA . ARG A 1 320 ? -18.033 18.768 14.407 1.00 96.19 320 ARG A CA 1
ATOM 2609 C C . ARG A 1 320 ? -17.832 19.516 13.093 1.00 96.19 320 ARG A C 1
ATOM 2611 O O . ARG A 1 320 ? -17.553 20.708 13.109 1.00 96.19 320 ARG A O 1
ATOM 2618 N N . ASP A 1 321 ? -17.983 18.817 11.972 1.00 96.06 321 ASP A N 1
ATOM 2619 C CA . ASP A 1 321 ? -17.845 19.370 10.631 1.00 96.06 321 ASP A CA 1
ATOM 2620 C C . ASP A 1 321 ? -18.917 18.802 9.695 1.00 96.06 321 ASP A C 1
ATOM 2622 O O . ASP A 1 321 ? -18.855 17.654 9.249 1.00 96.06 321 ASP A O 1
ATOM 2626 N N . ARG A 1 322 ? -19.886 19.646 9.328 1.00 96.12 322 ARG A N 1
ATOM 2627 C CA . ARG A 1 322 ? -21.003 19.278 8.449 1.00 96.12 322 ARG A CA 1
ATOM 2628 C C . ARG A 1 322 ? -20.551 18.846 7.047 1.00 96.12 322 ARG A C 1
ATOM 2630 O O . ARG A 1 322 ? -21.286 18.105 6.395 1.00 96.12 322 ARG A O 1
ATOM 2637 N N . ARG A 1 323 ? -19.359 19.248 6.582 1.00 94.62 323 ARG A N 1
ATOM 2638 C CA . ARG A 1 323 ? -18.805 18.834 5.274 1.00 94.62 323 ARG A CA 1
ATOM 2639 C C . ARG A 1 323 ? -18.519 17.335 5.217 1.00 94.62 323 ARG A C 1
ATOM 2641 O O . ARG A 1 323 ? -18.550 16.746 4.140 1.00 94.62 323 ARG A O 1
ATOM 2648 N N . THR A 1 324 ? -18.301 16.707 6.370 1.00 94.56 324 THR A N 1
ATOM 2649 C CA . THR A 1 324 ? -18.034 15.267 6.482 1.00 94.56 324 THR A CA 1
ATOM 2650 C C . THR A 1 324 ? -19.289 14.400 6.338 1.00 94.56 324 THR A C 1
ATOM 2652 O O . THR A 1 324 ? -19.188 13.210 6.024 1.00 94.56 324 THR A O 1
ATOM 2655 N N . LEU A 1 325 ? -20.483 14.985 6.507 1.00 95.44 325 LEU A N 1
ATOM 2656 C CA . LEU A 1 325 ? -21.758 14.263 6.542 1.00 95.44 325 LEU A CA 1
ATOM 2657 C C . LEU A 1 325 ? -22.006 13.373 5.307 1.00 95.44 325 LEU A C 1
ATOM 2659 O O . LEU A 1 325 ? -22.363 12.208 5.508 1.00 95.44 325 LEU A O 1
ATOM 2663 N N . PRO A 1 326 ? -21.795 13.823 4.049 1.00 94.75 326 PRO A N 1
ATOM 2664 C CA . PRO A 1 326 ? -22.046 12.981 2.877 1.00 94.75 326 PRO A CA 1
ATOM 2665 C C . PRO A 1 326 ? -21.168 11.724 2.841 1.00 94.75 326 PRO A C 1
ATOM 2667 O O . PRO A 1 326 ? -21.643 10.647 2.482 1.00 94.75 326 PRO A O 1
ATOM 2670 N N . LYS A 1 327 ? -19.899 11.839 3.257 1.00 94.62 327 LYS A N 1
ATOM 2671 C CA . LYS A 1 327 ? -18.956 10.712 3.304 1.00 94.62 327 LYS A CA 1
ATOM 2672 C C . LYS A 1 327 ? -19.323 9.739 4.426 1.00 94.62 327 LYS A C 1
ATOM 2674 O O . LYS A 1 327 ? -19.412 8.535 4.187 1.00 94.62 327 LYS A O 1
ATOM 2679 N N . CYS A 1 328 ? -19.620 10.254 5.623 1.00 96.38 328 CYS A N 1
ATOM 2680 C CA . CYS A 1 328 ? -20.045 9.432 6.760 1.00 96.38 328 CYS A CA 1
ATOM 2681 C C . CYS A 1 328 ? -21.361 8.692 6.501 1.00 96.38 328 CYS A C 1
ATOM 2683 O O . CYS A 1 328 ? -21.489 7.539 6.902 1.00 96.38 328 CYS A O 1
ATOM 2685 N N . THR A 1 329 ? -22.311 9.316 5.796 1.00 96.06 329 THR A N 1
ATOM 2686 C CA . THR A 1 329 ? -23.613 8.707 5.465 1.00 96.06 329 THR A CA 1
ATOM 2687 C C . THR A 1 329 ? -23.455 7.406 4.674 1.00 96.06 329 THR A C 1
ATOM 2689 O O . THR A 1 329 ? -24.250 6.491 4.850 1.00 96.06 329 THR A O 1
ATOM 2692 N N . LYS A 1 330 ? -22.409 7.296 3.843 1.00 96.06 330 LYS A N 1
ATOM 2693 C CA . LYS A 1 330 ? -22.096 6.071 3.093 1.00 96.06 330 LYS A CA 1
ATOM 2694 C C . LYS A 1 330 ? -21.235 5.091 3.895 1.00 96.06 330 LYS A C 1
ATOM 2696 O O . LYS A 1 330 ? -21.497 3.894 3.885 1.00 96.06 330 LYS A O 1
ATOM 2701 N N . LEU A 1 331 ? -20.210 5.590 4.592 1.00 96.94 331 LEU A N 1
ATOM 2702 C CA . LEU A 1 331 ? -19.251 4.738 5.305 1.00 96.94 331 LEU A CA 1
ATOM 2703 C C . LEU A 1 331 ? -19.833 4.055 6.542 1.00 96.94 331 LEU A C 1
ATOM 2705 O O . LEU A 1 331 ? -19.459 2.922 6.827 1.00 96.94 331 LEU A O 1
ATOM 2709 N N . ILE A 1 332 ? -20.720 4.723 7.286 1.00 98.12 332 ILE A N 1
ATOM 2710 C CA . ILE A 1 332 ? -21.295 4.163 8.516 1.00 98.12 332 ILE A CA 1
ATOM 2711 C C . ILE A 1 332 ? -22.054 2.854 8.228 1.00 98.12 332 ILE A C 1
ATOM 2713 O O . ILE A 1 332 ? -21.724 1.863 8.881 1.00 98.12 332 ILE A O 1
ATOM 2717 N N . PRO A 1 333 ? -22.995 2.793 7.260 1.00 98.19 333 PRO A N 1
ATOM 2718 C CA . PRO A 1 333 ? -23.670 1.544 6.911 1.00 98.19 333 PRO A CA 1
ATOM 2719 C C . PRO A 1 333 ? -22.704 0.430 6.499 1.00 98.19 333 PRO A C 1
ATOM 2721 O O . PRO A 1 333 ? -22.743 -0.637 7.105 1.00 98.19 333 PRO A O 1
ATOM 2724 N N . ALA A 1 334 ? -21.775 0.703 5.574 1.00 98.19 334 ALA A N 1
ATOM 2725 C CA . ALA A 1 334 ? -20.806 -0.291 5.103 1.00 98.19 334 ALA A CA 1
ATOM 2726 C C . ALA A 1 334 ? -19.934 -0.838 6.250 1.00 98.19 334 ALA A C 1
ATOM 2728 O O . ALA A 1 334 ? -19.704 -2.041 6.367 1.00 98.19 334 ALA A O 1
ATOM 2729 N N . TRP A 1 335 ? -19.482 0.036 7.155 1.00 98.62 335 TRP A N 1
ATOM 2730 C CA . TRP A 1 335 ? -18.714 -0.377 8.329 1.00 98.62 335 TRP A CA 1
ATOM 2731 C C . TRP A 1 335 ? -19.555 -1.207 9.310 1.00 98.62 335 TRP A C 1
ATOM 2733 O O . TRP A 1 335 ? -19.054 -2.155 9.917 1.00 98.62 335 TRP A O 1
ATOM 2743 N N . GLN A 1 336 ? -20.846 -0.897 9.463 1.00 98.62 336 GLN A N 1
ATOM 2744 C CA . GLN A 1 336 ? -21.769 -1.710 10.259 1.00 98.62 336 GLN A CA 1
ATOM 2745 C C . GLN A 1 336 ? -22.042 -3.080 9.621 1.00 98.62 336 GLN A C 1
ATOM 2747 O O . GLN A 1 336 ? -22.107 -4.068 10.353 1.00 98.62 336 GLN A O 1
ATOM 2752 N N . ASP A 1 337 ? -22.166 -3.156 8.293 1.00 98.62 337 ASP A N 1
ATOM 2753 C CA . ASP A 1 337 ? -22.308 -4.413 7.547 1.00 98.62 337 ASP A CA 1
ATOM 2754 C C . ASP A 1 337 ? -21.115 -5.342 7.777 1.00 98.62 337 ASP A C 1
ATOM 2756 O O . ASP A 1 337 ? -21.305 -6.504 8.139 1.00 98.62 337 ASP A O 1
ATOM 2760 N N . LEU A 1 338 ? -19.891 -4.809 7.714 1.00 98.56 338 LEU A N 1
ATOM 2761 C CA . LEU A 1 338 ? -18.684 -5.563 8.057 1.00 98.56 338 LEU A CA 1
ATOM 2762 C C . LEU A 1 338 ? -18.751 -6.143 9.482 1.00 98.56 338 LEU A C 1
ATOM 2764 O O . LEU A 1 338 ? -18.415 -7.308 9.710 1.00 98.56 338 LEU A O 1
ATOM 2768 N N . GLY A 1 339 ? -19.219 -5.347 10.448 1.00 98.62 339 GLY A N 1
ATOM 2769 C CA . GLY A 1 339 ? -19.418 -5.792 11.830 1.00 98.62 339 GLY A CA 1
ATOM 2770 C C . GLY A 1 339 ? -20.421 -6.939 11.939 1.00 98.62 339 GLY A C 1
ATOM 2771 O O . GLY A 1 339 ? -20.126 -7.959 12.567 1.00 98.62 339 GLY A O 1
ATOM 2772 N N . ARG A 1 340 ? -21.575 -6.813 11.270 1.00 98.50 340 ARG A N 1
ATOM 2773 C CA . ARG A 1 340 ? -22.607 -7.859 11.212 1.00 98.50 340 ARG A CA 1
ATOM 2774 C C . ARG A 1 340 ? -22.080 -9.147 10.587 1.00 98.50 340 ARG A C 1
ATOM 2776 O O . ARG A 1 340 ? -22.260 -10.211 11.179 1.00 98.50 340 ARG A O 1
ATOM 2783 N N . ALA A 1 341 ? -21.376 -9.059 9.460 1.00 98.00 341 ALA A N 1
ATOM 2784 C CA . ALA A 1 341 ? -20.777 -10.213 8.786 1.00 98.00 341 ALA A CA 1
ATOM 2785 C C . ALA A 1 341 ? -19.784 -10.969 9.694 1.00 98.00 341 ALA A C 1
ATOM 2787 O O . ALA A 1 341 ? -19.704 -12.202 9.679 1.00 98.00 341 ALA A O 1
ATOM 2788 N N . LEU A 1 342 ? -19.070 -10.243 10.560 1.00 98.06 342 LEU A N 1
ATOM 2789 C CA . LEU A 1 342 ? -18.154 -10.806 11.559 1.00 98.06 342 LEU A CA 1
ATOM 2790 C C . LEU A 1 342 ? -18.846 -11.262 12.859 1.00 98.06 342 LEU A C 1
ATOM 2792 O O . LEU A 1 342 ? -18.196 -11.857 13.730 1.00 98.06 342 LEU A O 1
ATOM 2796 N N . GLY A 1 343 ? -20.158 -11.044 12.987 1.00 97.75 343 GLY A N 1
ATOM 2797 C CA . GLY A 1 343 ? -20.944 -11.364 14.177 1.00 97.75 343 GLY A CA 1
ATOM 2798 C C . GLY A 1 343 ? -20.590 -10.487 15.379 1.00 97.75 343 GLY A C 1
ATOM 2799 O O . GLY A 1 343 ? -20.541 -10.994 16.504 1.00 97.75 343 GLY A O 1
ATOM 2800 N N . LEU A 1 344 ? -20.265 -9.217 15.133 1.00 98.31 344 LEU A N 1
ATOM 2801 C CA . LEU A 1 344 ? -20.063 -8.192 16.153 1.00 98.31 344 LEU A CA 1
ATOM 2802 C C . LEU A 1 344 ? -21.406 -7.537 16.487 1.00 98.31 344 LEU A C 1
ATOM 2804 O O . LEU A 1 344 ? -22.140 -7.119 15.593 1.00 98.31 344 LEU A O 1
ATOM 2808 N N . ASP A 1 345 ? -21.718 -7.458 17.778 1.00 98.25 345 ASP A N 1
ATOM 2809 C CA . ASP A 1 345 ? -22.919 -6.792 18.278 1.00 98.25 345 ASP A CA 1
ATOM 2810 C C . ASP A 1 345 ? -22.560 -5.397 18.792 1.00 98.25 345 ASP A C 1
ATOM 2812 O O . ASP A 1 345 ? -21.672 -5.246 19.631 1.00 98.25 345 ASP A O 1
ATOM 2816 N N . GLU A 1 346 ? -23.250 -4.370 18.295 1.00 98.31 346 GLU A N 1
ATOM 2817 C CA . GLU A 1 346 ? -22.871 -2.983 18.564 1.00 98.31 346 GLU A CA 1
ATOM 2818 C C . GLU A 1 346 ? -22.939 -2.624 20.053 1.00 98.31 346 GLU A C 1
ATOM 2820 O O . GLU A 1 346 ? -22.058 -1.927 20.556 1.00 98.31 346 GLU A O 1
ATOM 2825 N N . ALA A 1 347 ? -23.955 -3.114 20.769 1.00 98.31 347 ALA A N 1
ATOM 2826 C CA . ALA A 1 347 ? -24.129 -2.822 22.187 1.00 98.31 347 ALA A CA 1
ATOM 2827 C C . ALA A 1 347 ? -23.026 -3.473 23.034 1.00 98.31 347 ALA A C 1
ATOM 2829 O O . ALA A 1 347 ? -22.462 -2.828 23.922 1.00 98.31 347 ALA A O 1
ATOM 2830 N N . ASN A 1 348 ? -22.677 -4.721 22.724 1.00 98.25 348 ASN A N 1
ATOM 2831 C CA . ASN A 1 348 ? -21.603 -5.442 23.396 1.00 98.25 348 ASN A CA 1
ATOM 2832 C C . ASN A 1 348 ? -20.229 -4.827 23.109 1.00 98.25 348 ASN A C 1
ATOM 2834 O O . ASN A 1 348 ? -19.484 -4.558 24.050 1.00 98.25 348 ASN A O 1
ATOM 2838 N N . GLU A 1 349 ? -19.905 -4.542 21.843 1.00 98.19 349 GLU A N 1
ATOM 2839 C CA . GLU A 1 349 ? -18.613 -3.940 21.478 1.00 98.19 349 GLU A CA 1
ATOM 2840 C C . GLU A 1 349 ? -18.479 -2.511 22.035 1.00 98.19 349 GLU A C 1
ATOM 2842 O O . GLU A 1 349 ? -17.395 -2.107 22.460 1.00 98.19 349 GLU A O 1
ATOM 2847 N N . LYS A 1 350 ? -19.586 -1.758 22.126 1.00 98.00 350 LYS A N 1
ATOM 2848 C CA . LYS A 1 350 ? -19.629 -0.477 22.844 1.00 98.00 350 LYS A CA 1
ATOM 2849 C C . LYS A 1 350 ? -19.270 -0.638 24.318 1.00 98.00 350 LYS A C 1
ATOM 2851 O O . LYS A 1 350 ? -18.422 0.098 24.821 1.00 98.00 350 LYS A O 1
ATOM 2856 N N . ALA A 1 351 ? -19.922 -1.572 25.010 1.00 98.00 351 ALA A N 1
ATOM 2857 C CA . ALA A 1 351 ? -19.685 -1.810 26.429 1.00 98.00 351 ALA A CA 1
ATOM 2858 C C . ALA A 1 351 ? -18.248 -2.293 26.689 1.00 98.00 351 ALA A C 1
ATOM 2860 O O . ALA A 1 351 ? -17.612 -1.841 27.642 1.00 98.00 351 ALA A O 1
ATOM 2861 N N . ASP A 1 352 ? -17.718 -3.167 25.828 1.00 96.94 352 ASP A N 1
ATOM 2862 C CA . ASP A 1 352 ? -16.318 -3.605 25.844 1.00 96.94 352 ASP A CA 1
ATOM 2863 C C . ASP A 1 352 ? -15.364 -2.419 25.692 1.00 96.94 352 ASP A C 1
ATOM 2865 O O . ASP A 1 352 ? -14.495 -2.213 26.540 1.00 96.94 352 ASP A O 1
ATOM 2869 N N . PHE A 1 353 ? -15.571 -1.587 24.672 1.00 96.06 353 PHE A N 1
ATOM 2870 C CA . PHE A 1 353 ? -14.757 -0.399 24.446 1.00 96.06 353 PHE A CA 1
ATOM 2871 C C . PHE A 1 353 ? -14.790 0.570 25.634 1.00 96.06 353 PHE A C 1
ATOM 2873 O O . PHE A 1 353 ? -13.750 1.068 26.057 1.00 96.06 353 PHE A O 1
ATOM 2880 N N . GLU A 1 354 ? -15.962 0.838 26.212 1.00 96.12 354 GLU A N 1
ATOM 2881 C CA . GLU A 1 354 ? -16.091 1.721 27.377 1.00 96.12 354 GLU A CA 1
ATOM 2882 C C . GLU A 1 354 ? -15.393 1.149 28.619 1.00 96.12 354 GLU A C 1
ATOM 2884 O O . GLU A 1 354 ? -14.740 1.896 29.359 1.00 96.12 354 GLU A O 1
ATOM 2889 N N . ARG A 1 355 ? -15.471 -0.172 28.834 1.00 96.62 355 ARG A N 1
ATOM 2890 C CA . ARG A 1 355 ? -14.723 -0.861 29.895 1.00 96.62 355 ARG A CA 1
ATOM 2891 C C . ARG A 1 355 ? -13.217 -0.739 29.693 1.00 96.62 355 ARG A C 1
ATOM 2893 O O . ARG A 1 355 ? -12.524 -0.351 30.636 1.00 96.62 355 ARG A O 1
ATOM 2900 N N . GLU A 1 356 ? -12.723 -1.011 28.489 1.00 94.06 356 GLU A N 1
ATOM 2901 C CA . GLU A 1 356 ? -11.296 -0.908 28.168 1.00 94.06 356 GLU A CA 1
ATOM 2902 C C . GLU A 1 356 ? -10.798 0.535 28.272 1.00 94.06 356 GLU A C 1
ATOM 2904 O O . GLU A 1 356 ? -9.764 0.781 28.887 1.00 94.06 356 GLU A O 1
ATOM 2909 N N . MET A 1 357 ? -11.568 1.519 27.801 1.00 91.81 357 MET A N 1
ATOM 2910 C CA . MET A 1 357 ? -11.234 2.937 27.967 1.00 91.81 357 MET A CA 1
ATOM 2911 C C . MET A 1 357 ? -11.185 3.348 29.440 1.00 91.81 357 MET A C 1
ATOM 2913 O O . MET A 1 357 ? -10.272 4.066 29.847 1.00 91.81 357 MET A O 1
ATOM 2917 N N . LYS A 1 358 ? -12.126 2.879 30.272 1.00 94.44 358 LYS A N 1
ATOM 2918 C CA . LYS A 1 358 ? -12.114 3.134 31.721 1.00 94.44 358 LYS A CA 1
ATOM 2919 C C . LYS A 1 358 ? -10.900 2.493 32.395 1.00 94.44 358 LYS A C 1
ATOM 2921 O O . LYS A 1 358 ? -10.314 3.113 33.280 1.00 94.44 358 LYS A O 1
ATOM 2926 N N . LYS A 1 359 ? -10.521 1.283 31.978 1.00 93.50 359 LYS A N 1
ATOM 2927 C CA . LYS A 1 359 ? -9.339 0.568 32.475 1.00 93.50 359 LYS A CA 1
ATOM 2928 C C . LYS A 1 359 ? -8.047 1.271 32.051 1.00 93.50 359 LYS A C 1
ATOM 2930 O O . LYS A 1 359 ? -7.225 1.583 32.905 1.00 93.50 359 LYS A O 1
ATOM 2935 N N . ALA A 1 360 ? -7.898 1.608 30.771 1.00 91.75 360 ALA A N 1
ATOM 2936 C CA . ALA A 1 360 ? -6.762 2.363 30.237 1.00 91.75 360 ALA A CA 1
ATOM 2937 C C . ALA A 1 360 ? -6.613 3.730 30.922 1.00 91.75 360 ALA A C 1
ATOM 2939 O O . ALA A 1 360 ? -5.516 4.129 31.298 1.00 91.75 360 ALA A O 1
ATOM 2940 N N . ALA A 1 361 ? -7.730 4.405 31.203 1.00 93.19 361 ALA A N 1
ATOM 2941 C CA . ALA A 1 361 ? -7.773 5.655 31.958 1.00 93.19 361 ALA A CA 1
ATOM 2942 C C . ALA A 1 361 ? -7.379 5.523 33.448 1.00 93.19 361 ALA A C 1
ATOM 2944 O O . ALA A 1 361 ? -7.359 6.530 34.164 1.00 93.19 361 ALA A O 1
ATOM 2945 N N . GLN A 1 362 ? -7.110 4.310 33.933 1.00 96.56 362 GLN A N 1
ATOM 2946 C CA . GLN A 1 362 ? -6.623 4.019 35.282 1.00 96.56 362 GLN A CA 1
ATOM 2947 C C . GLN A 1 362 ? -5.196 3.458 35.291 1.00 96.56 362 GLN A C 1
ATOM 2949 O O . GLN A 1 362 ? -4.675 3.215 36.374 1.00 96.56 362 GLN A O 1
ATOM 2954 N N . MET A 1 363 ? -4.567 3.251 34.133 1.00 97.44 363 MET A N 1
ATOM 2955 C CA . MET A 1 363 ? -3.215 2.699 34.006 1.00 97.44 363 MET A CA 1
ATOM 2956 C C . MET A 1 363 ? -2.236 3.770 33.509 1.00 97.44 363 MET A C 1
ATOM 2958 O O . MET A 1 363 ? -2.632 4.809 32.975 1.00 97.44 363 MET A O 1
ATOM 2962 N N . CYS A 1 364 ? -0.941 3.547 33.724 1.00 97.94 364 CYS A N 1
ATOM 2963 C CA . CYS A 1 364 ? 0.111 4.406 33.195 1.00 97.94 364 CYS A CA 1
ATOM 2964 C C . CYS A 1 364 ? 0.364 4.082 31.714 1.00 97.94 364 CYS A C 1
ATOM 2966 O O . CYS A 1 364 ? 0.554 2.931 31.342 1.00 97.94 364 CYS A O 1
ATOM 2968 N N . ALA A 1 365 ? 0.422 5.093 30.856 1.00 97.12 365 ALA A N 1
ATOM 2969 C CA . ALA A 1 365 ? 0.704 4.924 29.435 1.00 97.12 365 ALA A CA 1
ATOM 2970 C C . ALA A 1 365 ? 2.178 4.583 29.156 1.00 97.12 365 ALA A C 1
ATOM 2972 O O . ALA A 1 365 ? 2.479 4.051 28.094 1.00 97.12 365 ALA A O 1
ATOM 2973 N N . TRP A 1 366 ? 3.089 4.860 30.101 1.00 97.75 366 TRP A N 1
ATOM 2974 C CA . TRP A 1 366 ? 4.504 4.524 29.951 1.00 97.75 366 TRP A CA 1
ATOM 2975 C C . TRP A 1 366 ? 4.714 3.016 30.092 1.00 97.75 366 TRP A C 1
ATOM 2977 O O . TRP A 1 366 ? 4.526 2.487 31.186 1.00 97.75 366 TRP A O 1
ATOM 2987 N N . PHE A 1 367 ? 5.107 2.346 29.007 1.00 97.19 367 PHE A N 1
ATOM 2988 C CA . PHE A 1 367 ? 5.130 0.881 28.936 1.00 97.19 367 PHE A CA 1
ATOM 2989 C C . PHE A 1 367 ? 6.130 0.224 29.903 1.00 97.19 367 PHE A C 1
ATOM 2991 O O . PHE A 1 367 ? 5.874 -0.877 30.374 1.00 97.19 367 PHE A O 1
ATOM 2998 N N . GLU A 1 368 ? 7.227 0.903 30.265 1.00 97.88 368 GLU A N 1
ATOM 2999 C CA . GLU A 1 368 ? 8.185 0.394 31.265 1.00 97.88 368 GLU A CA 1
ATOM 3000 C C . GLU A 1 368 ? 7.777 0.700 32.718 1.00 97.88 368 GLU A C 1
ATOM 3002 O O . GLU A 1 368 ? 8.508 0.400 33.662 1.00 97.88 368 GLU A O 1
ATOM 3007 N N . CYS A 1 369 ? 6.636 1.356 32.943 1.00 98.19 369 CYS A N 1
ATOM 3008 C CA . CYS A 1 369 ? 6.131 1.592 34.289 1.00 98.19 369 CYS A CA 1
ATOM 3009 C C . CYS A 1 369 ? 5.472 0.323 34.841 1.00 98.19 369 CYS A C 1
ATOM 3011 O O . CYS A 1 369 ? 4.622 -0.265 34.182 1.00 98.19 369 CYS A O 1
ATOM 3013 N N . GLU A 1 370 ? 5.728 -0.020 36.106 1.00 98.00 370 GLU A N 1
ATOM 3014 C CA . GLU A 1 370 ? 5.015 -1.116 36.790 1.00 98.00 370 GLU A CA 1
ATOM 3015 C C . GLU A 1 370 ? 3.479 -0.945 36.792 1.00 98.00 370 GLU A C 1
ATOM 3017 O O . GLU A 1 370 ? 2.731 -1.920 36.862 1.00 98.00 370 GLU A O 1
ATOM 3022 N N . TYR A 1 371 ? 3.001 0.302 36.681 1.00 98.19 371 TYR A N 1
ATOM 3023 C CA . TYR A 1 371 ? 1.581 0.650 36.618 1.00 98.19 371 TYR A CA 1
ATOM 3024 C C . TYR A 1 371 ? 1.024 0.684 35.188 1.00 98.19 371 TYR A C 1
ATOM 3026 O O . TYR A 1 371 ? -0.087 1.169 34.979 1.00 98.19 371 TYR A O 1
ATOM 3034 N N . HIS A 1 372 ? 1.775 0.219 34.186 1.00 97.25 372 HIS A N 1
ATOM 3035 C CA . HIS A 1 372 ? 1.245 0.037 32.834 1.00 97.25 372 HIS A CA 1
ATOM 3036 C C . HIS A 1 372 ? 0.172 -1.054 32.789 1.00 97.25 372 HIS A C 1
ATOM 3038 O O . HIS A 1 372 ? -0.852 -0.904 32.130 1.00 97.25 372 HIS A O 1
ATOM 3044 N N . GLU A 1 373 ? 0.377 -2.116 33.567 1.00 96.06 373 GLU A N 1
ATOM 3045 C CA . GLU A 1 373 ? -0.526 -3.267 33.639 1.00 96.06 373 GLU A CA 1
ATOM 3046 C C . GLU A 1 373 ? -1.349 -3.301 34.936 1.00 96.06 373 GLU A C 1
ATOM 3048 O O . GLU A 1 373 ? -2.281 -4.095 35.076 1.00 96.06 373 GLU A O 1
ATOM 3053 N N . LYS A 1 374 ? -1.007 -2.446 35.909 1.00 96.62 374 LYS A N 1
ATOM 3054 C CA . LYS A 1 374 ? -1.616 -2.413 37.244 1.00 96.62 374 LYS A CA 1
ATOM 3055 C C . LYS A 1 374 ? -2.098 -1.014 37.588 1.00 96.62 374 LYS A C 1
ATOM 3057 O O . LYS A 1 374 ? -1.472 -0.017 37.248 1.00 96.62 374 LYS A O 1
ATOM 3062 N N . LYS A 1 375 ? -3.193 -0.935 38.339 1.00 97.75 375 LYS A N 1
ATOM 3063 C CA . LYS A 1 375 ? -3.712 0.343 38.829 1.00 97.75 375 LYS A CA 1
ATOM 3064 C C . LYS A 1 375 ? -2.727 0.959 39.845 1.00 97.75 375 LYS A C 1
ATOM 3066 O O . LYS A 1 375 ? -2.422 0.293 40.835 1.00 97.75 375 LYS A O 1
ATOM 3071 N N . PRO A 1 376 ? -2.259 2.205 39.649 1.00 97.62 376 PRO A N 1
ATOM 3072 C CA . PRO A 1 376 ? -1.427 2.889 40.628 1.00 97.62 376 PRO A CA 1
ATOM 3073 C C . PRO A 1 376 ? -2.208 3.208 41.910 1.00 97.62 376 PRO A C 1
ATOM 3075 O O . PRO A 1 376 ? -3.429 3.396 41.858 1.00 97.62 376 PRO A O 1
ATOM 3078 N N . PRO A 1 377 ? -1.523 3.318 43.065 1.00 97.56 377 PRO A N 1
ATOM 3079 C CA . PRO A 1 377 ? -2.168 3.656 44.336 1.00 97.56 377 PRO A CA 1
ATOM 3080 C C . PRO A 1 377 ? -2.704 5.097 44.366 1.00 97.56 377 PRO A C 1
ATOM 3082 O O . PRO A 1 377 ? -3.540 5.433 45.199 1.00 97.56 377 PRO A O 1
ATOM 3085 N N . HIS A 1 378 ? -2.249 5.948 43.445 1.00 96.50 378 HIS A N 1
ATOM 3086 C CA . HIS A 1 378 ? -2.681 7.333 43.274 1.00 96.50 378 HIS A CA 1
ATOM 3087 C C . HIS A 1 378 ? -3.354 7.531 41.903 1.00 96.50 378 HIS A C 1
ATOM 3089 O O . HIS A 1 378 ? -3.037 6.813 40.953 1.00 96.50 378 HIS A O 1
ATOM 3095 N N . PRO A 1 379 ? -4.270 8.508 41.757 1.00 96.62 379 PRO A N 1
ATOM 3096 C CA . PRO A 1 379 ? -4.912 8.795 40.477 1.00 96.62 379 PRO A CA 1
ATOM 3097 C C . PRO A 1 379 ? -3.905 9.149 39.376 1.00 96.62 379 PRO A C 1
ATOM 3099 O O . PRO A 1 379 ? -2.998 9.958 39.574 1.00 96.62 379 PRO A O 1
ATOM 3102 N N . THR A 1 380 ? -4.097 8.589 38.181 1.00 97.81 380 THR A N 1
ATOM 3103 C CA . THR A 1 380 ? -3.295 8.945 37.005 1.00 97.81 380 THR A CA 1
ATOM 3104 C C . THR A 1 380 ? -3.644 10.344 36.501 1.00 97.81 380 THR A C 1
ATOM 3106 O O . THR A 1 380 ? -4.818 10.718 36.449 1.00 97.81 380 THR A O 1
ATOM 3109 N N . ARG A 1 381 ? -2.646 11.089 36.035 1.00 97.31 381 ARG A N 1
ATOM 3110 C CA . ARG A 1 381 ? -2.802 12.418 35.436 1.00 97.31 381 ARG A CA 1
ATOM 3111 C C . ARG A 1 381 ? -2.898 12.297 33.921 1.00 97.31 381 ARG A C 1
ATOM 3113 O O . ARG A 1 381 ? -2.044 11.665 33.305 1.00 97.31 381 ARG A O 1
ATOM 3120 N N . ALA A 1 382 ? -3.912 12.911 33.319 1.00 96.31 382 ALA A N 1
ATOM 3121 C CA . ALA A 1 382 ? -4.030 12.965 31.866 1.00 96.31 382 ALA A CA 1
ATOM 3122 C C . ALA A 1 382 ? -2.944 13.864 31.253 1.00 96.31 382 ALA A C 1
ATOM 3124 O O . ALA A 1 382 ? -2.553 14.879 31.835 1.00 96.31 382 ALA A O 1
ATOM 3125 N N . CYS A 1 383 ? -2.463 13.497 30.068 1.00 96.25 383 CYS A N 1
ATOM 3126 C CA . CYS A 1 383 ? -1.568 14.330 29.282 1.00 96.25 383 CYS A CA 1
ATOM 3127 C C . CYS A 1 383 ? -2.255 15.663 28.964 1.00 96.25 383 CYS A C 1
ATOM 3129 O O . CYS A 1 383 ? -3.316 15.684 28.349 1.00 96.25 383 CYS A O 1
ATOM 3131 N N . VAL A 1 384 ? -1.622 16.784 29.315 1.00 92.25 384 VAL A N 1
ATOM 3132 C CA . VAL A 1 384 ? -2.150 18.142 29.064 1.00 92.25 384 VAL A CA 1
ATOM 3133 C C . VAL A 1 384 ? -2.260 18.458 27.560 1.00 92.25 384 VAL A C 1
ATOM 3135 O O . VAL A 1 384 ? -2.892 19.434 27.162 1.00 92.25 384 VAL A O 1
ATOM 3138 N N . GLY A 1 385 ? -1.616 17.651 26.710 1.00 90.31 385 GLY A N 1
ATOM 3139 C CA . GLY A 1 385 ? -1.704 17.762 25.261 1.00 90.31 385 GLY A CA 1
ATOM 3140 C C . GLY A 1 385 ? -2.923 17.061 24.679 1.00 90.31 385 GLY A C 1
ATOM 3141 O O . GLY A 1 385 ? -3.844 17.716 24.210 1.00 90.31 385 GLY A O 1
ATOM 3142 N N . CYS A 1 386 ? -2.907 15.730 24.676 1.00 90.12 386 CYS A N 1
ATOM 3143 C CA . CYS A 1 386 ? -3.943 14.932 24.021 1.00 90.12 386 CYS A CA 1
ATOM 3144 C C . CYS A 1 386 ? -5.110 14.536 24.934 1.00 90.12 386 CYS A C 1
ATOM 3146 O O . CYS A 1 386 ? -6.128 14.099 24.418 1.00 90.12 386 CYS A O 1
ATOM 3148 N N . ALA A 1 387 ? -4.958 14.608 26.262 1.00 91.06 387 ALA A N 1
ATOM 3149 C CA . ALA A 1 387 ? -5.871 14.050 27.271 1.00 91.06 387 ALA A CA 1
ATOM 3150 C C . ALA A 1 387 ? -6.181 12.534 27.155 1.00 91.06 387 ALA A C 1
ATOM 3152 O O . ALA A 1 387 ? -6.856 11.984 28.024 1.00 91.06 387 ALA A O 1
ATOM 3153 N N . GLU A 1 388 ? -5.654 11.856 26.131 1.00 90.38 388 GLU A N 1
ATOM 3154 C CA . GLU A 1 388 ? -5.824 10.424 25.866 1.00 90.38 388 GLU A CA 1
ATOM 3155 C C . GLU A 1 388 ? -4.880 9.579 26.739 1.00 90.38 388 GLU A C 1
ATOM 3157 O O . GLU A 1 388 ? -5.329 8.688 27.457 1.00 90.38 388 GLU A O 1
ATOM 3162 N N . ALA A 1 389 ? -3.577 9.888 26.738 1.00 95.00 389 ALA A N 1
ATOM 3163 C CA . ALA A 1 389 ? -2.600 9.187 27.573 1.00 95.00 389 ALA A CA 1
ATOM 3164 C C . ALA A 1 389 ? -2.680 9.644 29.034 1.00 95.00 389 ALA A C 1
ATOM 3166 O O . ALA A 1 389 ? -2.856 10.836 29.313 1.00 95.00 389 ALA A O 1
ATOM 3167 N N . ARG A 1 390 ? -2.501 8.714 29.977 1.00 97.62 390 ARG A N 1
ATOM 3168 C CA . ARG A 1 390 ? -2.483 9.006 31.415 1.00 97.62 390 ARG A CA 1
ATOM 3169 C C . ARG A 1 390 ? -1.234 8.457 32.082 1.00 97.62 390 ARG A C 1
ATOM 3171 O O . ARG A 1 390 ? -0.750 7.403 31.708 1.00 97.62 390 ARG A O 1
ATOM 3178 N N . TYR A 1 391 ? -0.710 9.165 33.075 1.00 98.19 391 TYR A N 1
ATOM 3179 C CA . TYR A 1 391 ? 0.552 8.819 33.728 1.00 98.19 391 TYR A CA 1
ATOM 3180 C C . TYR A 1 391 ? 0.395 8.809 35.241 1.00 98.19 391 TYR A C 1
ATOM 3182 O O . TYR A 1 391 ? -0.238 9.703 35.803 1.00 98.19 391 TYR A O 1
ATOM 3190 N N . CYS A 1 392 ? 1.004 7.836 35.918 1.00 98.44 392 CYS A N 1
ATOM 3191 C CA . CYS A 1 392 ? 1.055 7.824 37.383 1.00 98.44 392 CYS A CA 1
ATOM 3192 C C . CYS A 1 392 ? 1.881 9.005 37.932 1.00 98.44 392 CYS A C 1
ATOM 3194 O O . CYS A 1 392 ? 1.566 9.571 38.971 1.00 98.44 392 CYS A O 1
ATOM 3196 N N . SER A 1 393 ? 2.904 9.450 37.194 1.00 98.12 393 SER A N 1
ATOM 3197 C CA . SER A 1 393 ? 3.819 10.510 37.618 1.00 98.12 393 SER A CA 1
ATOM 3198 C C . SER A 1 393 ? 4.280 11.382 36.449 1.00 98.12 393 SER A C 1
ATOM 3200 O O . SER A 1 393 ? 4.258 10.973 35.286 1.00 98.12 393 SER A O 1
ATOM 3202 N N . ARG A 1 394 ? 4.770 12.589 36.768 1.00 97.81 394 ARG A N 1
ATOM 3203 C CA . ARG A 1 394 ? 5.419 13.481 35.788 1.00 97.81 394 ARG A CA 1
ATOM 3204 C C . ARG A 1 394 ? 6.660 12.831 35.165 1.00 97.81 394 ARG A C 1
ATOM 3206 O O . ARG A 1 394 ? 6.938 13.063 33.994 1.00 97.81 394 ARG A O 1
ATOM 3213 N N . LEU A 1 395 ? 7.379 12.008 35.931 1.00 98.31 395 LEU A N 1
ATOM 3214 C CA . LEU A 1 395 ? 8.555 11.287 35.448 1.00 98.31 395 LEU A CA 1
ATOM 3215 C C . LEU A 1 395 ? 8.183 10.297 34.337 1.00 98.31 395 LEU A C 1
ATOM 3217 O O . LEU A 1 395 ? 8.812 10.314 33.285 1.00 98.31 395 LEU A O 1
ATOM 3221 N N . CYS A 1 396 ? 7.127 9.497 34.530 1.00 98.50 396 CYS A N 1
ATOM 3222 C CA . CYS A 1 396 ? 6.640 8.575 33.497 1.00 98.50 396 CYS A CA 1
ATOM 3223 C C . CYS A 1 396 ? 6.188 9.317 32.238 1.00 98.50 396 CYS A C 1
ATOM 3225 O O . CYS A 1 396 ? 6.522 8.894 31.139 1.00 98.50 396 CYS A O 1
ATOM 3227 N N . GLN A 1 397 ? 5.511 10.461 32.387 1.00 98.06 397 GLN A N 1
ATOM 3228 C CA . GLN A 1 397 ? 5.163 11.304 31.242 1.00 98.06 397 GLN A CA 1
ATOM 3229 C C . GLN A 1 397 ? 6.409 11.771 30.474 1.00 98.06 397 GLN A C 1
ATOM 3231 O O . GLN A 1 397 ? 6.426 11.723 29.251 1.00 98.06 397 GLN A O 1
ATOM 3236 N N . GLN A 1 398 ? 7.457 12.227 31.167 1.00 97.75 398 GLN A N 1
ATOM 3237 C CA . GLN A 1 398 ? 8.697 12.689 30.529 1.00 97.75 398 GLN A CA 1
ATOM 3238 C C . GLN A 1 398 ? 9.496 11.564 29.864 1.00 97.75 398 GLN A C 1
ATOM 3240 O O . GLN A 1 398 ? 10.172 11.824 28.867 1.00 97.75 398 GLN A O 1
ATOM 3245 N N . LYS A 1 399 ? 9.461 10.351 30.425 1.00 98.19 399 LYS A N 1
ATOM 3246 C CA . LYS A 1 399 ? 10.066 9.164 29.811 1.00 98.19 399 LYS A CA 1
ATOM 3247 C C . LYS A 1 399 ? 9.298 8.758 28.562 1.00 98.19 399 LYS A C 1
ATOM 3249 O O . LYS A 1 399 ? 9.872 8.772 27.487 1.00 98.19 399 LYS A O 1
ATOM 3254 N N . ASP A 1 400 ? 7.983 8.585 28.657 1.00 97.62 400 ASP A N 1
ATOM 3255 C CA . ASP A 1 400 ? 7.135 8.259 27.501 1.00 97.62 400 ASP A CA 1
ATOM 3256 C C . ASP A 1 400 ? 7.217 9.309 26.382 1.00 97.62 400 ASP A C 1
ATOM 3258 O O . ASP A 1 400 ? 7.191 9.001 25.191 1.00 97.62 400 ASP A O 1
ATOM 3262 N N . TRP A 1 401 ? 7.404 10.573 26.759 1.00 95.62 401 TRP A N 1
ATOM 3263 C CA . TRP A 1 401 ? 7.655 11.652 25.814 1.00 95.62 401 TRP A CA 1
ATOM 3264 C C . TRP A 1 401 ? 8.952 11.483 25.017 1.00 95.62 401 TRP A C 1
ATOM 3266 O O . TRP A 1 401 ? 8.964 11.740 23.812 1.00 95.62 401 TRP A O 1
ATOM 3276 N N . ARG A 1 402 ? 10.049 11.116 25.688 1.00 96.19 402 ARG A N 1
ATOM 3277 C CA . ARG A 1 402 ? 11.393 11.030 25.096 1.00 96.19 402 ARG A CA 1
ATOM 3278 C C . ARG A 1 402 ? 11.660 9.676 24.447 1.00 96.19 402 ARG A C 1
ATOM 3280 O O . ARG A 1 402 ? 12.221 9.633 23.361 1.00 96.19 402 ARG A O 1
ATOM 3287 N N . GLU A 1 403 ? 11.237 8.613 25.112 1.00 96.94 403 GLU A N 1
ATOM 3288 C CA . GLU A 1 403 ? 11.594 7.223 24.834 1.00 96.94 403 GLU A CA 1
ATOM 3289 C C . GLU A 1 403 ? 10.396 6.439 24.266 1.00 96.94 403 GLU A C 1
ATOM 3291 O O . GLU A 1 403 ? 10.566 5.616 23.376 1.00 96.94 403 GLU A O 1
ATOM 3296 N N . GLY A 1 404 ? 9.165 6.741 24.695 1.00 93.81 404 GLY A N 1
ATOM 3297 C CA . GLY A 1 404 ? 7.949 6.007 24.287 1.00 93.81 404 GLY A CA 1
ATOM 3298 C C . GLY A 1 404 ? 7.272 6.469 23.006 1.00 93.81 404 GLY A C 1
ATOM 3299 O O . GLY A 1 404 ? 6.214 5.964 22.625 1.00 93.81 404 GLY A O 1
ATOM 3300 N N . GLY A 1 405 ? 7.846 7.466 22.333 1.00 90.38 405 GLY A N 1
ATOM 3301 C CA . GLY A 1 405 ? 7.284 8.017 21.103 1.00 90.38 405 GLY A CA 1
ATOM 3302 C C . GLY A 1 405 ? 5.991 8.816 21.307 1.00 90.38 405 GLY A C 1
ATOM 3303 O O . GLY A 1 405 ? 5.374 9.230 20.321 1.00 90.38 405 GLY A O 1
ATOM 3304 N N . HIS A 1 406 ? 5.575 9.115 22.547 1.00 93.69 406 HIS A N 1
ATOM 3305 C CA . HIS A 1 406 ? 4.370 9.920 22.782 1.00 93.69 406 HIS A CA 1
ATOM 3306 C C . HIS A 1 406 ? 4.471 11.308 22.144 1.00 93.69 406 HIS A C 1
ATOM 3308 O O . HIS A 1 406 ? 3.479 11.827 21.632 1.00 93.69 406 HIS A O 1
ATOM 3314 N N . LYS A 1 407 ? 5.680 11.885 22.085 1.00 91.56 407 LYS A N 1
ATOM 3315 C CA . LYS A 1 407 ? 5.945 13.155 21.393 1.00 91.56 407 LYS A CA 1
ATOM 3316 C C . LYS A 1 407 ? 5.462 13.149 19.937 1.00 91.56 407 LYS A C 1
ATOM 3318 O O . LYS A 1 407 ? 4.962 14.164 19.469 1.00 91.56 407 LYS A O 1
ATOM 3323 N N . GLN A 1 408 ? 5.582 12.020 19.236 1.00 82.56 408 GLN A N 1
ATOM 3324 C CA . GLN A 1 408 ? 5.176 11.881 17.831 1.00 82.56 408 GLN A CA 1
ATOM 3325 C C . GLN A 1 408 ? 3.656 11.699 17.681 1.00 82.56 408 GLN A C 1
ATOM 3327 O O . GLN A 1 408 ? 3.073 12.118 16.680 1.00 82.56 408 GLN A O 1
ATOM 3332 N N . LYS A 1 409 ? 3.013 11.086 18.686 1.00 83.94 409 LYS A N 1
ATOM 3333 C CA . LYS A 1 409 ? 1.579 10.746 18.694 1.00 83.94 409 LYS A CA 1
ATOM 3334 C C . LYS A 1 409 ? 0.691 11.851 19.279 1.00 83.94 409 LYS A C 1
ATOM 3336 O O . LYS A 1 409 ? -0.501 11.903 18.985 1.00 83.94 409 LYS A O 1
ATOM 3341 N N . CYS A 1 410 ? 1.238 12.732 20.115 1.00 88.94 410 CYS A N 1
ATOM 3342 C CA . CYS A 1 410 ? 0.460 13.739 20.829 1.00 88.94 410 CYS A CA 1
ATOM 3343 C C . CYS A 1 410 ? -0.109 14.810 19.880 1.00 88.94 410 CYS A C 1
ATOM 3345 O O . CYS A 1 410 ? 0.620 15.650 19.353 1.00 88.94 410 CYS A O 1
ATOM 3347 N N . LYS A 1 411 ? -1.440 14.810 19.714 1.00 72.50 411 LYS A N 1
ATOM 3348 C CA . LYS A 1 411 ? -2.177 15.669 18.767 1.00 72.50 411 LYS A CA 1
ATOM 3349 C C . LYS A 1 411 ? -1.936 17.177 18.945 1.00 72.50 411 LYS A C 1
ATOM 3351 O O . LYS A 1 411 ? -1.870 17.883 17.948 1.00 72.50 411 LYS A O 1
ATOM 3356 N N . ARG A 1 412 ? -1.738 17.673 20.177 1.00 65.06 412 ARG A N 1
ATOM 3357 C CA . ARG A 1 412 ? -1.582 19.119 20.462 1.00 65.06 412 ARG A CA 1
ATOM 3358 C C . ARG A 1 412 ? -0.398 19.775 19.745 1.00 65.06 412 ARG A C 1
ATOM 3360 O O . ARG A 1 412 ? -0.468 20.957 19.445 1.00 65.06 412 ARG A O 1
ATOM 3367 N N . ILE A 1 413 ? 0.692 19.047 19.494 1.00 57.72 413 ILE A N 1
ATOM 3368 C CA . ILE A 1 413 ? 1.895 19.655 18.898 1.00 57.72 413 ILE A CA 1
ATOM 3369 C C . ILE A 1 413 ? 1.704 19.995 17.422 1.00 57.72 413 ILE A C 1
ATOM 3371 O O . ILE A 1 413 ? 2.429 20.837 16.904 1.00 57.72 413 ILE A O 1
ATOM 3375 N N . LYS A 1 414 ? 0.732 19.378 16.747 1.00 54.59 414 LYS A N 1
ATOM 3376 C CA . LYS A 1 414 ? 0.591 19.551 15.303 1.00 54.59 414 LYS A CA 1
ATOM 3377 C C . LYS A 1 414 ? -0.215 20.779 14.887 1.00 54.59 414 LYS A C 1
ATOM 3379 O O . LYS A 1 414 ? -0.047 21.204 13.757 1.00 54.59 414 LYS A O 1
ATOM 3384 N N . SER A 1 415 ? -1.036 21.375 15.755 1.00 47.78 415 SER A N 1
ATOM 3385 C CA . SER A 1 415 ? -2.075 22.294 15.268 1.00 47.78 415 SER A CA 1
ATOM 3386 C C . SER A 1 415 ? -1.903 23.785 15.564 1.00 47.78 415 SER A C 1
ATOM 3388 O O . SER A 1 415 ? -2.523 24.564 14.854 1.00 47.78 415 SER A O 1
ATOM 3390 N N . GLU A 1 416 ? -1.087 24.237 16.525 1.00 48.84 416 GLU A N 1
ATOM 3391 C CA . GLU A 1 416 ? -0.955 25.689 16.773 1.00 48.84 416 GLU A CA 1
ATOM 3392 C C . GLU A 1 416 ? 0.466 26.094 17.208 1.00 48.84 416 GLU A C 1
ATOM 3394 O O . GLU A 1 416 ? 0.978 25.555 18.198 1.00 48.84 416 GLU A O 1
ATOM 3399 N N . PRO A 1 417 ? 1.115 27.059 16.518 1.00 51.25 417 PRO A N 1
ATOM 3400 C CA . PRO A 1 417 ? 2.301 27.731 17.034 1.00 51.25 417 PRO A CA 1
ATOM 3401 C C . PRO A 1 417 ? 1.963 28.317 18.401 1.00 51.25 417 PRO A C 1
ATOM 3403 O O . PRO A 1 417 ? 0.997 29.063 18.549 1.00 51.25 417 PRO A O 1
ATOM 3406 N N . HIS A 1 418 ? 2.743 27.952 19.414 1.00 50.22 418 HIS A N 1
ATOM 3407 C CA . HIS A 1 418 ? 2.544 28.428 20.773 1.00 50.22 418 HIS A CA 1
ATOM 3408 C C . HIS A 1 418 ? 2.701 29.956 20.787 1.00 50.22 418 HIS A C 1
ATOM 3410 O O . HIS A 1 418 ? 3.826 30.451 20.756 1.00 50.22 418 HIS A O 1
ATOM 3416 N N . GLN A 1 419 ? 1.596 30.710 20.802 1.00 49.28 419 GLN A N 1
ATOM 3417 C CA . GLN A 1 419 ? 1.662 32.124 21.155 1.00 49.28 419 GLN A CA 1
ATOM 3418 C C . GLN A 1 419 ? 2.177 32.185 22.598 1.00 49.28 419 GLN A C 1
ATOM 3420 O O . GLN A 1 419 ? 1.549 31.588 23.483 1.00 49.28 419 GLN A O 1
ATOM 3425 N N . PRO A 1 420 ? 3.337 32.817 22.853 1.00 50.75 420 PRO A N 1
ATOM 3426 C CA . PRO A 1 420 ? 3.836 32.956 24.208 1.00 50.75 420 PRO A CA 1
ATOM 3427 C C . PRO A 1 420 ? 2.765 33.668 25.031 1.00 50.75 420 PRO A C 1
ATOM 3429 O O . PRO A 1 420 ? 2.232 34.699 24.620 1.00 50.75 420 PRO A O 1
ATOM 3432 N N . ARG A 1 421 ? 2.408 33.073 26.175 1.00 52.31 421 ARG A N 1
ATOM 3433 C CA . ARG A 1 421 ? 1.555 33.726 27.168 1.00 52.31 421 ARG A CA 1
ATOM 3434 C C . ARG A 1 421 ? 2.235 35.041 27.525 1.00 52.31 421 ARG A C 1
ATOM 3436 O O . ARG A 1 421 ? 3.318 35.004 28.100 1.00 52.31 421 ARG A O 1
ATOM 3443 N N . GLY A 1 422 ? 1.615 36.156 27.142 1.00 53.84 422 GLY A N 1
ATOM 3444 C CA . GLY A 1 422 ? 2.042 37.477 27.574 1.00 53.84 422 GLY A CA 1
ATOM 3445 C C . GLY A 1 422 ? 2.170 37.475 29.091 1.00 53.84 422 GLY A C 1
ATOM 3446 O O . GLY A 1 422 ? 1.246 37.051 29.788 1.00 53.84 422 GLY A O 1
ATOM 3447 N N . GLU A 1 423 ? 3.349 37.855 29.564 1.00 52.91 423 GLU A N 1
ATOM 3448 C CA . GLU A 1 423 ? 3.614 38.106 30.972 1.00 52.91 423 GLU A CA 1
ATOM 3449 C C . GLU A 1 423 ? 2.705 39.260 31.403 1.00 52.91 423 GLU A C 1
ATOM 3451 O O . GLU A 1 423 ? 2.799 40.369 30.877 1.00 52.91 423 GLU A O 1
ATOM 3456 N N . SER A 1 424 ? 1.760 38.950 32.287 1.00 51.56 424 SER A N 1
ATOM 3457 C CA . SER A 1 424 ? 0.862 39.895 32.953 1.00 51.56 424 SER A CA 1
ATOM 3458 C C . SER A 1 424 ? 1.235 40.011 34.414 1.00 51.56 424 SER A C 1
ATOM 3460 O O . SER A 1 424 ? 1.405 38.919 35.014 1.00 51.56 424 SER A O 1
#

Radius of gyration: 25.48 Å; chains: 1; bounding box: 63×66×77 Å